Protein AF-A0A956A7S7-F1 (afdb_monomer)

Secondary structure (DSSP, 8-state):
--SSS----------SS-----S--SSEEEEEESSGGGGGTS-TTTTEEEEEEEEEE-SS-TTTGGGGS-HHHHHHHHHTT-EEEEE-HHHHHHHTT--S--HHHHHHHHHHHH-SS-HHHHHHHHHHHHHHHHGGG-HHHHHHHHHHHHHHTTS-EEPP-TT----PPPPPPP--TT--HHIIIIIHHHHTT-GGGS-GGGS-TT----S--GGG------SEEEEE-TTT-----HHHHS-TTS-EEEEEE-GGGGTT--TT---EE---SSSTTSEEEEEE-TTT-----HHHHT---B-SS-TT-BSEEEEESTTTHHHHHHHHHHHHHSPPPPGGG--TT-HHHHTTSPPSS-S-SPPTT-SSHHHHHHHHHHHTTS------TTHHHHHHH---

Mean predicted aligned error: 5.15 Å

pLDDT: mean 93.71, std 5.02, range [63.47, 98.69]

Sequence (400 aa):
SKKSGSMTVSHLRFGPREIRSTYLIGQAGFVACHQFGFVERVALLERARRGATLLLNSPWPAERVWEHLPGHLQRQILDLDIALWVIDADGLAGAIGMGRRINTIMQVCFFALSGVLPREVAIERIKGSIKKTYGKRGEAVVRKNVEAVDEALSHLHQVDLAGAVVSGHEPAPLDFAGAPAFVRDVTSVMMDNAGDTLPVSAMPVDGTFPVGTTKYEKRNIALEIPVWDESICIQCGKCAMVCPHTVIRAKVYPPEALADAPPTFKSVKARWRELGDMAYTLQVAPEDCTACGLCVEVCPVKNKAEVRLKAVNLAPQAPIRDAEKANWDFFQALPDLDRGLVDPQKVKDVQLLEPLFEFPGACSGCGETPYLKLATQLFGDRMVVANATGCSSIYGGNLP

Foldseek 3Di:
DFPALDDDDDADDDDPDDDPDPDHQQEDLEFEDEAQVCLQQAPRCRRYAQAHEYEYQDPDALACVLQVGALVVNCSCVVSVYFYKYFNQQVLCVVLVVHRDSPLLVQLVCCVPVVSDDSVVSLVVSLVVLCVPCVVVDPSSSVSSNVSNVCSVVRMDTHDCVVPDRDHHHRDQQDCVPPDPLLVPQQSCVLSVNNVVDDPVSADPVRDDDAPSLVRNLQQSDQKDKDFDPVFDPLQLQLCLQQLFNFKAKAWAAPVLCPPADPPADWDADPDPVSRNTIMGIAGSNSLDPPLCVSVVRQPAADPVHRSDGRIDIDGRVVCVVVSNSNVVSVVVGDQDDPVVADLVGSSRLRSADFSHHSFSYYRSDPPRSVNRSCCSVCVVPDDDDDDPDRCCCRPPPRD

Solvent-accessible surface area (backbone atoms only — not comparable to full-atom values): 23321 Å² total; per-residue (Å²): 135,44,64,45,86,48,90,79,88,85,80,83,88,85,68,100,59,89,84,81,76,91,64,81,72,72,67,30,64,65,44,76,42,85,51,53,69,44,64,66,76,44,78,79,60,76,33,49,36,73,65,12,37,38,40,36,30,26,96,47,56,51,93,51,36,66,75,75,36,27,24,68,56,47,45,50,36,61,76,30,50,43,49,44,30,32,25,41,39,55,61,50,18,43,75,66,68,56,45,86,55,35,65,62,32,55,51,48,52,46,42,66,68,66,68,84,49,60,53,69,63,45,53,52,51,50,50,53,48,42,46,69,74,31,51,90,71,35,67,72,56,33,50,45,53,47,50,39,51,67,50,40,64,81,53,51,35,70,42,86,60,84,88,67,72,79,76,24,61,72,63,78,73,76,70,51,83,91,48,56,66,64,46,54,71,47,44,45,41,33,66,70,72,45,45,90,75,58,57,78,87,75,54,57,95,84,71,74,74,82,80,85,59,48,81,51,60,59,69,48,67,35,69,31,38,72,45,74,38,75,90,69,48,82,78,57,34,52,34,38,50,60,29,42,35,54,30,38,45,41,48,47,38,64,58,76,77,50,78,83,56,54,95,84,51,72,71,43,75,28,95,41,92,91,45,42,86,23,29,28,33,73,48,41,39,52,36,57,29,62,55,56,54,55,37,38,69,62,41,86,46,59,37,88,92,46,69,91,41,40,31,34,37,77,41,70,24,80,91,45,38,71,61,34,42,55,38,33,56,51,58,66,71,50,68,78,51,64,71,90,78,44,50,84,88,38,68,42,39,45,40,41,43,72,60,78,48,53,45,48,40,46,42,61,69,35,88,60,44,26,57,54,22,52,51,22,39,78,43,45,94,79,61,83,86,88,75,64,90,51,72,65,33,50,30,71,64,55,84,105

Radius of gyration: 24.0 Å; Cα contacts (8 Å, |Δi|>4): 616; chains: 1; bounding box: 61×59×69 Å

Nearest PDB structures (foldseek):
  6cin-assembly1_B  TM=8.902E-01  e=1.619E-37  Moorella thermoacetica ATCC 39073
  6cin-assembly1_A  TM=9.047E-01  e=2.314E-36  Moorella thermoacetica ATCC 39073
  6cip-assembly1_B  TM=9.011E-01  e=1.485E-36  Moorella thermoacetica ATCC 39073
  6cin-assembly3_F  TM=8.980E-01  e=1.002E-34  Moorella thermoacetica ATCC 39073
  2c3m-assembly1_A  TM=8.929E-01  e=6.234E-34  Desulfocurvibacter africanus

Structure (mmCIF, N/CA/C/O backbone):
data_AF-A0A956A7S7-F1
#
_entry.id   AF-A0A956A7S7-F1
#
loop_
_atom_site.group_PDB
_atom_site.id
_atom_site.type_symbol
_atom_site.label_atom_id
_atom_site.label_alt_id
_atom_site.label_comp_id
_atom_site.label_asym_id
_atom_site.label_entity_id
_atom_site.label_seq_id
_atom_site.pdbx_PDB_ins_code
_atom_site.Cartn_x
_atom_site.Cartn_y
_atom_site.Cartn_z
_atom_site.occupancy
_atom_site.B_iso_or_equiv
_atom_site.auth_seq_id
_atom_site.auth_comp_id
_atom_site.auth_asym_id
_atom_site.auth_atom_id
_atom_site.pdbx_PDB_model_num
ATOM 1 N N . SER A 1 1 ? 2.262 -11.772 7.572 1.00 69.56 1 SER A N 1
ATOM 2 C CA . SER A 1 1 ? 3.244 -11.196 8.528 1.00 69.56 1 SER A CA 1
ATOM 3 C C . SER A 1 1 ? 4.023 -9.989 7.961 1.00 69.56 1 SER A C 1
ATOM 5 O O . SER A 1 1 ? 5.224 -9.829 8.175 1.00 69.56 1 SER A O 1
ATOM 7 N N . LYS A 1 2 ? 3.350 -9.077 7.247 1.00 81.75 2 LYS A N 1
ATOM 8 C CA . LYS A 1 2 ? 4.023 -8.011 6.480 1.00 81.75 2 LYS A CA 1
ATOM 9 C C . LYS A 1 2 ? 4.695 -7.001 7.425 1.00 81.75 2 LYS A C 1
ATOM 11 O O . LYS A 1 2 ? 4.104 -6.610 8.429 1.00 81.75 2 LYS A O 1
ATOM 16 N N . LYS A 1 3 ? 5.923 -6.565 7.130 1.00 80.19 3 LYS A N 1
ATOM 17 C CA . LYS A 1 3 ? 6.703 -5.701 8.044 1.00 80.19 3 LYS A CA 1
ATOM 18 C C . LYS A 1 3 ? 6.362 -4.212 7.963 1.00 80.19 3 LYS A C 1
ATOM 20 O O . LYS A 1 3 ? 6.709 -3.442 8.852 1.00 80.19 3 LYS A O 1
ATOM 25 N N . SER A 1 4 ? 5.701 -3.769 6.902 1.00 69.62 4 SER A N 1
ATOM 26 C CA . SER A 1 4 ? 5.189 -2.399 6.779 1.00 69.62 4 SER A CA 1
ATOM 27 C C . SER A 1 4 ? 3.802 -2.423 6.193 1.00 69.62 4 SER A C 1
ATOM 29 O O . SER A 1 4 ? 3.582 -3.189 5.264 1.00 69.62 4 SER A O 1
ATOM 31 N N . GLY A 1 5 ? 2.887 -1.616 6.734 1.00 63.47 5 GLY A N 1
ATOM 32 C CA . GLY A 1 5 ? 1.477 -1.599 6.333 1.00 63.47 5 GLY A CA 1
ATOM 33 C C . GLY A 1 5 ? 0.777 -2.946 6.523 1.00 63.47 5 GLY A C 1
ATOM 34 O O . GLY A 1 5 ? -0.084 -3.300 5.719 1.00 63.47 5 GLY A O 1
ATOM 35 N N . SER A 1 6 ? 1.208 -3.757 7.498 1.00 71.88 6 SER A N 1
ATOM 36 C CA . SER A 1 6 ? 0.397 -4.889 7.942 1.00 71.88 6 SER A CA 1
ATOM 37 C C . SER A 1 6 ? -0.785 -4.383 8.747 1.00 71.88 6 SER A C 1
ATOM 39 O O . SER A 1 6 ? -0.672 -3.450 9.545 1.00 71.88 6 SER A O 1
ATOM 41 N N . MET A 1 7 ? -1.918 -5.041 8.545 1.00 81.69 7 MET A N 1
ATOM 42 C CA . MET A 1 7 ? -3.061 -4.885 9.420 1.00 81.69 7 MET A CA 1
ATOM 43 C C . MET A 1 7 ? -2.690 -5.412 10.810 1.00 81.69 7 MET A C 1
ATOM 45 O O . MET A 1 7 ? -2.198 -6.530 10.953 1.00 81.69 7 MET A O 1
ATOM 49 N N . THR A 1 8 ? -2.911 -4.588 11.830 1.00 86.69 8 THR A N 1
ATOM 50 C CA . THR A 1 8 ? -2.838 -4.997 13.234 1.00 86.69 8 THR A CA 1
ATOM 51 C C . THR A 1 8 ? -4.237 -4.886 13.812 1.00 86.69 8 THR A C 1
ATOM 53 O O . THR A 1 8 ? -4.830 -3.810 13.760 1.00 86.69 8 THR A O 1
ATOM 56 N N . VAL A 1 9 ? -4.754 -5.979 14.371 1.00 90.81 9 VAL A N 1
ATOM 57 C CA . VAL A 1 9 ? -6.064 -6.001 15.030 1.00 90.81 9 VAL A CA 1
ATOM 58 C C . VAL A 1 9 ? -5.853 -6.121 16.535 1.00 90.81 9 VAL A C 1
ATOM 60 O O . VAL A 1 9 ? -5.340 -7.124 17.030 1.00 90.81 9 VAL A O 1
ATOM 63 N N . SER A 1 10 ? -6.235 -5.077 17.269 1.00 94.44 10 SER A N 1
ATOM 64 C CA . SER A 1 10 ? -6.115 -5.027 18.728 1.00 94.44 10 SER A CA 1
ATOM 65 C C . SER A 1 10 ? -7.440 -5.403 19.384 1.00 94.44 10 SER A C 1
ATOM 67 O O . SER A 1 10 ? -8.448 -4.727 19.191 1.00 94.44 10 SER A O 1
ATOM 69 N N . HIS A 1 11 ? -7.433 -6.449 20.209 1.00 96.25 11 HIS A N 1
ATOM 70 C CA . HIS A 1 11 ? -8.604 -6.887 20.966 1.00 96.25 11 HIS A CA 1
ATOM 71 C C . HIS A 1 11 ? -8.498 -6.443 22.424 1.00 96.25 11 HIS A C 1
ATOM 73 O O . HIS A 1 11 ? -7.704 -6.986 23.190 1.00 96.25 11 HIS A O 1
ATOM 79 N N . LEU A 1 12 ? -9.317 -5.467 22.816 1.00 96.44 12 LEU A N 1
ATOM 80 C CA . LEU A 1 12 ? -9.351 -4.930 24.177 1.00 96.44 12 LEU A CA 1
ATOM 81 C C . LEU A 1 12 ? -10.687 -5.257 24.848 1.00 96.44 12 LEU A C 1
ATOM 83 O O . LEU A 1 12 ? -11.745 -5.168 24.230 1.00 96.44 12 LEU A O 1
ATOM 87 N N . ARG A 1 13 ? -10.638 -5.629 26.129 1.00 96.12 13 ARG A N 1
ATOM 88 C CA . ARG A 1 13 ? -11.820 -5.878 26.961 1.00 96.12 13 ARG A CA 1
ATOM 89 C C . ARG A 1 13 ? -11.702 -5.072 28.247 1.00 96.12 13 ARG A C 1
ATOM 91 O O . ARG A 1 13 ? -10.650 -5.072 28.878 1.00 96.12 13 ARG A O 1
ATOM 98 N N . PHE A 1 14 ? -12.798 -4.432 28.634 1.00 94.12 14 PHE A N 1
ATOM 99 C CA . PHE A 1 14 ? -12.930 -3.688 29.883 1.00 94.12 14 PHE A CA 1
ATOM 100 C C . PHE A 1 14 ? -14.203 -4.157 30.583 1.00 94.12 14 PHE A C 1
ATOM 102 O O . PHE A 1 14 ? -15.216 -4.405 29.930 1.00 94.12 14 PHE A O 1
ATOM 109 N N . GLY A 1 15 ? -14.160 -4.300 31.903 1.00 92.62 15 GLY A N 1
ATOM 110 C CA . GLY A 1 15 ? -15.330 -4.685 32.679 1.00 92.62 15 GLY A CA 1
ATOM 111 C C . GLY A 1 15 ? -15.048 -4.701 34.179 1.00 92.62 15 GLY A C 1
ATOM 112 O O . GLY A 1 15 ? -13.888 -4.773 34.580 1.00 92.62 15 GLY A O 1
ATOM 113 N N . PRO A 1 16 ? -16.098 -4.656 35.016 1.00 92.69 16 PRO A N 1
ATOM 114 C CA . PRO A 1 16 ? -15.957 -4.667 36.473 1.00 92.69 16 PRO A CA 1
ATOM 115 C C . PRO A 1 16 ? -15.602 -6.052 37.037 1.00 92.69 16 PRO A C 1
ATOM 117 O O . PRO A 1 16 ? -15.278 -6.177 38.213 1.00 92.69 16 PRO A O 1
ATOM 120 N N . ARG A 1 17 ? -15.699 -7.104 36.215 1.00 96.31 17 ARG A N 1
ATOM 121 C CA . ARG A 1 17 ? -15.388 -8.488 36.584 1.00 96.31 17 ARG A CA 1
ATOM 122 C C . ARG A 1 17 ? -14.057 -8.913 35.984 1.00 96.31 17 ARG A C 1
ATOM 124 O O . ARG A 1 17 ? -13.650 -8.408 34.941 1.00 96.31 17 ARG A O 1
ATOM 131 N N . GLU A 1 18 ? -13.441 -9.903 36.617 1.00 96.62 18 GLU A N 1
ATOM 132 C CA . GLU A 1 18 ? -12.250 -10.570 36.103 1.00 96.62 18 GLU A CA 1
ATOM 133 C C . GLU A 1 18 ? -12.473 -11.084 34.667 1.00 96.62 18 GLU A C 1
ATOM 135 O O . GLU A 1 18 ? -13.465 -11.758 34.370 1.00 96.62 18 GLU A O 1
ATOM 140 N N . ILE A 1 19 ? -11.540 -10.763 33.768 1.00 97.50 19 ILE A N 1
ATOM 141 C CA . ILE A 1 19 ? -11.601 -11.148 32.356 1.00 97.50 19 ILE A CA 1
ATOM 142 C C . ILE A 1 19 ? -10.856 -12.472 32.174 1.00 97.50 19 ILE A C 1
ATOM 144 O O . ILE A 1 19 ? -9.633 -12.515 32.242 1.00 97.50 19 ILE A O 1
ATOM 148 N N . ARG A 1 20 ? -11.600 -13.545 31.884 1.00 96.75 20 ARG A N 1
ATOM 149 C CA . ARG A 1 20 ? -11.052 -14.895 31.633 1.00 96.75 20 ARG A CA 1
ATOM 150 C C . ARG A 1 20 ? -10.975 -15.274 30.149 1.00 96.75 20 ARG A C 1
ATOM 152 O O . ARG A 1 20 ? -10.616 -16.394 29.807 1.00 96.75 20 ARG A O 1
ATOM 159 N N . SER A 1 21 ? -11.353 -14.366 29.251 1.00 96.69 21 SER A N 1
ATOM 160 C CA . SER A 1 21 ? -11.480 -14.639 27.815 1.00 96.69 21 SER A CA 1
ATOM 161 C C . SER A 1 21 ? -10.125 -14.610 27.096 1.00 96.69 21 SER A C 1
ATOM 163 O O . SER A 1 21 ? -9.725 -13.572 26.569 1.00 96.69 21 SER A O 1
ATOM 165 N N . THR A 1 22 ? -9.446 -15.756 27.019 1.00 96.38 22 THR A N 1
ATOM 166 C CA . THR A 1 22 ? -8.164 -15.955 26.307 1.00 96.38 22 THR A CA 1
ATOM 167 C C . THR A 1 22 ? -8.353 -16.269 24.816 1.00 96.38 22 THR A C 1
ATOM 169 O O . THR A 1 22 ? -7.695 -17.143 24.260 1.00 96.38 22 THR A O 1
ATOM 172 N N . TYR A 1 23 ? -9.295 -15.580 24.171 1.00 95.06 23 TYR A N 1
ATOM 173 C CA . TYR A 1 23 ? -9.628 -15.731 22.752 1.00 95.06 23 TYR A CA 1
ATOM 174 C C . TYR A 1 23 ? -9.967 -14.368 22.129 1.00 95.06 23 TYR A C 1
ATOM 176 O O . TYR A 1 23 ? -10.238 -13.390 22.841 1.00 95.06 23 TYR A O 1
ATOM 184 N N . LEU A 1 24 ? -9.954 -14.284 20.795 1.00 95.44 24 LEU A N 1
ATOM 185 C CA . LEU A 1 24 ? -10.262 -13.052 20.056 1.00 95.44 24 LEU A CA 1
ATOM 186 C C . LEU A 1 24 ? -11.702 -12.574 20.316 1.00 95.44 24 LEU A C 1
ATOM 188 O O . LEU A 1 24 ? -12.567 -13.340 20.724 1.00 95.44 24 LEU A O 1
ATOM 192 N N . ILE A 1 25 ? -11.992 -11.290 20.116 1.00 96.56 25 ILE A N 1
ATOM 193 C CA . ILE A 1 25 ? -13.364 -10.779 20.304 1.00 96.56 25 ILE A CA 1
ATOM 194 C C . ILE A 1 25 ? -14.256 -11.301 19.175 1.00 96.56 25 ILE A C 1
ATOM 196 O O . ILE A 1 25 ? -13.927 -11.091 18.014 1.00 96.56 25 ILE A O 1
ATOM 200 N N . GLY A 1 26 ? -15.371 -11.955 19.511 1.00 94.25 26 GLY A N 1
ATOM 201 C CA . GLY A 1 26 ? -16.393 -12.364 18.536 1.00 94.25 26 GLY A CA 1
ATOM 202 C C . GLY A 1 26 ? -17.540 -11.360 18.374 1.00 94.25 26 GLY A C 1
ATOM 203 O O . GLY A 1 26 ? -18.189 -11.347 17.342 1.00 94.25 26 GLY A O 1
ATOM 204 N N . GLN A 1 27 ? -17.781 -10.517 19.385 1.00 96.06 27 GLN A N 1
ATOM 205 C CA . GLN A 1 27 ? -18.823 -9.484 19.383 1.00 96.06 27 GLN A CA 1
ATOM 206 C C . GLN A 1 27 ? -18.289 -8.207 20.048 1.00 96.06 27 GLN A C 1
ATOM 208 O O . GLN A 1 27 ? -18.170 -8.123 21.272 1.00 96.06 27 GLN A O 1
ATOM 213 N N . ALA A 1 28 ? -17.918 -7.225 19.236 1.00 97.38 28 ALA A N 1
ATOM 214 C CA . ALA A 1 28 ? -17.325 -5.959 19.626 1.00 97.38 28 ALA A CA 1
ATOM 215 C C . ALA A 1 28 ? -18.406 -4.880 19.725 1.00 97.38 28 ALA A C 1
ATOM 217 O O . ALA A 1 28 ? -19.173 -4.677 18.788 1.00 97.38 28 ALA A O 1
ATOM 218 N N . GLY A 1 29 ? -18.446 -4.170 20.856 1.00 97.25 29 GLY A N 1
ATOM 219 C CA . GLY A 1 29 ? -19.275 -2.969 21.016 1.00 97.25 29 GLY A CA 1
ATOM 220 C C . GLY A 1 29 ? -18.647 -1.701 20.432 1.00 97.25 29 GLY A C 1
ATOM 221 O O . GLY A 1 29 ? -19.330 -0.693 20.298 1.00 97.25 29 GLY A O 1
ATOM 222 N N . PHE A 1 30 ? -17.359 -1.752 20.094 1.00 98.06 30 PHE A N 1
ATOM 223 C CA . PHE A 1 30 ? -16.606 -0.647 19.520 1.00 98.06 30 PHE A CA 1
ATOM 224 C C . PHE A 1 30 ? -15.590 -1.204 18.524 1.00 98.06 30 PHE A C 1
ATOM 226 O O . PHE A 1 30 ? -14.822 -2.106 18.868 1.00 98.06 30 PHE A O 1
ATOM 233 N N . VAL A 1 31 ? -15.582 -0.662 17.312 1.00 98.00 31 VAL A N 1
ATOM 234 C CA . VAL A 1 31 ? -14.629 -0.975 16.247 1.00 98.00 31 VAL A CA 1
ATOM 235 C C . VAL A 1 31 ? -13.967 0.329 15.815 1.00 98.00 31 VAL A C 1
ATOM 237 O O . VAL A 1 31 ? -14.644 1.331 15.611 1.00 98.00 31 VAL A O 1
ATOM 240 N N . ALA A 1 32 ? -12.642 0.327 15.673 1.00 97.75 32 ALA A N 1
ATOM 241 C CA . ALA A 1 32 ? -11.907 1.458 15.117 1.00 97.75 32 ALA A CA 1
ATOM 242 C C . ALA A 1 32 ? -11.104 1.028 13.896 1.00 97.75 32 ALA A C 1
ATOM 244 O O . ALA A 1 32 ? -10.377 0.036 13.948 1.00 97.75 32 ALA A O 1
ATOM 245 N N . CYS A 1 33 ? -11.186 1.813 12.828 1.00 96.25 33 CYS A N 1
ATOM 246 C CA . CYS A 1 33 ? -10.360 1.660 11.645 1.00 96.25 33 CYS A CA 1
ATOM 247 C C . CYS A 1 33 ? -9.480 2.901 11.483 1.00 96.25 33 CYS A C 1
ATOM 249 O O . CYS A 1 33 ? -9.959 4.009 11.260 1.00 96.25 33 CYS A O 1
ATOM 251 N N . HIS A 1 34 ? -8.171 2.722 11.660 1.00 95.19 34 HIS A N 1
ATOM 252 C CA . HIS A 1 34 ? -7.204 3.824 11.706 1.00 95.19 34 HIS A CA 1
ATOM 253 C C . HIS A 1 34 ? -6.608 4.162 10.331 1.00 95.19 34 HIS A C 1
ATOM 255 O O . HIS A 1 34 ? -5.781 5.063 10.232 1.00 95.19 34 HIS A O 1
ATOM 261 N N . GLN A 1 35 ? -7.001 3.442 9.281 1.00 89.81 35 GLN A N 1
ATOM 262 C CA . GLN A 1 35 ? -6.523 3.657 7.921 1.00 89.81 35 GLN A CA 1
ATOM 263 C C . GLN A 1 35 ? -7.690 3.485 6.954 1.00 89.81 35 GLN A C 1
ATOM 265 O O . GLN A 1 35 ? -8.194 2.375 6.788 1.00 89.81 35 GLN A O 1
ATOM 270 N N . PHE A 1 36 ? -8.083 4.578 6.299 1.00 90.69 36 PHE A N 1
ATOM 271 C CA . PHE A 1 36 ? -9.286 4.617 5.470 1.00 90.69 36 PHE A CA 1
ATOM 272 C C . PHE A 1 36 ? -9.317 3.523 4.396 1.00 90.69 36 PHE A C 1
ATOM 274 O O . PHE A 1 36 ? -10.328 2.856 4.252 1.00 90.69 36 PHE A O 1
ATOM 281 N N . GLY A 1 37 ? -8.198 3.247 3.715 1.00 86.50 37 GLY A N 1
ATOM 282 C CA . GLY A 1 37 ? -8.141 2.240 2.643 1.00 86.50 37 GLY A CA 1
ATOM 283 C C . GLY A 1 37 ? -8.531 0.809 3.053 1.00 86.50 37 GLY A C 1
ATOM 284 O O . GLY A 1 37 ? -8.813 -0.014 2.189 1.00 86.50 37 GLY A O 1
ATOM 285 N N . PHE A 1 38 ? -8.598 0.488 4.351 1.00 89.06 38 PHE A N 1
ATOM 286 C CA . PHE A 1 38 ? -9.101 -0.815 4.794 1.00 89.06 38 PHE A CA 1
ATOM 287 C C . PHE A 1 38 ? -10.608 -0.992 4.606 1.00 89.06 38 PHE A C 1
ATOM 289 O O . PHE A 1 38 ? -11.051 -2.136 4.593 1.00 89.06 38 PHE A O 1
ATOM 296 N N . VAL A 1 39 ? -11.382 0.081 4.401 1.00 90.94 39 VAL A N 1
ATOM 297 C CA . VAL A 1 39 ? -12.820 -0.041 4.103 1.00 90.94 39 VAL A C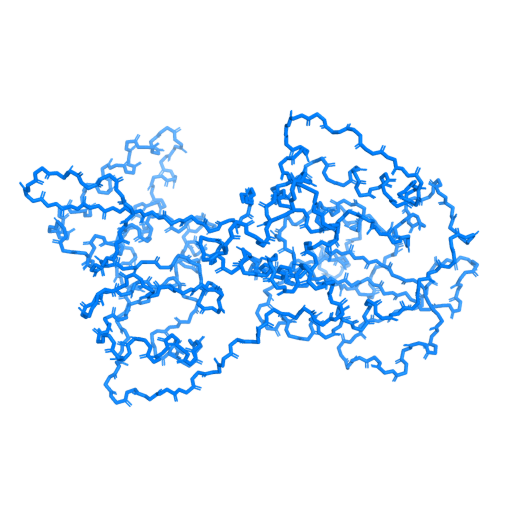A 1
ATOM 298 C C . VAL A 1 39 ? -13.078 -0.855 2.834 1.00 90.94 39 VAL A C 1
ATOM 300 O O . VAL A 1 39 ? -14.091 -1.533 2.764 1.00 90.94 39 VAL A O 1
ATOM 303 N N . GLU A 1 40 ? -12.158 -0.830 1.863 1.00 86.44 40 GLU A N 1
ATOM 304 C CA . GLU A 1 40 ? -12.285 -1.560 0.594 1.00 86.44 40 GLU A CA 1
ATOM 305 C C . GLU A 1 40 ? -11.864 -3.036 0.690 1.00 86.44 40 GLU A C 1
ATOM 307 O O . GLU A 1 40 ? -12.203 -3.828 -0.182 1.00 86.44 40 GLU A O 1
ATOM 312 N N . ARG A 1 41 ? -11.075 -3.411 1.705 1.00 80.56 41 ARG A N 1
ATOM 313 C CA . ARG A 1 41 ? -10.317 -4.679 1.698 1.00 80.56 41 ARG A CA 1
ATOM 314 C C . ARG A 1 41 ? -10.509 -5.547 2.930 1.00 80.56 41 ARG A C 1
ATOM 316 O O . ARG A 1 41 ? -10.075 -6.693 2.940 1.00 80.56 41 ARG A O 1
ATOM 323 N N . VAL A 1 42 ? -11.071 -4.992 3.997 1.00 85.25 42 VAL A N 1
ATOM 324 C CA . VAL A 1 42 ? -11.189 -5.666 5.288 1.00 85.25 42 VAL A CA 1
ATOM 325 C C . VAL A 1 42 ? -12.653 -5.703 5.681 1.00 85.25 42 VAL A C 1
ATOM 327 O O . VAL A 1 42 ? -13.335 -4.681 5.650 1.00 85.25 42 VAL A O 1
ATOM 330 N N . ALA A 1 43 ? -13.116 -6.864 6.140 1.00 88.44 43 ALA A N 1
ATOM 331 C CA . ALA A 1 43 ? -14.431 -7.021 6.748 1.00 88.44 43 ALA A CA 1
ATOM 332 C C . ALA A 1 43 ? -14.474 -6.345 8.137 1.00 88.44 43 ALA A C 1
ATOM 334 O O . ALA A 1 43 ? -14.476 -7.002 9.177 1.00 88.44 43 ALA A O 1
ATOM 335 N N . LEU A 1 44 ? -14.477 -5.006 8.164 1.00 92.06 44 LEU A N 1
ATOM 336 C CA . LEU A 1 44 ? -14.328 -4.201 9.384 1.00 92.06 44 LEU A CA 1
ATOM 337 C C . LEU A 1 44 ? -15.371 -4.536 10.458 1.00 92.06 44 LEU A C 1
ATOM 339 O O . LEU A 1 44 ? -15.062 -4.510 11.64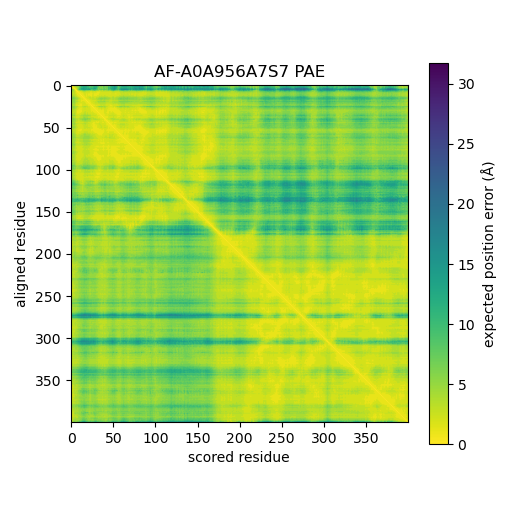9 1.00 92.06 44 LEU A O 1
ATOM 343 N N . LEU A 1 45 ? -16.597 -4.852 10.039 1.00 95.69 45 LEU A N 1
ATOM 344 C CA . LEU A 1 45 ? -17.731 -5.093 10.928 1.00 95.69 45 LEU A CA 1
ATOM 345 C C . LEU A 1 45 ? -18.056 -6.577 11.138 1.00 95.69 45 LEU A C 1
ATOM 347 O O . LEU A 1 45 ? -19.052 -6.877 11.787 1.00 95.69 45 LEU A O 1
ATOM 351 N N . GLU A 1 46 ? -17.208 -7.507 10.681 1.00 92.69 46 GLU A N 1
ATOM 352 C CA . GLU A 1 46 ? -17.417 -8.959 10.850 1.00 92.69 46 GLU A CA 1
ATOM 353 C C . GLU A 1 46 ? -17.692 -9.344 12.314 1.00 92.69 46 GLU A C 1
ATOM 355 O O . GLU A 1 46 ? -18.537 -10.182 12.618 1.00 92.69 46 GLU A O 1
ATOM 360 N N . ARG A 1 47 ? -16.983 -8.692 13.240 1.00 94.06 47 ARG A N 1
ATOM 361 C CA . ARG A 1 47 ? -17.071 -8.946 14.682 1.00 94.06 47 ARG A CA 1
ATOM 362 C C . ARG A 1 47 ? -17.928 -7.916 15.407 1.00 94.06 47 ARG A C 1
ATOM 364 O O . ARG A 1 47 ? -17.941 -7.930 16.633 1.00 94.06 47 ARG A O 1
ATOM 371 N N . ALA A 1 48 ? -18.581 -6.983 14.716 1.00 97.38 48 ALA A N 1
ATOM 372 C CA . ALA A 1 48 ? -19.381 -5.946 15.360 1.00 97.38 48 ALA A CA 1
ATOM 373 C C . ALA A 1 48 ? -20.716 -6.519 15.855 1.00 97.38 48 ALA A C 1
ATOM 375 O O . ALA A 1 48 ? -21.366 -7.311 15.177 1.00 97.38 48 ALA A O 1
ATOM 376 N N . ARG A 1 49 ? -21.147 -6.112 17.052 1.00 97.44 49 ARG A N 1
ATOM 377 C CA . ARG A 1 49 ? -22.522 -6.375 17.502 1.00 97.44 49 ARG A CA 1
ATOM 378 C C . ARG A 1 49 ? -23.468 -5.298 16.960 1.00 97.44 49 ARG A C 1
ATOM 380 O O . ARG A 1 49 ? -23.028 -4.192 16.661 1.00 97.44 49 ARG A O 1
ATOM 387 N N . ARG A 1 50 ? -24.773 -5.586 16.932 1.00 98.25 50 ARG A N 1
ATOM 388 C CA . ARG A 1 50 ? -25.804 -4.572 16.656 1.00 98.25 50 ARG A CA 1
ATOM 389 C C . ARG A 1 50 ? -25.707 -3.405 17.653 1.00 98.25 50 ARG A C 1
ATOM 391 O O . ARG A 1 50 ? -25.526 -3.653 18.848 1.00 98.25 50 ARG A O 1
ATOM 398 N N . GLY A 1 51 ? -25.818 -2.164 17.182 1.00 97.75 51 GLY A N 1
ATOM 399 C CA . GLY A 1 51 ? -25.679 -0.963 18.011 1.00 97.75 51 GLY A CA 1
ATOM 400 C C . GLY A 1 51 ? -24.233 -0.635 18.401 1.00 97.75 51 GLY A C 1
ATOM 401 O O . GLY A 1 51 ? -24.012 0.062 19.391 1.00 97.75 51 GLY A O 1
ATOM 402 N N . ALA A 1 52 ? -23.230 -1.211 17.728 1.00 98.12 52 ALA A N 1
ATOM 403 C CA . ALA A 1 52 ? -21.828 -0.896 17.996 1.00 98.12 52 ALA A CA 1
ATOM 404 C C . ALA A 1 52 ? -21.423 0.464 17.412 1.00 98.12 52 ALA A C 1
ATOM 406 O O . ALA A 1 52 ? -22.019 0.962 16.460 1.00 98.12 52 ALA A O 1
ATOM 407 N N . THR A 1 53 ? -20.354 1.040 17.957 1.00 98.50 53 THR A N 1
ATOM 408 C CA . THR A 1 53 ? -19.727 2.245 17.401 1.00 98.50 53 THR A CA 1
ATOM 409 C C . THR A 1 53 ? -18.636 1.863 16.407 1.00 98.50 53 THR A C 1
ATOM 411 O O . THR A 1 53 ? -17.781 1.034 16.729 1.00 98.50 53 THR A O 1
ATOM 414 N N . LEU A 1 54 ? -18.619 2.509 15.241 1.00 98.50 54 LEU A N 1
ATOM 415 C CA . LEU A 1 54 ? -17.506 2.479 14.293 1.00 98.50 54 LEU A CA 1
ATOM 416 C C . LEU A 1 54 ? -16.820 3.848 14.276 1.00 98.50 54 LEU A C 1
ATOM 418 O O . LEU A 1 54 ? -17.426 4.835 13.876 1.00 98.50 54 LEU A O 1
ATOM 422 N N . LEU A 1 55 ? -15.552 3.902 14.684 1.00 98.50 55 LEU A N 1
ATOM 423 C CA . LEU A 1 55 ? -14.687 5.075 14.537 1.00 98.50 55 LEU A CA 1
ATOM 424 C C . LEU A 1 55 ? -13.771 4.892 13.321 1.00 98.50 55 LEU A C 1
ATOM 426 O O . LEU A 1 55 ? -12.976 3.952 13.285 1.00 98.50 55 LEU A O 1
ATOM 430 N N . LEU A 1 56 ? -13.830 5.802 12.355 1.00 98.12 56 LEU A N 1
ATOM 431 C CA . LEU A 1 56 ? -13.045 5.738 11.125 1.00 98.12 56 LEU A CA 1
ATOM 432 C C . LEU A 1 56 ? -12.124 6.959 10.997 1.00 98.12 56 LEU A C 1
ATOM 434 O O . LEU A 1 56 ? -12.585 8.097 10.975 1.00 98.12 56 LEU A O 1
ATOM 438 N N . ASN A 1 57 ? -10.818 6.717 10.871 1.00 97.06 57 ASN A N 1
ATOM 439 C CA . ASN A 1 57 ? -9.893 7.732 10.372 1.00 97.06 57 ASN A CA 1
ATOM 440 C C . ASN A 1 57 ? -10.131 7.889 8.864 1.00 97.06 57 ASN A C 1
ATOM 442 O O . ASN A 1 57 ? -9.848 6.958 8.103 1.00 97.06 57 ASN A O 1
ATOM 446 N N . SER A 1 58 ? -10.687 9.023 8.448 1.00 95.44 58 SER A N 1
ATOM 447 C CA . SER A 1 58 ? -11.102 9.282 7.072 1.00 95.44 58 SER A CA 1
ATOM 448 C C . SER A 1 58 ? -10.586 10.635 6.595 1.00 95.44 58 SER A C 1
ATOM 450 O O . SER A 1 58 ? -10.737 11.611 7.321 1.00 95.44 58 SER A O 1
ATOM 452 N N . PRO A 1 59 ? -10.066 10.734 5.357 1.00 92.56 59 PRO A N 1
ATOM 453 C CA . PRO A 1 59 ? -9.750 12.026 4.752 1.00 92.56 59 PRO A CA 1
ATOM 454 C C . PRO A 1 59 ? -11.011 12.801 4.326 1.00 92.56 59 PRO A C 1
ATOM 456 O O . PRO A 1 59 ? -10.908 13.919 3.825 1.00 92.56 59 PRO A O 1
ATOM 459 N N . TRP A 1 60 ? -12.200 12.202 4.457 1.00 94.94 60 TRP A N 1
ATOM 460 C CA . TRP A 1 60 ? -13.468 12.803 4.062 1.00 94.94 60 TRP A CA 1
ATOM 461 C C . TRP A 1 60 ? -14.236 13.308 5.286 1.00 94.94 60 TRP A C 1
ATOM 463 O O . TRP A 1 60 ? -14.277 12.621 6.311 1.00 94.94 60 TRP A O 1
ATOM 473 N N . PRO A 1 61 ? -14.889 14.478 5.184 1.00 95.69 61 PRO A N 1
ATOM 474 C CA . PRO A 1 61 ? -15.716 15.002 6.262 1.00 95.69 61 PRO A CA 1
ATOM 475 C C . PRO A 1 61 ? -17.002 14.172 6.428 1.00 95.69 61 PRO A C 1
ATOM 477 O O . PRO A 1 61 ? -17.388 13.417 5.527 1.00 95.69 61 PRO A O 1
ATOM 480 N N . ALA A 1 62 ? -17.674 14.311 7.574 1.00 96.81 62 ALA A N 1
ATOM 481 C CA . ALA A 1 62 ? -18.836 13.497 7.951 1.00 96.81 62 ALA A CA 1
ATOM 482 C C . ALA A 1 62 ? -19.986 13.560 6.938 1.00 96.81 62 ALA A C 1
ATOM 484 O O . ALA A 1 62 ? -20.673 12.566 6.725 1.00 96.81 62 ALA A O 1
ATOM 485 N N . GLU A 1 63 ? -20.147 14.693 6.262 1.00 96.38 63 GLU A N 1
ATOM 486 C CA . GLU A 1 63 ? -21.194 14.930 5.271 1.00 96.38 63 GLU A CA 1
ATOM 487 C C . GLU A 1 63 ? -20.945 14.183 3.957 1.00 96.38 63 GLU A C 1
ATOM 489 O O . GLU A 1 63 ? -21.876 13.981 3.184 1.00 96.38 63 GLU A O 1
ATOM 494 N N . ARG A 1 64 ? -19.696 13.788 3.674 1.00 95.25 64 ARG A N 1
ATOM 495 C CA . ARG A 1 64 ? -19.318 13.153 2.398 1.00 95.25 64 ARG A CA 1
ATOM 496 C C . ARG A 1 64 ? -18.781 11.743 2.542 1.00 95.25 64 ARG A C 1
ATOM 498 O O . ARG A 1 64 ? -18.788 10.992 1.574 1.00 95.25 64 ARG A O 1
ATOM 505 N N . VAL A 1 65 ? -18.309 11.361 3.727 1.00 96.00 65 VAL A N 1
ATOM 506 C CA . VAL A 1 65 ? -17.662 10.061 3.938 1.00 96.00 65 VAL A CA 1
ATOM 507 C C . VAL A 1 65 ? -18.548 8.889 3.526 1.00 96.00 65 VAL A C 1
ATOM 509 O O . VAL A 1 65 ? -18.021 7.913 3.002 1.00 96.00 65 VAL A O 1
ATOM 512 N N . TRP A 1 66 ? -19.872 9.004 3.693 1.00 97.00 66 TRP A N 1
ATOM 513 C CA . TRP A 1 66 ? -20.827 7.970 3.301 1.00 97.00 66 TRP A CA 1
ATOM 514 C C . TRP A 1 66 ? -20.668 7.568 1.832 1.00 97.00 66 TRP A C 1
ATOM 516 O O . TRP A 1 66 ? -20.548 6.381 1.546 1.00 97.00 66 TRP A O 1
ATOM 526 N N . GLU A 1 67 ? -20.560 8.538 0.920 1.00 94.31 67 GLU A N 1
ATOM 527 C CA . GLU A 1 67 ? -20.416 8.325 -0.531 1.00 94.31 67 GLU A CA 1
ATOM 528 C C . GLU A 1 67 ? -19.117 7.591 -0.902 1.00 94.31 67 GLU A C 1
ATOM 530 O O . GLU A 1 67 ? -19.025 6.963 -1.956 1.00 94.31 67 GLU A O 1
ATOM 535 N N . HIS A 1 68 ? -18.118 7.645 -0.021 1.00 93.06 68 HIS A N 1
ATOM 536 C CA . HIS A 1 68 ? -16.819 7.008 -0.203 1.00 93.06 68 HIS A CA 1
ATOM 537 C C . HIS A 1 68 ? -16.712 5.634 0.471 1.00 93.06 68 HIS A C 1
ATOM 539 O O . HIS A 1 68 ? -15.675 4.980 0.347 1.00 93.06 68 HIS A O 1
ATOM 545 N N . LEU A 1 69 ? -17.746 5.184 1.191 1.00 95.94 69 LEU A N 1
ATOM 546 C CA . LEU A 1 69 ? -17.778 3.841 1.762 1.00 95.94 69 LEU A CA 1
ATOM 547 C C . LEU A 1 69 ? -18.269 2.819 0.727 1.00 95.94 69 LEU A C 1
ATOM 549 O O . LEU A 1 69 ? -19.235 3.085 0.011 1.00 95.94 69 LEU A O 1
ATOM 553 N N . PRO A 1 70 ? -17.671 1.618 0.688 1.00 95.25 70 PRO A N 1
ATOM 554 C CA . PRO A 1 70 ? -18.181 0.506 -0.097 1.00 95.25 70 PRO A CA 1
ATOM 555 C C . PRO A 1 70 ? -19.623 0.125 0.213 1.00 95.25 70 PRO A C 1
ATOM 557 O O . PRO A 1 70 ? -20.048 0.158 1.372 1.00 95.25 70 PRO A O 1
ATOM 560 N N . GLY A 1 71 ? -20.349 -0.331 -0.808 1.00 95.62 71 GLY A N 1
ATOM 561 C CA . GLY A 1 71 ? -21.750 -0.733 -0.677 1.00 95.62 71 GLY A CA 1
ATOM 562 C C . GLY A 1 71 ? -21.976 -1.810 0.390 1.00 95.62 71 GLY A C 1
ATOM 563 O O . GLY A 1 71 ? -22.930 -1.720 1.165 1.00 95.62 71 GLY A O 1
ATOM 564 N N . HIS A 1 72 ? -21.088 -2.804 0.499 1.00 93.62 72 HIS A N 1
ATOM 565 C CA . HIS A 1 72 ? -21.190 -3.844 1.526 1.00 93.62 72 HIS A CA 1
ATOM 566 C C . HIS A 1 72 ? -21.015 -3.293 2.945 1.00 93.62 72 HIS A C 1
ATOM 568 O O . HIS A 1 72 ? -21.742 -3.709 3.847 1.00 93.62 72 HIS A O 1
ATOM 574 N N . LEU A 1 73 ? -20.103 -2.338 3.146 1.00 96.88 73 LEU A N 1
ATOM 575 C CA . LEU A 1 73 ? -19.879 -1.711 4.446 1.00 96.88 73 LEU A CA 1
ATOM 576 C C . LEU A 1 73 ? -21.059 -0.810 4.821 1.00 96.88 73 LEU A C 1
ATOM 578 O O . LEU A 1 73 ? -21.521 -0.860 5.958 1.00 96.88 73 LEU A O 1
ATOM 582 N N . GLN A 1 74 ? -21.593 -0.045 3.864 1.00 97.75 74 GLN A N 1
ATOM 583 C CA . GLN A 1 74 ? -22.816 0.737 4.056 1.00 97.75 74 GLN A CA 1
ATOM 584 C C . GLN A 1 74 ? -23.990 -0.156 4.484 1.00 97.75 74 GLN A C 1
ATOM 586 O O . GLN A 1 74 ? -24.655 0.145 5.474 1.00 97.75 74 GLN A O 1
ATOM 591 N N . ARG A 1 75 ? -24.208 -1.290 3.796 1.00 96.88 75 ARG A N 1
ATOM 592 C CA . ARG A 1 75 ? -25.229 -2.284 4.180 1.00 96.88 75 ARG A CA 1
ATOM 593 C C . ARG A 1 75 ? -25.028 -2.769 5.609 1.00 96.88 75 ARG A C 1
ATOM 595 O O . ARG A 1 75 ? -25.954 -2.689 6.403 1.00 96.88 75 ARG A O 1
ATOM 602 N N . GLN A 1 76 ? -23.813 -3.188 5.962 1.00 97.38 76 GLN A N 1
ATOM 603 C CA . GLN A 1 76 ? -23.506 -3.646 7.319 1.00 97.38 76 GLN A CA 1
ATOM 604 C C . GLN A 1 76 ? -23.745 -2.566 8.381 1.00 97.38 76 GLN A C 1
ATOM 606 O O . GLN A 1 76 ? -24.251 -2.885 9.454 1.00 97.38 76 GLN A O 1
ATOM 611 N N . ILE A 1 77 ? -23.405 -1.305 8.098 1.00 98.38 77 ILE A N 1
ATOM 612 C CA . ILE A 1 77 ? -23.636 -0.179 9.013 1.00 98.38 77 ILE A CA 1
ATOM 613 C C . ILE A 1 77 ? -25.130 -0.009 9.304 1.00 98.38 77 ILE A C 1
ATOM 615 O O . ILE A 1 77 ? -25.503 0.110 10.469 1.00 98.38 77 ILE A O 1
ATOM 619 N N . LEU A 1 78 ? -25.978 -0.047 8.273 1.00 98.06 78 LEU A N 1
ATOM 620 C CA . LEU A 1 78 ? -27.430 0.081 8.429 1.00 98.06 78 LEU A CA 1
ATOM 621 C C . LEU A 1 78 ? -28.037 -1.162 9.089 1.00 98.06 78 LEU A C 1
ATOM 623 O O . LEU A 1 78 ? -28.769 -1.055 10.072 1.00 98.06 78 LEU A O 1
ATOM 627 N N . ASP A 1 79 ? -27.686 -2.351 8.597 1.00 97.56 79 ASP A N 1
ATOM 628 C CA . ASP A 1 79 ? -28.233 -3.621 9.074 1.00 97.56 79 ASP A CA 1
ATOM 629 C C . ASP A 1 79 ? -27.910 -3.866 10.546 1.00 97.56 79 ASP A C 1
ATOM 631 O O . ASP A 1 79 ? -28.736 -4.435 11.263 1.00 97.56 79 ASP A O 1
ATOM 635 N N . LEU A 1 80 ? -26.727 -3.448 11.009 1.00 98.00 80 LEU A N 1
ATOM 636 C CA . LEU A 1 80 ? -26.282 -3.575 12.397 1.00 98.00 80 LEU A CA 1
ATOM 637 C C . LEU A 1 80 ? -26.576 -2.332 13.247 1.00 98.00 80 LEU A C 1
ATOM 639 O O . LEU A 1 80 ? -26.219 -2.350 14.421 1.00 98.00 80 LEU A O 1
ATOM 643 N N . ASP A 1 81 ? -27.245 -1.302 12.723 1.00 97.69 81 ASP A N 1
ATOM 644 C CA . ASP A 1 81 ? -27.544 -0.062 13.459 1.00 97.69 81 ASP A CA 1
ATOM 645 C C . ASP A 1 81 ? -26.277 0.555 14.095 1.00 97.69 81 ASP A C 1
ATOM 647 O O . ASP A 1 81 ? -26.177 0.758 15.305 1.00 97.69 81 ASP A O 1
ATOM 651 N N . ILE A 1 82 ? -25.229 0.726 13.287 1.00 98.44 82 ILE A N 1
ATOM 652 C CA . ILE A 1 82 ? -23.912 1.183 13.744 1.00 98.44 82 ILE A CA 1
ATOM 653 C C . ILE A 1 82 ? -23.894 2.702 13.912 1.00 98.44 82 ILE A C 1
ATOM 655 O O . ILE A 1 82 ? -24.238 3.448 12.998 1.00 98.44 82 ILE A O 1
ATOM 659 N N . ALA A 1 83 ? -23.362 3.173 15.041 1.00 98.25 83 ALA A N 1
ATOM 660 C CA . ALA A 1 83 ? -23.032 4.582 15.222 1.00 98.25 83 ALA A CA 1
ATOM 661 C C . ALA A 1 83 ? -21.693 4.896 14.535 1.00 98.25 83 ALA A C 1
ATOM 663 O O . ALA A 1 83 ? -20.627 4.562 15.063 1.00 98.25 83 ALA A O 1
ATOM 664 N N . LEU A 1 84 ? -21.739 5.526 13.358 1.00 98.56 84 LEU A N 1
ATOM 665 C CA . LEU A 1 84 ? -20.549 5.894 12.587 1.00 98.56 84 LEU A CA 1
ATOM 666 C C . LEU A 1 84 ? -19.997 7.264 13.012 1.00 98.56 84 LEU A C 1
ATOM 668 O O . LEU A 1 84 ? -20.700 8.272 12.987 1.00 98.56 84 LEU A O 1
ATOM 672 N N . TRP A 1 85 ? -18.709 7.292 13.348 1.00 98.62 85 TRP A N 1
ATOM 673 C CA . TRP A 1 85 ? -17.944 8.485 13.700 1.00 98.62 85 TRP A CA 1
ATOM 674 C C . TRP A 1 85 ? -16.692 8.589 12.843 1.00 98.62 85 TRP A C 1
ATOM 676 O O . TRP A 1 85 ? -16.014 7.585 12.611 1.00 98.62 85 TRP A O 1
ATOM 686 N N . VAL A 1 86 ? -16.354 9.803 12.416 1.00 98.31 86 VAL A N 1
ATOM 687 C CA . VAL A 1 86 ? -15.204 10.058 11.545 1.00 98.31 86 VAL A CA 1
ATOM 688 C C . VAL A 1 86 ? -14.334 11.204 12.039 1.00 98.31 86 VAL A C 1
ATOM 690 O O . VAL A 1 86 ? -14.803 12.115 12.723 1.00 98.31 86 VAL A O 1
ATOM 693 N N . ILE A 1 87 ? -13.052 11.130 11.689 1.00 97.88 87 ILE A N 1
ATOM 694 C CA . ILE A 1 87 ? -12.048 12.168 11.926 1.00 97.88 87 ILE A CA 1
ATOM 695 C C . ILE A 1 87 ? -10.945 12.065 10.867 1.00 97.88 87 ILE A C 1
ATOM 697 O O . ILE A 1 87 ? -10.501 10.959 10.564 1.00 97.88 87 ILE A O 1
ATOM 701 N N . ASP A 1 88 ? -10.459 13.197 10.353 1.00 96.00 88 ASP A N 1
ATOM 702 C CA . ASP A 1 88 ? -9.231 13.246 9.545 1.00 96.00 88 ASP A CA 1
ATOM 703 C C . ASP A 1 88 ? -8.008 13.369 10.461 1.00 96.00 88 ASP A C 1
ATOM 705 O O . ASP A 1 88 ? -7.452 14.448 10.688 1.00 96.00 88 ASP A O 1
ATOM 709 N N . ALA A 1 89 ? -7.613 12.244 11.058 1.00 95.62 89 ALA A N 1
ATOM 710 C CA . ALA A 1 89 ? -6.509 12.229 12.006 1.00 95.62 89 ALA A CA 1
ATOM 711 C C . ALA A 1 89 ? -5.156 12.444 11.312 1.00 95.62 89 ALA A C 1
ATOM 713 O O . ALA A 1 89 ? -4.246 13.007 11.926 1.00 95.62 89 ALA A O 1
ATOM 714 N N . ASP A 1 90 ? -5.009 12.015 10.054 1.00 92.12 90 ASP A N 1
ATOM 715 C CA . ASP A 1 90 ? -3.791 12.222 9.265 1.00 92.12 90 ASP A CA 1
ATOM 716 C C . ASP A 1 90 ? -3.609 13.703 8.899 1.00 92.12 90 ASP A C 1
ATOM 718 O O . ASP A 1 90 ? -2.526 14.255 9.119 1.00 92.12 90 ASP A O 1
ATOM 722 N N . GLY A 1 91 ? -4.664 14.370 8.417 1.00 92.19 91 GLY A N 1
ATOM 723 C CA . GLY A 1 91 ? -4.661 15.807 8.142 1.00 92.19 91 GLY A CA 1
ATOM 724 C C . GLY A 1 91 ? -4.395 16.637 9.397 1.00 92.19 91 GLY A C 1
ATOM 725 O O . GLY A 1 91 ? -3.521 17.510 9.389 1.00 92.19 91 GLY A O 1
ATOM 726 N N . LEU A 1 92 ? -5.056 16.303 10.513 1.00 93.88 92 LEU A N 1
ATOM 727 C CA . LEU A 1 92 ? -4.844 16.969 11.802 1.00 93.88 92 LEU A CA 1
ATOM 728 C C . LEU A 1 92 ? -3.406 16.787 12.319 1.00 93.88 92 LEU A C 1
ATOM 730 O O . LEU A 1 92 ? -2.753 17.753 12.721 1.00 93.88 92 LEU A O 1
ATOM 734 N N . ALA A 1 93 ? -2.865 15.566 12.264 1.00 92.56 93 ALA A N 1
ATOM 735 C CA . ALA A 1 93 ? -1.478 15.307 12.650 1.00 92.56 93 ALA A CA 1
ATOM 736 C C . ALA A 1 93 ? -0.478 16.058 11.752 1.00 92.56 93 ALA A C 1
ATOM 738 O O . ALA A 1 93 ? 0.556 16.535 12.239 1.00 92.56 93 ALA A O 1
ATOM 739 N N . GLY A 1 94 ? -0.785 16.201 10.460 1.00 91.06 94 GLY A N 1
ATOM 740 C CA . GLY A 1 94 ? -0.035 17.029 9.519 1.00 91.06 94 GLY A CA 1
ATOM 741 C C . GLY A 1 94 ? -0.017 18.503 9.927 1.00 91.06 94 GLY A C 1
ATOM 742 O O . GLY A 1 94 ? 1.065 19.077 10.063 1.00 91.06 94 GLY A O 1
ATOM 743 N N . ALA A 1 95 ? -1.188 19.083 10.200 1.00 90.88 95 ALA A N 1
ATOM 744 C CA . ALA A 1 95 ? -1.348 20.486 10.590 1.00 90.88 95 ALA A CA 1
ATOM 745 C C . ALA A 1 95 ? -0.609 20.837 11.896 1.00 90.88 95 ALA A C 1
ATOM 747 O O . ALA A 1 95 ? 0.065 21.863 11.971 1.00 90.88 95 ALA A O 1
ATOM 748 N N . ILE A 1 96 ? -0.635 19.942 12.890 1.00 91.19 96 ILE A N 1
ATOM 749 C CA . ILE A 1 96 ? 0.064 20.106 14.185 1.00 91.19 96 ILE A CA 1
ATOM 750 C C . ILE A 1 96 ? 1.581 19.810 14.058 1.00 91.19 96 ILE A C 1
ATOM 752 O O . ILE A 1 96 ? 2.391 19.992 14.978 1.00 91.19 96 ILE A O 1
ATOM 756 N N . GLY A 1 97 ? 2.033 19.339 12.892 1.00 89.25 97 GLY A N 1
ATOM 757 C CA . GLY A 1 97 ? 3.433 19.006 12.640 1.00 89.25 97 GLY A CA 1
ATOM 758 C C . GLY A 1 97 ? 3.895 17.750 13.388 1.00 89.25 97 GLY A C 1
ATOM 759 O O . GLY A 1 97 ? 5.057 17.667 13.806 1.00 89.25 97 GLY A O 1
ATOM 760 N N . MET A 1 98 ? 2.990 16.791 13.588 1.00 86.62 98 MET A N 1
ATOM 761 C CA . MET A 1 98 ? 3.261 15.430 14.067 1.00 86.62 98 MET A CA 1
ATOM 762 C C . MET A 1 98 ? 3.523 14.440 12.916 1.00 86.62 98 MET A C 1
ATOM 764 O O . MET A 1 98 ? 3.897 13.288 13.165 1.00 86.62 98 MET A O 1
ATOM 768 N N . GLY A 1 99 ? 3.384 14.888 11.664 1.00 85.56 99 GLY A N 1
ATOM 769 C CA . GLY A 1 99 ? 3.522 14.048 10.477 1.00 85.56 99 GLY A CA 1
ATOM 770 C C . GLY A 1 99 ? 2.393 13.022 10.428 1.00 85.56 99 GLY A C 1
ATOM 771 O O . GLY A 1 99 ? 1.245 13.363 10.660 1.00 85.56 99 GLY A O 1
ATOM 772 N N . ARG A 1 100 ? 2.716 11.745 10.203 1.00 82.00 100 ARG A N 1
ATOM 773 C CA . ARG A 1 100 ? 1.731 10.647 10.084 1.00 82.00 100 ARG A CA 1
ATOM 774 C C . ARG A 1 100 ? 1.370 9.975 11.420 1.00 82.00 100 ARG A C 1
ATOM 776 O O . ARG A 1 100 ? 1.050 8.789 11.468 1.00 82.00 100 ARG A O 1
ATOM 783 N N . ARG A 1 101 ? 1.550 10.667 12.550 1.00 88.94 101 ARG A N 1
ATOM 784 C CA . ARG A 1 101 ? 1.372 10.085 13.895 1.00 88.94 101 ARG A CA 1
ATOM 785 C C . ARG A 1 101 ? -0.022 10.384 14.437 1.00 88.94 101 ARG A C 1
ATOM 787 O O . ARG A 1 101 ? -0.208 11.359 15.153 1.00 88.94 101 ARG A O 1
ATOM 794 N N . ILE A 1 102 ? -0.963 9.488 14.159 1.00 93.62 102 ILE A N 1
ATOM 795 C CA . ILE A 1 102 ? -2.374 9.623 14.564 1.00 93.62 102 ILE A CA 1
ATOM 796 C C . ILE A 1 102 ? -2.719 8.965 15.911 1.00 93.62 102 ILE A C 1
ATOM 798 O O . ILE A 1 102 ? -3.849 9.048 16.377 1.00 93.62 102 ILE A O 1
ATOM 802 N N . ASN A 1 103 ? -1.770 8.273 16.548 1.00 92.25 103 ASN A N 1
ATOM 803 C CA . ASN A 1 103 ? -2.027 7.424 17.719 1.00 92.25 103 ASN A CA 1
ATOM 804 C C . ASN A 1 103 ? -2.686 8.168 18.892 1.00 92.25 103 ASN A C 1
ATOM 806 O O . ASN A 1 103 ? -3.643 7.658 19.467 1.00 92.25 103 ASN A O 1
ATOM 810 N N . THR A 1 104 ? -2.189 9.358 19.231 1.00 90.69 104 THR A N 1
ATOM 811 C CA . THR A 1 104 ? -2.738 10.179 20.318 1.00 90.69 104 THR A CA 1
ATOM 812 C C . THR A 1 104 ? -4.147 10.674 19.983 1.00 90.69 104 THR A C 1
ATOM 814 O O . THR A 1 104 ? -5.031 10.597 20.830 1.00 90.69 104 THR A O 1
ATOM 817 N N . ILE A 1 105 ? -4.376 11.096 18.735 1.00 94.69 105 ILE A N 1
ATOM 818 C CA . ILE A 1 105 ? -5.676 11.573 18.238 1.00 94.69 105 ILE A CA 1
ATOM 819 C C . ILE A 1 105 ? -6.714 10.445 18.331 1.00 94.69 105 ILE A C 1
ATOM 821 O O . ILE A 1 105 ? -7.719 10.575 19.025 1.00 94.69 105 ILE A O 1
ATOM 825 N N . MET A 1 106 ? -6.419 9.282 17.736 1.00 96.12 106 MET A N 1
ATOM 826 C CA . MET A 1 106 ? -7.332 8.131 17.741 1.00 96.12 106 MET A CA 1
ATOM 827 C C . MET A 1 106 ? -7.606 7.602 19.155 1.00 96.12 106 MET A C 1
ATOM 829 O O . MET A 1 106 ? -8.718 7.164 19.451 1.00 96.12 106 MET A O 1
ATOM 833 N N . GLN A 1 107 ? -6.617 7.660 20.054 1.00 93.81 107 GLN A N 1
ATOM 834 C CA . GLN A 1 107 ? -6.794 7.270 21.454 1.00 93.81 107 GLN A CA 1
ATOM 835 C C . GLN A 1 107 ? -7.798 8.177 22.178 1.00 93.81 107 GLN A C 1
ATOM 837 O O . GLN A 1 107 ? -8.628 7.682 22.942 1.00 93.81 107 GLN A O 1
ATOM 842 N N . VAL A 1 108 ? -7.738 9.488 21.946 1.00 92.69 108 VAL A N 1
ATOM 843 C CA . VAL A 1 108 ? -8.676 10.450 22.539 1.00 92.69 108 VAL A CA 1
ATOM 844 C C . VAL A 1 108 ? -10.095 10.197 22.039 1.00 92.69 108 VAL A C 1
ATOM 846 O O . VAL A 1 108 ? -11.013 10.106 22.855 1.00 92.69 108 VAL A O 1
ATOM 849 N N . CYS A 1 109 ? -10.265 9.972 20.733 1.00 95.19 109 CYS A N 1
ATOM 850 C CA . CYS A 1 109 ? -11.557 9.607 20.151 1.00 95.19 109 CYS A CA 1
ATOM 851 C C . CYS A 1 109 ? -12.107 8.300 20.749 1.00 95.19 109 CYS A C 1
ATOM 853 O O . CYS A 1 109 ? -13.279 8.239 21.113 1.00 95.19 109 CYS A O 1
ATOM 855 N N . PHE A 1 110 ? -11.267 7.273 20.936 1.00 95.56 110 PHE A N 1
ATOM 856 C CA . PHE A 1 110 ? -11.678 6.031 21.602 1.00 95.56 110 PHE A CA 1
ATOM 857 C C . PHE A 1 110 ? -12.242 6.289 23.004 1.00 95.56 110 PHE A C 1
ATOM 859 O O . PHE A 1 110 ? -13.311 5.785 23.340 1.00 95.56 110 PHE A O 1
ATOM 866 N N . PHE A 1 111 ? -11.558 7.069 23.842 1.00 93.00 111 PHE A N 1
ATOM 867 C CA . PHE A 1 111 ? -12.047 7.327 25.199 1.00 93.00 111 PHE A CA 1
ATOM 868 C C . PHE A 1 111 ? -13.304 8.195 25.225 1.00 93.00 111 PHE A C 1
ATOM 870 O O . PHE A 1 111 ? -14.171 7.958 26.062 1.00 93.00 111 PHE A O 1
ATOM 877 N N . ALA A 1 112 ? -13.429 9.148 24.301 1.00 91.62 112 ALA A N 1
ATOM 878 C CA . ALA A 1 112 ? -14.626 9.972 24.186 1.00 91.62 112 ALA A CA 1
ATOM 879 C C . ALA A 1 112 ? -15.869 9.162 23.784 1.00 91.62 112 ALA A C 1
ATOM 881 O O . ALA A 1 112 ? -16.965 9.482 24.233 1.00 91.62 112 ALA A O 1
ATOM 882 N N . LEU A 1 113 ? -15.697 8.111 22.976 1.00 93.69 113 LEU A N 1
ATOM 883 C CA . LEU A 1 113 ? -16.806 7.329 22.421 1.00 93.69 113 LEU A CA 1
ATOM 884 C C . LEU A 1 113 ? -17.083 6.007 23.153 1.00 93.69 113 LEU A C 1
ATOM 886 O O . LEU A 1 113 ? -18.210 5.525 23.145 1.00 93.69 113 LEU A O 1
ATOM 890 N N . SER A 1 114 ? -16.074 5.384 23.764 1.00 91.62 114 SER A N 1
ATOM 891 C CA . SER A 1 114 ? -16.197 4.024 24.321 1.00 91.62 114 SER A CA 1
ATOM 892 C C . SER A 1 114 ? -16.999 3.939 25.621 1.00 91.62 114 SER A C 1
ATOM 894 O O . SER A 1 114 ? -17.424 2.847 25.997 1.00 91.62 114 SER A O 1
ATOM 896 N N . GLY A 1 115 ? -17.156 5.052 26.347 1.00 86.38 115 GLY A N 1
ATOM 897 C CA . GLY A 1 115 ? -17.832 5.087 27.649 1.00 86.38 115 GLY A CA 1
ATOM 898 C C . GLY A 1 115 ? -17.112 4.320 28.769 1.00 86.38 115 GLY A C 1
ATOM 899 O O . GLY A 1 115 ? -17.684 4.124 29.838 1.00 86.38 115 GLY A O 1
ATOM 900 N N . VAL A 1 116 ? -15.865 3.878 28.554 1.00 89.69 116 VAL A N 1
ATOM 901 C CA . VAL A 1 116 ? -15.085 3.102 29.542 1.00 89.69 116 VAL A CA 1
ATOM 902 C C . VAL A 1 116 ? -14.679 3.955 30.748 1.00 89.69 116 VAL A C 1
ATOM 904 O O . VAL A 1 116 ? -14.561 3.444 31.860 1.00 89.69 116 VAL A O 1
ATOM 907 N N . LEU A 1 117 ? -14.458 5.253 30.536 1.00 87.62 117 LEU A N 1
ATOM 908 C CA . LEU A 1 117 ? -14.139 6.232 31.572 1.00 87.62 117 LEU A CA 1
ATOM 909 C C . LEU A 1 117 ? -14.898 7.538 31.306 1.00 87.62 117 LEU A C 1
ATOM 911 O O . LEU A 1 117 ? -15.165 7.842 30.142 1.00 87.62 117 LEU A O 1
ATOM 915 N N . PRO A 1 118 ? -15.179 8.346 32.348 1.00 89.00 118 PRO A N 1
ATOM 916 C CA . PRO A 1 118 ? -15.616 9.724 32.157 1.00 89.00 118 PRO A CA 1
ATOM 917 C C . PRO A 1 118 ? -14.611 10.491 31.293 1.00 89.00 118 PRO A C 1
ATOM 919 O O . PRO A 1 118 ? -13.394 10.361 31.475 1.00 89.00 118 PRO A O 1
ATOM 922 N N . ARG A 1 119 ? -15.124 11.292 30.358 1.00 83.88 119 ARG A N 1
ATOM 923 C CA . ARG A 1 119 ? -14.337 11.976 29.325 1.00 83.88 119 ARG A CA 1
ATOM 924 C C . ARG A 1 119 ? -13.229 12.843 29.921 1.00 83.88 119 ARG A C 1
ATOM 926 O O . ARG A 1 119 ? -12.082 12.759 29.490 1.00 83.88 119 ARG A O 1
ATOM 933 N N . GLU A 1 120 ? -13.555 13.636 30.932 1.00 85.75 120 GLU A N 1
ATOM 934 C CA . GLU A 1 120 ? -12.644 14.577 31.587 1.00 85.75 120 GLU A CA 1
ATOM 935 C C . GLU A 1 120 ? -11.477 13.830 32.245 1.00 85.75 120 GLU A C 1
ATOM 937 O O . GLU A 1 120 ? -10.311 14.181 32.054 1.00 85.75 120 GLU A O 1
ATOM 942 N N . VAL A 1 121 ? -11.788 12.726 32.934 1.00 89.12 121 VAL A N 1
ATOM 943 C CA . VAL A 1 121 ? -10.799 11.853 33.585 1.00 89.12 121 VAL A CA 1
ATOM 944 C C . VAL A 1 121 ? -9.899 11.180 32.548 1.00 89.12 121 VAL A C 1
ATOM 946 O O . VAL A 1 121 ? -8.692 11.041 32.763 1.00 89.12 121 VAL A O 1
ATOM 949 N N . ALA A 1 122 ? -10.462 10.751 31.416 1.00 87.56 122 ALA A N 1
ATOM 950 C CA . ALA A 1 122 ? -9.686 10.140 30.347 1.00 87.56 122 ALA A CA 1
ATOM 951 C C . ALA A 1 122 ? -8.697 11.137 29.724 1.00 87.56 122 ALA A C 1
ATOM 953 O O . ALA A 1 122 ? -7.514 10.818 29.606 1.00 87.56 122 ALA A O 1
ATOM 954 N N . ILE A 1 123 ? -9.147 12.353 29.395 1.00 86.50 123 ILE A N 1
ATOM 955 C CA . ILE A 1 123 ? -8.299 13.415 28.828 1.00 86.50 123 ILE A CA 1
ATOM 956 C C . ILE A 1 123 ? -7.151 13.759 29.783 1.00 86.50 123 ILE A C 1
ATOM 958 O O . ILE A 1 123 ? -5.992 13.809 29.362 1.00 86.50 123 ILE A O 1
ATOM 962 N N . GLU A 1 124 ? -7.442 13.937 31.074 1.00 89.75 124 GLU A N 1
ATOM 963 C CA . GLU A 1 124 ? -6.421 14.220 32.086 1.00 89.75 124 GLU A CA 1
ATOM 964 C C . GLU A 1 124 ? -5.357 13.109 32.136 1.00 89.75 124 GLU A C 1
ATOM 966 O O . GLU A 1 124 ? -4.152 13.377 32.065 1.00 89.75 124 GLU A O 1
ATOM 971 N N . ARG A 1 125 ? -5.789 11.841 32.177 1.00 90.94 125 ARG A N 1
ATOM 972 C CA . ARG A 1 125 ? -4.877 10.687 32.211 1.00 90.94 125 ARG A CA 1
ATOM 973 C C . ARG A 1 125 ? -4.054 10.545 30.934 1.00 90.94 125 ARG A C 1
ATOM 975 O O . ARG A 1 125 ? -2.870 10.212 31.027 1.00 90.94 125 ARG A O 1
ATOM 982 N N . ILE A 1 126 ? -4.631 10.823 29.765 1.00 88.75 126 ILE A N 1
ATOM 983 C CA . ILE A 1 126 ? -3.906 10.823 28.486 1.00 88.75 126 ILE A CA 1
ATOM 984 C C . ILE A 1 126 ? -2.807 11.889 28.515 1.00 88.75 126 ILE A C 1
ATOM 986 O O . ILE A 1 126 ? -1.641 11.563 28.280 1.00 88.75 126 ILE A O 1
ATOM 990 N N . LYS A 1 127 ? -3.127 13.135 28.896 1.00 89.25 127 LYS A N 1
ATOM 991 C CA . LYS A 1 127 ? -2.134 14.219 29.025 1.00 89.25 127 LYS A CA 1
ATOM 992 C C . LYS A 1 127 ? -1.033 13.876 30.033 1.00 89.25 127 LYS A C 1
ATOM 994 O O . LYS A 1 127 ? 0.149 14.106 29.762 1.00 89.25 127 LYS A O 1
ATOM 999 N N . GLY A 1 128 ? -1.387 13.268 31.167 1.00 90.31 128 GLY A N 1
ATOM 1000 C CA . GLY A 1 128 ? -0.421 12.765 32.148 1.00 90.31 128 GLY A CA 1
ATOM 1001 C C . GLY A 1 128 ? 0.510 11.692 31.569 1.00 90.31 128 GLY A C 1
ATOM 1002 O O . GLY A 1 128 ? 1.731 11.758 31.737 1.00 90.31 128 GLY A O 1
ATOM 1003 N N . SER A 1 129 ? -0.043 10.734 30.819 1.00 89.88 129 SER A N 1
ATOM 1004 C CA . SER A 1 129 ? 0.736 9.688 30.150 1.00 89.88 129 SER A CA 1
ATOM 1005 C C . SER A 1 129 ? 1.649 10.249 29.058 1.00 89.88 129 SER A C 1
ATOM 1007 O O . SER A 1 129 ? 2.780 9.786 28.926 1.00 89.88 129 SER A O 1
ATOM 1009 N N . ILE A 1 130 ? 1.207 11.255 28.297 1.00 88.44 130 ILE A N 1
ATOM 1010 C CA . ILE A 1 130 ? 2.022 11.933 27.277 1.00 88.44 130 ILE A CA 1
ATOM 1011 C C . ILE A 1 130 ? 3.266 12.549 27.920 1.00 88.44 130 ILE A C 1
ATOM 1013 O O . ILE A 1 130 ? 4.377 12.304 27.448 1.00 88.44 130 ILE A O 1
ATOM 1017 N N . LYS A 1 131 ? 3.104 13.280 29.032 1.00 89.25 131 LYS A N 1
ATOM 1018 C CA . LYS A 1 131 ? 4.232 13.865 29.779 1.00 89.25 131 LYS A CA 1
ATOM 1019 C C . LYS A 1 131 ? 5.212 12.790 30.251 1.00 89.25 131 LYS A C 1
ATOM 1021 O O . LYS A 1 131 ? 6.418 12.929 30.057 1.00 89.25 131 LYS A O 1
ATOM 1026 N N . LYS A 1 132 ? 4.707 11.686 30.810 1.00 90.81 132 LYS A N 1
ATOM 1027 C CA . LYS A 1 132 ? 5.542 10.572 31.290 1.00 90.81 132 LYS A CA 1
ATOM 1028 C C . LYS A 1 132 ? 6.307 9.878 30.157 1.00 90.81 132 LYS A C 1
ATOM 1030 O O . LYS A 1 132 ? 7.499 9.610 30.299 1.00 90.81 132 LYS A O 1
ATOM 1035 N N . THR A 1 133 ? 5.638 9.583 29.044 1.00 87.50 133 THR A N 1
ATOM 1036 C CA . THR A 1 133 ? 6.211 8.816 27.927 1.00 87.50 133 THR A CA 1
ATOM 1037 C C . THR A 1 133 ? 7.154 9.657 27.069 1.00 87.50 133 THR A C 1
ATOM 1039 O O . THR A 1 133 ? 8.208 9.173 26.652 1.00 87.50 133 THR A O 1
ATOM 1042 N N . TYR A 1 134 ? 6.803 10.919 26.808 1.00 86.94 134 TYR A N 1
ATOM 1043 C CA . TYR A 1 134 ? 7.524 11.778 25.868 1.00 86.94 134 TYR A CA 1
ATOM 1044 C C . TYR A 1 134 ? 8.348 12.884 26.523 1.00 86.94 134 TYR A C 1
ATOM 1046 O O . TYR A 1 134 ? 9.082 13.553 25.804 1.00 86.94 134 TYR A O 1
ATOM 1054 N N . GLY A 1 135 ? 8.326 13.039 27.851 1.00 86.19 135 GLY A N 1
ATOM 1055 C CA . GLY A 1 135 ? 9.128 14.057 28.544 1.00 86.19 135 GLY A CA 1
ATOM 1056 C C . GLY A 1 135 ? 10.622 13.986 28.204 1.00 86.19 135 GLY A C 1
ATOM 1057 O O . GLY A 1 135 ? 11.266 15.009 27.999 1.00 86.19 135 GLY A O 1
ATOM 1058 N N . LYS A 1 136 ? 11.162 12.774 27.999 1.00 88.00 136 LYS A N 1
ATOM 1059 C CA . LYS A 1 136 ? 12.559 12.568 27.562 1.00 88.00 136 LYS A CA 1
ATOM 1060 C C . LYS A 1 136 ? 12.841 12.997 26.113 1.00 88.00 136 LYS A C 1
ATOM 1062 O O . LYS A 1 136 ? 14.001 13.099 25.736 1.00 88.00 136 LYS A O 1
ATOM 1067 N N . ARG A 1 137 ? 11.809 13.202 25.287 1.00 84.44 137 ARG A N 1
ATOM 1068 C CA . ARG A 1 137 ? 11.920 13.624 23.877 1.00 84.44 137 ARG A CA 1
ATOM 1069 C C . ARG A 1 137 ? 11.815 15.144 23.694 1.00 84.44 137 ARG A C 1
ATOM 1071 O O . ARG A 1 137 ? 11.865 15.612 22.560 1.00 84.44 137 ARG A O 1
ATOM 1078 N N . GLY A 1 138 ? 11.696 15.893 24.792 1.00 89.50 138 GLY A N 1
ATOM 1079 C CA . GLY A 1 138 ? 11.663 17.352 24.810 1.00 89.50 138 GLY A CA 1
ATOM 1080 C C . GLY A 1 138 ? 10.252 17.945 24.821 1.00 89.50 138 GLY A C 1
ATOM 1081 O O . GLY A 1 138 ? 9.291 17.356 24.320 1.00 89.50 138 GLY A O 1
ATOM 1082 N N . GLU A 1 139 ? 10.150 19.156 25.368 1.00 89.69 139 GLU A N 1
ATOM 1083 C CA . GLU A 1 139 ? 8.877 19.846 25.617 1.00 89.69 139 GLU A CA 1
ATOM 1084 C C . GLU A 1 139 ? 8.084 20.120 24.332 1.00 89.69 139 GLU A C 1
ATOM 1086 O O . GLU A 1 139 ? 6.861 20.033 24.320 1.00 89.69 139 GLU A O 1
ATOM 1091 N N . ALA A 1 140 ? 8.767 20.368 23.210 1.00 89.38 140 ALA A N 1
ATOM 1092 C CA . ALA A 1 140 ? 8.106 20.592 21.925 1.00 89.38 140 ALA A CA 1
ATOM 1093 C C . ALA A 1 140 ? 7.284 19.373 21.463 1.00 89.38 140 ALA A C 1
ATOM 1095 O O . ALA A 1 140 ? 6.202 19.539 20.902 1.00 89.38 140 ALA A O 1
ATOM 1096 N N . VAL A 1 141 ? 7.770 18.150 21.716 1.00 86.19 141 VAL A N 1
ATOM 1097 C CA . VAL A 1 141 ? 7.050 16.911 21.375 1.00 86.19 141 VAL A CA 1
ATOM 1098 C C . VAL A 1 141 ? 5.858 16.714 22.306 1.00 86.19 141 VAL A C 1
ATOM 1100 O O . VAL A 1 141 ? 4.782 16.333 21.845 1.00 86.19 141 VAL A O 1
ATOM 1103 N N . VAL A 1 142 ? 6.033 16.991 23.600 1.00 88.12 142 VAL A N 1
ATOM 1104 C CA . VAL A 1 142 ? 4.954 16.927 24.596 1.00 88.12 142 VAL A CA 1
ATOM 1105 C C . VAL A 1 142 ? 3.845 17.911 24.233 1.00 88.12 142 VAL A C 1
ATOM 1107 O O . VAL A 1 142 ? 2.695 17.495 24.126 1.00 88.12 142 VAL A O 1
ATOM 1110 N N . ARG A 1 143 ? 4.189 19.174 23.953 1.00 89.94 143 ARG A N 1
ATOM 1111 C CA . ARG A 1 143 ? 3.235 20.222 23.571 1.00 89.94 143 ARG A CA 1
ATOM 1112 C C . ARG A 1 143 ? 2.414 19.834 22.346 1.00 89.94 143 ARG A C 1
ATOM 1114 O O . ARG A 1 143 ? 1.197 19.871 22.432 1.00 89.94 143 ARG A O 1
ATOM 1121 N N . LYS A 1 144 ? 3.059 19.373 21.266 1.00 89.69 144 LYS A N 1
ATOM 1122 C CA . LYS A 1 144 ? 2.356 18.909 20.054 1.00 89.69 144 LYS A CA 1
ATOM 1123 C C . LYS A 1 144 ? 1.360 17.785 20.342 1.00 89.69 144 LYS A C 1
ATOM 1125 O O . LYS A 1 144 ? 0.267 17.771 19.798 1.00 89.69 144 LYS A O 1
ATOM 1130 N N . ASN A 1 145 ? 1.721 16.839 21.212 1.00 86.50 145 ASN A N 1
ATOM 1131 C CA . ASN A 1 145 ? 0.803 15.762 21.584 1.00 86.50 145 ASN A CA 1
ATOM 1132 C C . ASN A 1 145 ? -0.357 16.263 22.451 1.00 86.50 145 ASN A C 1
ATOM 1134 O O . ASN A 1 145 ? -1.458 15.751 22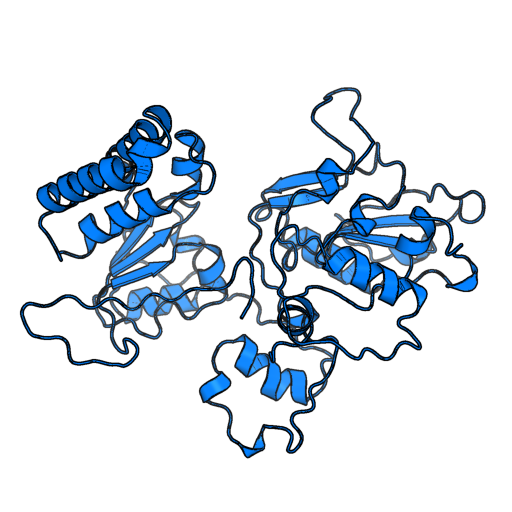.312 1.00 86.50 145 ASN A O 1
ATOM 1138 N N . VAL A 1 146 ? -0.126 17.226 23.348 1.00 88.00 146 VAL A N 1
ATOM 1139 C CA . VAL A 1 146 ? -1.199 17.837 24.150 1.00 88.00 146 VAL A CA 1
ATOM 1140 C C . VAL A 1 146 ? -2.153 18.630 23.257 1.00 88.00 146 VAL A C 1
ATOM 1142 O O . VAL A 1 146 ? -3.357 18.456 23.381 1.00 88.00 146 VAL A O 1
ATOM 1145 N N . GLU A 1 147 ? -1.623 19.412 22.320 1.00 90.19 147 GLU A N 1
ATOM 1146 C CA . GLU A 1 147 ? -2.399 20.131 21.304 1.00 90.19 147 GLU A CA 1
ATOM 1147 C C . GLU A 1 147 ? -3.252 19.168 20.469 1.00 90.19 147 GLU A C 1
ATOM 1149 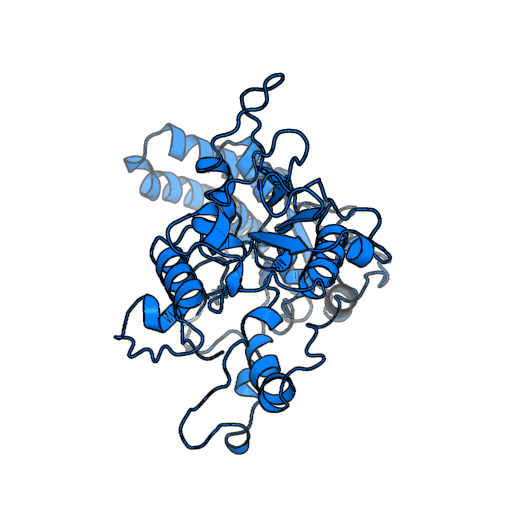O O . GLU A 1 147 ? -4.452 19.367 20.331 1.00 90.19 147 GLU A O 1
ATOM 1154 N N . ALA A 1 148 ? -2.684 18.038 20.036 1.00 89.56 148 ALA A N 1
ATOM 1155 C CA . ALA A 1 148 ? -3.445 17.000 19.343 1.00 89.56 148 ALA A CA 1
ATOM 1156 C C . ALA A 1 148 ? -4.576 16.396 20.192 1.00 89.56 148 ALA A C 1
ATOM 1158 O O . ALA A 1 148 ? -5.600 16.010 19.638 1.00 89.56 148 ALA A O 1
ATOM 1159 N N . VAL A 1 149 ? -4.419 16.303 21.519 1.00 87.44 149 VAL A N 1
ATOM 1160 C CA . VAL A 1 149 ? -5.506 15.862 22.414 1.00 87.44 149 VAL A CA 1
ATOM 1161 C C . VAL A 1 149 ? -6.624 16.895 22.472 1.00 87.44 149 VAL A C 1
ATOM 1163 O O . VAL A 1 149 ? -7.794 16.519 22.484 1.00 87.44 149 VAL A O 1
ATOM 1166 N N . ASP A 1 150 ? -6.256 18.171 22.540 1.00 87.69 150 ASP A N 1
ATOM 1167 C CA . ASP A 1 150 ? -7.200 19.275 22.691 1.00 87.69 150 ASP A CA 1
ATOM 1168 C C . ASP A 1 150 ? -8.028 19.495 21.419 1.00 87.69 150 ASP A C 1
ATOM 1170 O O . ASP A 1 150 ? -9.244 19.662 21.509 1.00 87.69 150 ASP A O 1
ATOM 1174 N N . GLU A 1 151 ? -7.406 19.369 20.246 1.00 91.56 151 GLU A N 1
ATOM 1175 C CA . GLU A 1 151 ? -8.077 19.523 18.950 1.00 91.56 151 GLU A CA 1
ATOM 1176 C C . GLU A 1 151 ? -8.832 18.261 18.497 1.00 91.56 151 GLU A C 1
ATOM 1178 O O . GLU A 1 151 ? -9.828 18.350 17.788 1.00 91.56 151 GLU A O 1
ATOM 1183 N N . ALA A 1 152 ? -8.431 17.052 18.909 1.00 91.69 152 ALA A N 1
ATOM 1184 C CA . ALA A 1 152 ? -9.038 15.819 18.381 1.00 91.69 152 ALA A CA 1
ATOM 1185 C C . ALA A 1 152 ? -10.572 15.767 18.515 1.00 91.69 152 ALA A C 1
ATOM 1187 O O . ALA A 1 152 ? -11.250 15.189 17.671 1.00 91.69 152 ALA A O 1
ATOM 1188 N N . LEU A 1 153 ? -11.131 16.352 19.576 1.00 89.44 153 LEU A N 1
ATOM 1189 C CA . LEU A 1 153 ? -12.564 16.266 19.861 1.00 89.44 153 LEU A CA 1
ATOM 1190 C C . LEU A 1 153 ? -13.404 17.290 19.097 1.00 89.44 153 LEU A C 1
ATOM 1192 O O . LEU A 1 153 ? -14.587 17.032 18.898 1.00 89.44 153 LEU A O 1
ATOM 1196 N N . SER A 1 154 ? -12.829 18.422 18.681 1.00 92.62 154 SER A N 1
ATOM 1197 C CA . SER A 1 154 ? -13.519 19.390 17.813 1.00 92.62 154 SER A CA 1
ATOM 1198 C C . SER A 1 154 ? -13.613 18.885 16.370 1.00 92.62 154 SER A C 1
ATOM 1200 O O . SER A 1 154 ? -14.548 19.252 15.665 1.00 92.62 154 SER A O 1
ATOM 1202 N N . HIS A 1 155 ? -12.690 18.004 15.972 1.00 94.88 155 HIS A N 1
ATOM 1203 C CA . HIS A 1 155 ? -12.622 17.358 14.657 1.00 94.88 155 HIS A CA 1
ATOM 1204 C C . HIS A 1 155 ? -13.291 15.971 14.596 1.00 94.88 155 HIS A C 1
ATOM 1206 O O . HIS A 1 155 ? -13.248 15.304 13.561 1.00 94.88 155 HIS A O 1
ATOM 1212 N N . LEU A 1 156 ? -13.871 15.502 15.705 1.00 96.69 156 LEU A N 1
ATOM 1213 C CA . LEU A 1 156 ? -14.574 14.225 15.777 1.00 96.69 156 LEU A CA 1
ATOM 1214 C C . LEU A 1 156 ? -16.064 14.440 15.507 1.00 96.69 156 LEU A C 1
ATOM 1216 O O . LEU A 1 156 ? -16.768 15.035 16.323 1.00 96.69 156 LEU A O 1
ATOM 1220 N N . HIS A 1 157 ? -16.554 13.898 14.396 1.00 97.94 157 HIS A N 1
ATOM 1221 C CA . HIS A 1 157 ? -17.919 14.135 13.935 1.00 97.94 157 HIS A CA 1
ATOM 1222 C C . HIS A 1 157 ? -18.699 12.829 13.801 1.00 97.94 157 HIS A C 1
ATOM 1224 O O . HIS A 1 157 ? -18.183 11.829 13.298 1.00 97.94 157 HIS A O 1
ATOM 1230 N N . GLN A 1 158 ? -19.954 12.840 14.251 1.00 98.06 158 GLN A N 1
ATOM 1231 C CA . GLN A 1 158 ? -20.890 11.753 13.988 1.00 98.06 158 GLN A CA 1
ATOM 1232 C C . GLN A 1 158 ? -21.459 11.920 12.582 1.00 98.06 158 GLN A C 1
ATOM 1234 O O . GLN A 1 158 ? -21.81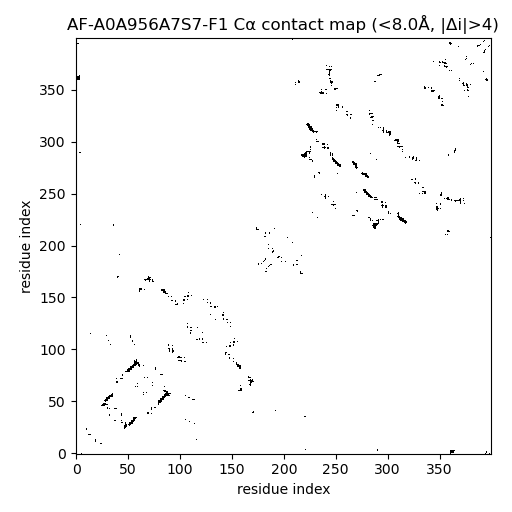4 13.029 12.188 1.00 98.06 158 GLN A O 1
ATOM 1239 N N . VAL A 1 159 ? -21.558 10.822 11.841 1.00 98.12 159 VAL A N 1
ATOM 1240 C CA . VAL A 1 159 ? -22.223 10.811 10.537 1.00 98.12 159 VAL A CA 1
ATOM 1241 C C . VAL A 1 159 ? -23.722 10.658 10.762 1.00 98.12 159 VAL A C 1
ATOM 1243 O O . VAL A 1 159 ? -24.150 9.739 11.464 1.00 98.12 159 VAL A O 1
ATOM 1246 N N . ASP A 1 160 ? -24.513 11.553 10.174 1.00 96.69 160 ASP A N 1
ATOM 1247 C CA . ASP A 1 160 ? -25.965 11.408 10.152 1.00 96.69 160 ASP A CA 1
ATOM 1248 C C . ASP A 1 160 ? -26.356 10.328 9.137 1.00 96.69 160 ASP A C 1
ATOM 1250 O O . ASP A 1 160 ? -26.064 10.433 7.946 1.00 96.69 160 ASP A O 1
ATOM 1254 N N . LEU A 1 161 ? -26.984 9.263 9.632 1.00 96.25 161 LEU A N 1
ATOM 1255 C CA . LEU A 1 161 ? -27.439 8.124 8.835 1.00 96.25 161 LEU A CA 1
ATOM 1256 C C . LEU A 1 161 ? -28.963 8.135 8.631 1.00 96.25 161 LEU A C 1
ATOM 1258 O O . LEU A 1 161 ? -29.517 7.187 8.069 1.00 96.25 161 LEU A O 1
ATOM 1262 N N . ALA A 1 162 ? -29.665 9.182 9.080 1.00 94.25 162 ALA A N 1
ATOM 1263 C CA . ALA A 1 162 ? -31.106 9.293 8.911 1.00 94.25 162 ALA A CA 1
ATOM 1264 C C . ALA A 1 162 ? -31.476 9.339 7.419 1.00 94.25 162 ALA A C 1
ATOM 1266 O O . ALA A 1 162 ? -31.100 10.247 6.683 1.00 94.25 162 ALA A O 1
ATOM 1267 N N . GLY A 1 163 ? -32.228 8.334 6.964 1.00 93.31 163 GLY A N 1
ATOM 1268 C CA . GLY A 1 163 ? -32.611 8.211 5.555 1.00 93.31 163 GLY A CA 1
ATOM 1269 C C . GLY A 1 163 ? -31.464 7.817 4.618 1.00 93.31 163 GLY A C 1
ATOM 1270 O O . GLY A 1 163 ? -31.643 7.878 3.402 1.00 93.31 163 GLY A O 1
ATOM 1271 N N . ALA A 1 164 ? -30.310 7.401 5.151 1.00 94.62 164 ALA A N 1
ATOM 1272 C CA . ALA A 1 164 ? -29.205 6.920 4.338 1.00 94.62 164 ALA A CA 1
ATOM 1273 C C . ALA A 1 164 ? -29.618 5.674 3.542 1.00 94.62 164 ALA A C 1
ATOM 1275 O O . ALA A 1 164 ? -30.219 4.733 4.064 1.00 94.62 164 ALA A O 1
ATOM 1276 N N . VAL A 1 165 ? -29.265 5.672 2.260 1.00 95.38 165 VAL A N 1
ATOM 1277 C CA . VAL A 1 165 ? -29.450 4.539 1.354 1.00 95.38 165 VAL A CA 1
ATOM 1278 C C . VAL A 1 165 ? -28.095 4.029 0.896 1.00 95.38 165 VAL A C 1
ATOM 1280 O O . VAL A 1 165 ? -27.108 4.767 0.860 1.00 95.38 165 VAL A O 1
ATOM 1283 N N . VAL A 1 166 ? -28.057 2.751 0.540 1.00 96.44 166 VAL A N 1
ATOM 1284 C CA . VAL A 1 166 ? -26.857 2.120 0.000 1.00 96.44 166 VAL A CA 1
ATOM 1285 C C . VAL A 1 166 ? -26.619 2.657 -1.409 1.00 96.44 166 VAL A C 1
ATOM 1287 O O . VAL A 1 166 ? -27.432 2.440 -2.305 1.00 96.44 166 VAL A O 1
ATOM 1290 N N . SER A 1 167 ? -25.508 3.359 -1.591 1.00 93.44 167 SER A N 1
ATOM 1291 C CA . SER A 1 167 ? -25.087 3.996 -2.845 1.00 93.44 167 SER A CA 1
ATOM 1292 C C . SER A 1 167 ? -23.631 3.697 -3.214 1.00 93.44 167 SER A C 1
ATOM 1294 O O . SER A 1 167 ? -23.198 4.010 -4.321 1.00 93.44 167 SER A O 1
ATOM 1296 N N . GLY A 1 168 ? -22.871 3.101 -2.295 1.00 88.12 168 GLY A N 1
ATOM 1297 C CA . GLY A 1 168 ? -21.456 2.819 -2.464 1.00 88.12 168 GLY A CA 1
ATOM 1298 C C . GLY A 1 168 ? -21.197 1.760 -3.530 1.00 88.12 168 GLY A C 1
ATOM 1299 O O . GLY A 1 168 ? -21.868 0.728 -3.585 1.00 88.12 168 GLY A O 1
ATOM 1300 N N . HIS A 1 169 ? -20.177 1.998 -4.351 1.00 86.38 169 HIS A N 1
ATOM 1301 C CA . HIS A 1 169 ? -19.615 0.985 -5.239 1.00 86.38 169 HIS A CA 1
ATOM 1302 C C . HIS A 1 169 ? -19.013 -0.189 -4.452 1.00 86.38 169 HIS A C 1
ATOM 1304 O O . HIS A 1 169 ? -18.564 -0.028 -3.315 1.00 86.38 169 HIS A O 1
ATOM 1310 N N . GLU A 1 170 ? -18.997 -1.377 -5.053 1.00 87.06 170 GLU A N 1
ATOM 1311 C CA . GLU A 1 170 ? -18.215 -2.486 -4.509 1.00 87.06 170 GLU A CA 1
ATOM 1312 C C . GLU A 1 170 ? -16.769 -2.391 -5.007 1.00 87.06 170 GLU A C 1
ATOM 1314 O O . GLU A 1 170 ? -16.559 -2.182 -6.207 1.00 87.06 170 GLU A O 1
ATOM 1319 N N . PRO A 1 171 ? -15.774 -2.559 -4.120 1.00 80.81 171 PRO A N 1
ATOM 1320 C CA . PRO A 1 171 ? -14.389 -2.712 -4.520 1.00 80.81 171 PRO A CA 1
ATOM 1321 C C . PRO A 1 171 ? -14.270 -3.857 -5.518 1.00 80.81 171 PRO A C 1
ATOM 1323 O O . PRO A 1 171 ? -14.878 -4.917 -5.343 1.00 80.81 171 PRO A O 1
ATOM 1326 N N . ALA A 1 172 ? -13.472 -3.650 -6.562 1.00 77.69 172 ALA A N 1
ATOM 1327 C CA . ALA A 1 172 ? -13.142 -4.737 -7.466 1.00 77.69 172 ALA A CA 1
ATOM 1328 C C . ALA A 1 172 ? -12.444 -5.851 -6.664 1.00 77.69 172 ALA A C 1
ATOM 1330 O O . ALA A 1 172 ? -11.546 -5.545 -5.870 1.00 77.69 172 ALA A O 1
ATOM 1331 N N . PRO A 1 173 ? -12.828 -7.126 -6.852 1.00 79.12 173 PRO A N 1
ATOM 1332 C CA . PRO A 1 173 ? -12.090 -8.221 -6.246 1.00 79.12 173 PRO A CA 1
ATOM 1333 C C . PRO A 1 173 ? -10.641 -8.195 -6.738 1.00 79.12 173 PRO A C 1
ATOM 1335 O O . PRO A 1 173 ? -10.342 -7.672 -7.817 1.00 79.12 173 PRO A O 1
ATOM 1338 N N . LEU A 1 174 ? -9.738 -8.777 -5.948 1.00 83.19 174 LEU A N 1
ATOM 1339 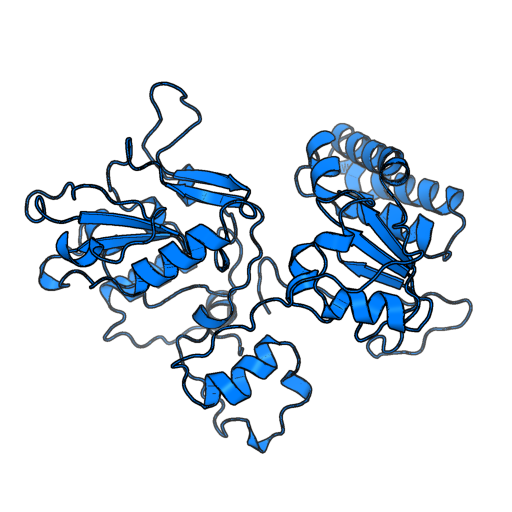C CA . LEU A 1 174 ? -8.381 -9.025 -6.422 1.00 83.19 174 LEU A CA 1
ATOM 1340 C C . LEU A 1 174 ? -8.447 -9.862 -7.704 1.00 83.19 174 LEU A C 1
ATOM 1342 O O . LEU A 1 174 ? -9.184 -10.848 -7.786 1.00 83.19 174 LEU A O 1
ATOM 1346 N N . ASP A 1 175 ? -7.689 -9.440 -8.710 1.00 85.94 175 ASP A N 1
ATOM 1347 C CA . ASP A 1 175 ? -7.681 -10.111 -9.998 1.00 85.94 175 ASP A CA 1
ATOM 1348 C C . ASP A 1 175 ? -6.734 -11.311 -9.959 1.00 85.94 175 ASP A C 1
ATOM 1350 O O . ASP A 1 175 ? -5.514 -11.164 -9.932 1.00 85.94 175 ASP A O 1
ATOM 1354 N N . PHE A 1 176 ? -7.316 -12.507 -9.961 1.00 88.50 176 PHE A N 1
ATOM 1355 C CA . PHE A 1 176 ? -6.594 -13.772 -10.072 1.00 88.50 176 PHE A CA 1
ATOM 1356 C C . PHE A 1 176 ? -6.692 -14.372 -11.484 1.00 88.50 176 PHE A C 1
ATOM 1358 O O . PHE A 1 176 ? -6.447 -15.570 -11.666 1.00 88.50 176 PHE A O 1
ATOM 1365 N N . ALA A 1 177 ? -7.058 -13.582 -12.498 1.00 85.81 177 ALA A N 1
ATOM 1366 C CA . ALA A 1 177 ? -7.061 -14.028 -13.883 1.00 85.81 177 ALA A CA 1
ATOM 1367 C C . ALA A 1 177 ? -5.671 -14.546 -14.286 1.00 85.81 177 ALA A C 1
ATOM 1369 O O . ALA A 1 177 ? -4.630 -13.964 -13.979 1.00 85.81 177 ALA A O 1
ATOM 1370 N N . GLY A 1 178 ? -5.648 -15.713 -14.933 1.00 85.56 178 GLY A N 1
ATOM 1371 C CA . GLY A 1 178 ? -4.407 -16.389 -15.323 1.00 85.56 178 GLY A CA 1
ATOM 1372 C C . GLY A 1 178 ? -3.571 -16.950 -14.163 1.00 85.56 178 GLY A C 1
ATOM 1373 O O . GLY A 1 178 ? -2.516 -17.530 -14.417 1.00 85.56 178 GLY A O 1
ATOM 1374 N N . ALA A 1 179 ? -4.007 -16.820 -12.904 1.00 93.06 179 ALA A N 1
ATOM 1375 C CA . ALA A 1 179 ? -3.316 -17.429 -11.773 1.00 93.06 179 ALA A CA 1
ATOM 1376 C C . ALA A 1 179 ? -3.466 -18.965 -11.785 1.00 93.06 179 ALA A C 1
ATOM 1378 O O . ALA A 1 179 ? -4.532 -19.482 -12.143 1.00 93.06 179 ALA A O 1
ATOM 1379 N N . PRO A 1 180 ? -2.438 -19.723 -11.351 1.00 94.31 180 PRO A N 1
ATOM 1380 C CA . PRO A 1 180 ? -2.567 -21.163 -11.141 1.00 94.31 180 PRO A CA 1
ATOM 1381 C C . PRO A 1 180 ? -3.725 -21.491 -10.191 1.00 94.31 180 PRO A C 1
ATOM 1383 O O . PRO A 1 180 ? -3.993 -20.732 -9.260 1.00 94.31 180 PRO A O 1
ATOM 1386 N N . ALA A 1 181 ? -4.367 -22.651 -10.368 1.00 94.31 181 ALA A N 1
ATOM 1387 C CA . ALA A 1 181 ? -5.530 -23.046 -9.564 1.00 94.31 181 ALA A CA 1
ATOM 1388 C C . ALA A 1 181 ? -5.267 -22.967 -8.051 1.00 94.31 181 ALA A C 1
ATOM 1390 O O . ALA A 1 181 ? -6.059 -22.387 -7.322 1.00 94.31 181 ALA A O 1
ATOM 1391 N N . PHE A 1 182 ? -4.101 -23.430 -7.590 1.00 95.19 182 PHE A N 1
ATOM 1392 C CA . PHE A 1 182 ? -3.715 -23.320 -6.180 1.00 95.19 182 PHE A CA 1
ATOM 1393 C C . PHE A 1 182 ? -3.652 -21.863 -5.682 1.00 95.19 182 PHE A C 1
ATOM 1395 O O . PHE A 1 182 ? -4.036 -21.563 -4.554 1.00 95.19 182 PHE A O 1
ATOM 1402 N N . VAL A 1 183 ? -3.196 -20.929 -6.522 1.00 95.25 183 VAL A N 1
ATOM 1403 C CA . VAL A 1 183 ? -3.152 -19.509 -6.154 1.00 95.25 183 VAL A CA 1
ATOM 1404 C C . VAL A 1 183 ? -4.568 -18.944 -6.051 1.00 95.25 183 VAL A C 1
ATOM 1406 O O . VAL A 1 183 ? -4.909 -18.310 -5.057 1.00 95.25 183 VAL A O 1
ATOM 1409 N N . ARG A 1 184 ? -5.410 -19.230 -7.046 1.00 94.25 184 ARG A N 1
ATOM 1410 C CA . ARG A 1 184 ? -6.793 -18.745 -7.103 1.00 94.25 184 ARG A CA 1
ATOM 1411 C C . ARG A 1 184 ? -7.694 -19.341 -6.021 1.00 94.25 184 ARG A C 1
ATOM 1413 O O . ARG A 1 184 ? -8.554 -18.625 -5.531 1.00 94.25 184 ARG A O 1
ATOM 1420 N N . ASP A 1 185 ? -7.521 -20.612 -5.670 1.00 93.56 185 ASP A N 1
ATOM 1421 C CA . ASP A 1 185 ? -8.479 -21.341 -4.824 1.00 93.56 185 ASP A CA 1
ATOM 1422 C C . ASP A 1 185 ? -8.010 -21.475 -3.363 1.00 93.56 185 ASP A C 1
ATOM 1424 O O . ASP A 1 185 ? -8.830 -21.675 -2.471 1.00 93.56 185 ASP A O 1
ATOM 1428 N N . VAL A 1 186 ? -6.699 -21.371 -3.101 1.00 95.38 186 VAL A N 1
ATOM 1429 C CA . VAL A 1 186 ? -6.114 -21.547 -1.755 1.00 95.38 186 VAL A CA 1
ATOM 1430 C C . VAL A 1 186 ? -5.413 -20.275 -1.288 1.00 95.38 186 VAL A C 1
ATOM 1432 O O . VAL A 1 186 ? -5.700 -19.762 -0.208 1.00 95.38 186 VAL A O 1
ATOM 1435 N N . THR A 1 187 ? -4.495 -19.742 -2.098 1.00 94.12 187 THR A N 1
ATOM 1436 C CA . THR A 1 187 ? -3.685 -18.575 -1.702 1.00 94.12 187 THR A CA 1
ATOM 1437 C C . THR A 1 187 ? -4.545 -17.317 -1.549 1.00 94.12 187 THR A C 1
ATOM 1439 O O . THR A 1 187 ? -4.365 -16.583 -0.583 1.00 94.12 187 THR A O 1
ATOM 1442 N N . SER A 1 188 ? -5.513 -17.097 -2.444 1.00 92.81 188 SER A N 1
ATOM 1443 C CA . SER A 1 188 ? -6.476 -15.985 -2.373 1.00 92.81 188 SER A CA 1
ATOM 1444 C C . SER A 1 188 ? -7.262 -15.966 -1.054 1.00 92.81 188 SER A C 1
ATOM 1446 O O . SER A 1 188 ? -7.325 -14.941 -0.386 1.00 92.81 188 SER A O 1
ATOM 1448 N N . VAL A 1 189 ? -7.769 -17.123 -0.619 1.00 92.62 189 VAL A N 1
ATOM 1449 C CA . VAL A 1 189 ? -8.553 -17.279 0.614 1.00 92.62 189 VAL A CA 1
ATOM 1450 C C . VAL A 1 189 ? -7.716 -16.906 1.836 1.00 92.62 189 VAL A C 1
ATOM 1452 O O . VAL A 1 189 ? -8.197 -16.251 2.761 1.00 92.62 189 VAL A O 1
ATOM 1455 N N . MET A 1 190 ? -6.435 -17.283 1.843 1.00 92.00 190 MET A N 1
ATOM 1456 C CA . MET A 1 190 ? -5.516 -16.872 2.901 1.00 92.00 190 MET A CA 1
ATOM 1457 C C . MET A 1 190 ? -5.200 -15.367 2.842 1.00 92.00 190 MET A C 1
ATOM 1459 O O . MET A 1 190 ? -5.188 -14.717 3.890 1.00 92.00 190 MET A O 1
ATOM 1463 N N . MET A 1 191 ? -5.012 -14.798 1.643 1.00 88.44 191 MET A N 1
ATOM 1464 C CA . MET A 1 191 ? -4.803 -13.355 1.440 1.00 88.44 191 MET A CA 1
ATOM 1465 C C . MET A 1 191 ? -5.996 -12.513 1.921 1.00 88.44 191 MET A C 1
ATOM 1467 O O . MET A 1 191 ? -5.790 -11.413 2.440 1.00 88.44 191 MET A O 1
ATOM 1471 N N . ASP A 1 192 ? -7.211 -13.057 1.835 1.00 85.69 192 ASP A N 1
ATOM 1472 C CA . ASP A 1 192 ? -8.457 -12.448 2.320 1.00 85.69 192 ASP A CA 1
ATOM 1473 C C . ASP A 1 192 ? -8.687 -12.642 3.836 1.00 85.69 192 ASP A C 1
ATOM 1475 O O . ASP A 1 192 ? -9.744 -12.307 4.366 1.00 85.69 192 ASP A O 1
ATOM 1479 N N . ASN A 1 193 ? -7.684 -13.138 4.574 1.00 85.06 193 ASN A N 1
ATOM 1480 C CA . ASN A 1 193 ? -7.756 -13.493 6.001 1.00 85.06 193 ASN A CA 1
ATOM 1481 C C . ASN A 1 193 ? -8.795 -14.580 6.339 1.00 85.06 193 ASN A C 1
ATOM 1483 O O . ASN A 1 193 ? -9.187 -14.713 7.497 1.00 85.06 193 ASN A O 1
ATOM 1487 N N . ALA A 1 194 ? -9.204 -15.392 5.364 1.00 89.00 194 ALA A N 1
ATOM 1488 C CA . ALA A 1 194 ? -10.130 -16.508 5.551 1.00 89.00 194 ALA A CA 1
ATOM 1489 C C . ALA A 1 194 ? -9.410 -17.871 5.593 1.00 89.00 194 ALA A C 1
ATOM 1491 O O . ALA A 1 194 ? -10.030 -18.916 5.400 1.00 89.00 194 ALA A O 1
ATOM 1492 N N . GLY A 1 195 ? -8.100 -17.885 5.860 1.00 92.81 195 GLY A N 1
ATOM 1493 C CA . GLY A 1 195 ? -7.276 -19.099 5.835 1.00 92.81 195 GLY A CA 1
ATOM 1494 C C . GLY A 1 195 ? -7.748 -20.211 6.782 1.00 92.81 195 GLY A C 1
ATOM 1495 O O . GLY A 1 195 ? -7.655 -21.380 6.422 1.00 92.81 195 GLY A O 1
ATOM 1496 N N . ASP A 1 196 ? -8.330 -19.868 7.937 1.00 93.38 196 ASP A N 1
ATOM 1497 C CA . ASP A 1 196 ? -8.906 -20.836 8.886 1.00 93.38 196 ASP A CA 1
ATOM 1498 C C . ASP A 1 196 ? -10.105 -21.623 8.319 1.00 93.38 196 ASP A C 1
ATOM 1500 O O . ASP A 1 196 ? -10.499 -22.644 8.882 1.00 93.38 196 ASP A O 1
ATOM 1504 N N . THR A 1 197 ? -10.698 -21.168 7.209 1.00 95.06 197 THR A N 1
ATOM 1505 C CA . THR A 1 197 ? -11.804 -21.873 6.536 1.00 95.06 197 THR A CA 1
ATOM 1506 C C . THR A 1 197 ? -11.325 -23.001 5.620 1.00 95.06 197 THR A C 1
ATOM 1508 O O . THR A 1 197 ? -12.124 -23.845 5.211 1.00 95.06 197 THR A O 1
ATOM 1511 N N . LEU A 1 198 ? -10.029 -23.037 5.294 1.00 96.75 198 LEU A N 1
ATOM 1512 C CA . LEU A 1 198 ? -9.471 -24.020 4.374 1.00 96.75 198 LEU A CA 1
ATOM 1513 C C . LEU A 1 198 ? -9.325 -25.389 5.056 1.00 96.75 198 LEU A C 1
ATOM 1515 O O . LEU A 1 198 ? -8.754 -25.486 6.145 1.00 96.75 198 LEU A O 1
ATOM 1519 N N . PRO A 1 199 ? -9.781 -26.480 4.416 1.00 96.75 199 PRO A N 1
ATOM 1520 C CA . PRO A 1 199 ? -9.577 -27.819 4.947 1.00 96.75 199 PRO A CA 1
ATOM 1521 C C . PRO A 1 199 ? -8.107 -28.235 4.823 1.00 96.75 199 PRO A C 1
ATOM 1523 O O . PRO A 1 199 ? -7.380 -27.773 3.945 1.00 96.75 199 PRO A O 1
ATOM 1526 N N . VAL A 1 200 ? -7.687 -29.214 5.631 1.00 96.81 200 VAL A N 1
ATOM 1527 C CA . VAL A 1 200 ? -6.337 -29.808 5.541 1.00 96.81 200 VAL A CA 1
ATOM 1528 C C . VAL A 1 200 ? -6.041 -30.331 4.129 1.00 96.81 200 VAL A C 1
ATOM 1530 O O . VAL A 1 200 ? -4.918 -30.209 3.654 1.00 96.81 200 VAL A O 1
ATOM 1533 N N . SER A 1 201 ? -7.054 -30.847 3.423 1.00 96.00 201 SER A N 1
ATOM 1534 C CA . SER A 1 201 ? -6.927 -31.349 2.048 1.00 96.00 201 SER A CA 1
ATOM 1535 C C . SER A 1 201 ? -6.606 -30.276 1.003 1.00 96.00 201 SER A C 1
ATOM 1537 O O . SER A 1 201 ? -6.268 -30.631 -0.121 1.00 96.00 201 SER A O 1
ATOM 1539 N N . ALA A 1 202 ? -6.723 -28.987 1.339 1.00 95.94 202 ALA A N 1
ATOM 1540 C CA . ALA A 1 202 ? -6.300 -27.896 0.465 1.00 95.94 202 ALA A CA 1
ATOM 1541 C C . ALA A 1 202 ? -4.781 -27.651 0.518 1.00 95.94 202 ALA A C 1
ATOM 1543 O O . ALA A 1 202 ? -4.251 -26.965 -0.354 1.00 95.94 202 ALA A O 1
ATOM 1544 N N . MET A 1 203 ? -4.075 -28.192 1.520 1.00 95.44 203 MET A N 1
ATOM 1545 C CA . MET A 1 203 ? -2.647 -27.944 1.719 1.00 95.44 203 MET A CA 1
ATOM 1546 C C . MET A 1 203 ? -1.775 -28.974 0.987 1.00 95.44 203 MET A C 1
ATOM 1548 O O . MET A 1 203 ? -2.109 -30.162 0.966 1.00 95.44 203 MET A O 1
ATOM 1552 N N . PRO A 1 204 ? -0.625 -28.555 0.432 1.00 93.75 204 PRO A N 1
ATOM 1553 C CA . PRO A 1 204 ? 0.359 -29.477 -0.120 1.00 93.75 204 PRO A CA 1
ATOM 1554 C C . PRO A 1 204 ? 0.983 -30.319 1.002 1.00 93.75 204 PRO A C 1
ATOM 1556 O O . PRO A 1 204 ? 1.308 -29.807 2.074 1.00 93.75 204 PRO A O 1
ATOM 1559 N N . VAL A 1 205 ? 1.180 -31.615 0.750 1.00 95.81 205 VAL A N 1
ATOM 1560 C CA . VAL A 1 205 ? 1.673 -32.576 1.759 1.00 95.81 205 VAL A CA 1
ATOM 1561 C C . VAL A 1 205 ? 3.110 -32.312 2.216 1.00 95.81 205 VAL A C 1
ATOM 1563 O O . VAL A 1 205 ? 3.500 -32.734 3.300 1.00 95.81 205 VAL A O 1
ATOM 1566 N N . ASP A 1 206 ? 3.894 -31.627 1.390 1.00 95.69 206 ASP A N 1
ATOM 1567 C CA . ASP A 1 206 ? 5.306 -31.310 1.600 1.00 95.69 206 ASP A CA 1
ATOM 1568 C C . ASP A 1 206 ? 5.541 -29.834 1.973 1.00 95.69 206 ASP A C 1
ATOM 1570 O O . ASP A 1 206 ? 6.677 -29.434 2.223 1.00 95.69 206 ASP A O 1
ATOM 1574 N N . GLY A 1 207 ? 4.479 -29.021 2.024 1.00 93.62 207 GLY A N 1
ATOM 1575 C CA . GLY A 1 207 ? 4.573 -27.588 2.294 1.00 93.62 207 GLY A CA 1
ATOM 1576 C C . GLY A 1 207 ? 5.096 -26.741 1.126 1.00 93.62 207 GLY A C 1
ATOM 1577 O O . GLY A 1 207 ? 5.464 -25.589 1.353 1.00 93.62 207 GLY A O 1
ATOM 1578 N N . THR A 1 208 ? 5.137 -27.261 -0.107 1.00 94.62 208 THR A N 1
ATOM 1579 C CA . THR A 1 208 ? 5.613 -26.515 -1.287 1.00 94.62 208 THR A CA 1
ATOM 1580 C C . THR A 1 208 ? 4.568 -25.518 -1.800 1.00 94.62 208 THR A C 1
ATOM 1582 O O . THR A 1 208 ? 3.434 -25.891 -2.084 1.00 94.62 208 THR A O 1
ATOM 1585 N N . PHE A 1 209 ? 4.954 -24.251 -1.991 1.00 94.81 209 PHE A N 1
ATOM 1586 C CA . PHE A 1 209 ? 4.080 -23.193 -2.522 1.00 94.81 209 PHE A CA 1
ATOM 1587 C C . PHE A 1 209 ? 4.566 -22.665 -3.881 1.00 94.81 209 PHE A C 1
ATOM 1589 O O . PHE A 1 209 ? 5.772 -22.653 -4.142 1.00 94.81 209 PHE A O 1
ATOM 1596 N N . PRO A 1 210 ? 3.652 -22.194 -4.751 1.00 94.31 210 PRO A N 1
ATOM 1597 C CA . PRO A 1 210 ? 4.026 -21.544 -6.001 1.00 94.31 210 PRO A CA 1
ATOM 1598 C C . PRO A 1 210 ? 4.740 -20.207 -5.753 1.00 94.31 210 PRO A C 1
ATOM 1600 O O . PRO A 1 210 ? 4.484 -19.510 -4.772 1.00 94.31 210 PRO A O 1
ATOM 1603 N N . VAL A 1 211 ? 5.612 -19.831 -6.688 1.00 94.69 211 VAL A N 1
ATOM 1604 C CA . VAL A 1 211 ? 6.305 -18.533 -6.698 1.00 94.69 211 VAL A CA 1
ATOM 1605 C C . VAL A 1 211 ? 5.457 -17.445 -7.367 1.00 94.69 211 VAL A C 1
ATOM 1607 O O . VAL A 1 211 ? 4.474 -17.736 -8.047 1.00 94.69 211 VAL A O 1
ATOM 1610 N N . GLY A 1 212 ? 5.856 -16.179 -7.206 1.00 94.25 212 GLY A N 1
ATOM 1611 C CA . GLY A 1 212 ? 5.249 -15.056 -7.931 1.00 94.25 212 GLY A CA 1
ATOM 1612 C C . GLY A 1 212 ? 3.806 -14.751 -7.524 1.00 94.25 212 GLY A C 1
ATOM 1613 O O . GLY A 1 212 ? 3.028 -14.271 -8.343 1.00 94.25 212 GLY A O 1
ATOM 1614 N N . THR A 1 213 ? 3.426 -15.049 -6.279 1.00 95.25 213 THR A N 1
ATOM 1615 C CA . THR A 1 213 ? 2.071 -14.812 -5.758 1.00 95.25 213 THR A CA 1
ATOM 1616 C C . THR A 1 213 ? 1.861 -13.387 -5.244 1.00 95.25 213 THR A C 1
ATOM 1618 O O . THR A 1 213 ? 0.731 -12.907 -5.218 1.00 95.25 213 THR A O 1
ATOM 1621 N N . THR A 1 214 ? 2.930 -12.667 -4.892 1.00 94.44 214 THR A N 1
ATOM 1622 C CA . THR A 1 214 ? 2.853 -11.303 -4.335 1.00 94.44 214 THR A CA 1
ATOM 1623 C C . THR A 1 214 ? 2.213 -10.294 -5.290 1.00 94.44 214 THR A C 1
ATOM 1625 O O . THR A 1 214 ? 1.565 -9.352 -4.841 1.00 94.44 214 THR A O 1
ATOM 1628 N N . LYS A 1 215 ? 2.318 -10.513 -6.607 1.00 93.62 215 LYS A N 1
ATOM 1629 C CA . LYS A 1 215 ? 1.705 -9.662 -7.640 1.00 93.62 215 LYS A CA 1
ATOM 1630 C C . LYS A 1 215 ? 0.177 -9.599 -7.580 1.00 93.62 215 LYS A C 1
ATOM 1632 O O . LYS A 1 215 ? -0.393 -8.651 -8.109 1.00 93.62 215 LYS A O 1
ATOM 1637 N N . TYR A 1 216 ? -0.470 -10.569 -6.931 1.00 93.06 216 TYR A N 1
ATOM 1638 C CA . TYR A 1 216 ? -1.924 -10.608 -6.763 1.00 93.06 216 TYR A CA 1
ATOM 1639 C C . TYR A 1 216 ? -2.406 -9.841 -5.522 1.00 93.06 216 TYR A C 1
ATOM 1641 O O . TYR A 1 216 ? -3.595 -9.589 -5.384 1.00 93.06 216 TYR A O 1
ATOM 1649 N N . GLU A 1 217 ? -1.512 -9.443 -4.607 1.00 90.56 217 GLU A N 1
ATOM 1650 C CA . GLU A 1 217 ? -1.929 -8.887 -3.314 1.00 90.56 217 GLU A CA 1
ATOM 1651 C C . GLU A 1 217 ? -2.494 -7.467 -3.382 1.00 90.56 217 GLU A C 1
ATOM 1653 O O . GLU A 1 217 ? -3.281 -7.097 -2.500 1.00 90.56 217 GLU A O 1
ATOM 1658 N N . LYS A 1 218 ? -1.992 -6.657 -4.329 1.00 90.38 218 LYS A N 1
ATOM 1659 C CA . LYS A 1 218 ? -2.354 -5.248 -4.578 1.00 90.38 218 LYS A CA 1
ATOM 1660 C C . LYS A 1 218 ? -2.678 -4.499 -3.291 1.00 90.38 218 LYS A C 1
ATOM 1662 O O . LYS A 1 218 ? -3.807 -4.109 -2.999 1.00 90.38 218 LYS A O 1
ATOM 1667 N N . ARG A 1 219 ? -1.659 -4.396 -2.432 1.00 87.25 219 ARG A N 1
ATOM 1668 C CA . ARG A 1 219 ? -1.852 -4.113 -1.002 1.00 87.25 219 ARG A CA 1
ATOM 1669 C C . ARG A 1 219 ? -2.462 -2.740 -0.707 1.00 87.25 219 ARG A C 1
ATOM 1671 O O . ARG A 1 219 ? -3.060 -2.548 0.350 1.00 87.25 219 ARG A O 1
ATOM 1678 N N . ASN A 1 220 ? -2.238 -1.800 -1.605 1.00 89.25 220 ASN A N 1
ATOM 1679 C CA . ASN A 1 220 ? -2.737 -0.441 -1.619 1.00 89.25 220 ASN A CA 1
ATOM 1680 C C . ASN A 1 220 ? -2.587 0.302 -0.276 1.00 89.25 220 ASN A C 1
ATOM 1682 O O . ASN A 1 220 ? -3.552 0.785 0.311 1.00 89.25 220 ASN A O 1
ATOM 1686 N N . ILE A 1 221 ? -1.358 0.345 0.255 1.00 86.94 221 ILE A N 1
ATOM 1687 C CA . ILE A 1 221 ? -1.067 0.919 1.586 1.00 86.94 221 ILE A CA 1
ATOM 1688 C C . ILE A 1 221 ? -0.449 2.324 1.549 1.00 86.94 221 ILE A C 1
ATOM 1690 O O . ILE A 1 221 ? -0.262 2.945 2.599 1.00 86.94 221 ILE A O 1
ATOM 1694 N N . ALA A 1 222 ? -0.055 2.806 0.373 1.00 88.88 222 ALA A N 1
ATOM 1695 C CA . ALA A 1 222 ? 0.572 4.109 0.211 1.00 88.88 222 ALA A CA 1
ATOM 1696 C C . ALA A 1 222 ? -0.478 5.222 0.105 1.00 88.88 222 ALA A C 1
ATOM 1698 O O . ALA A 1 222 ? -1.419 5.119 -0.667 1.00 88.88 222 ALA A O 1
ATOM 1699 N N . LEU A 1 223 ? -0.278 6.315 0.848 1.00 85.94 223 LEU A N 1
ATOM 1700 C CA . LEU A 1 223 ? -1.081 7.539 0.693 1.00 85.94 223 LEU A CA 1
ATOM 1701 C C . LEU A 1 223 ? -0.565 8.419 -0.453 1.00 85.94 223 LEU A C 1
ATOM 1703 O O . LEU A 1 223 ? -1.310 9.211 -1.023 1.00 85.94 223 LEU A O 1
ATOM 1707 N N . GLU A 1 224 ? 0.713 8.264 -0.793 1.00 92.69 224 GLU A N 1
ATOM 1708 C CA . GLU A 1 224 ? 1.388 8.977 -1.869 1.00 92.69 224 GLU A CA 1
ATOM 1709 C C . GLU A 1 224 ? 2.216 7.996 -2.695 1.00 92.69 224 GLU A C 1
ATOM 1711 O O . GLU A 1 224 ? 2.810 7.064 -2.150 1.00 92.69 224 GLU A O 1
ATOM 1716 N N . ILE A 1 225 ? 2.311 8.222 -4.000 1.00 97.31 225 ILE A N 1
ATOM 1717 C CA . ILE A 1 225 ? 3.111 7.395 -4.907 1.00 97.31 225 ILE A CA 1
ATOM 1718 C C . ILE A 1 225 ? 4.029 8.262 -5.771 1.00 97.31 225 ILE A C 1
ATOM 1720 O O . ILE A 1 225 ? 3.749 9.446 -5.966 1.00 97.31 225 ILE A O 1
ATOM 1724 N N . PRO A 1 226 ? 5.158 7.712 -6.255 1.00 97.88 226 PRO A N 1
ATOM 1725 C CA . PRO A 1 226 ? 6.026 8.441 -7.163 1.00 97.88 226 PRO A CA 1
ATOM 1726 C C . PRO A 1 226 ? 5.314 8.726 -8.491 1.00 97.88 226 PRO A C 1
ATOM 1728 O O . PRO A 1 226 ? 4.767 7.819 -9.104 1.00 97.88 226 PRO A O 1
ATOM 1731 N N . VAL A 1 227 ? 5.388 9.970 -8.952 1.00 98.00 227 VAL A N 1
ATOM 1732 C CA . VAL A 1 227 ? 4.943 10.432 -10.268 1.00 98.00 227 VAL A CA 1
ATOM 1733 C C . VAL A 1 227 ? 6.171 10.814 -11.080 1.00 98.00 227 VAL A C 1
ATOM 1735 O O . VAL A 1 227 ? 7.051 11.535 -10.597 1.00 98.00 227 VAL A O 1
ATOM 1738 N N . TRP A 1 228 ? 6.241 10.303 -12.305 1.00 98.50 228 TRP A N 1
ATOM 1739 C CA . TRP A 1 228 ? 7.331 10.560 -13.239 1.00 98.50 228 TRP A CA 1
ATOM 1740 C C . TRP A 1 228 ? 7.119 11.883 -13.990 1.00 98.50 228 TRP A C 1
ATOM 1742 O O . TRP A 1 228 ? 6.034 12.137 -14.513 1.00 98.50 228 TRP A O 1
ATOM 1752 N N . ASP A 1 229 ? 8.163 12.714 -14.035 1.00 97.69 229 ASP A N 1
ATOM 1753 C CA . ASP A 1 229 ? 8.293 13.878 -14.917 1.00 97.69 229 ASP A CA 1
ATOM 1754 C C . ASP A 1 229 ? 9.249 13.520 -16.064 1.00 97.69 229 ASP A C 1
ATOM 1756 O O . ASP A 1 229 ? 10.483 13.495 -15.936 1.00 97.69 229 ASP A O 1
ATOM 1760 N N . GLU A 1 230 ? 8.648 13.194 -17.199 1.00 97.12 230 GLU A N 1
ATOM 1761 C CA . GLU A 1 230 ? 9.307 12.739 -18.410 1.00 97.12 230 GLU A CA 1
ATOM 1762 C C . GLU A 1 230 ? 10.139 13.832 -19.097 1.00 97.12 230 GLU A C 1
ATOM 1764 O O . GLU A 1 230 ? 11.117 13.522 -19.785 1.00 97.12 230 GLU A O 1
ATOM 1769 N N . SER A 1 231 ? 9.818 15.109 -18.855 1.00 95.88 231 SER A N 1
ATOM 1770 C CA . SER A 1 231 ? 10.447 16.250 -19.528 1.00 95.88 231 SER A CA 1
ATOM 1771 C C . SER A 1 231 ? 11.900 16.457 -19.089 1.00 95.88 231 SER A C 1
ATOM 1773 O O . SER A 1 231 ? 12.778 16.770 -19.900 1.00 95.88 231 SER A O 1
ATOM 1775 N N . ILE A 1 232 ? 12.182 16.210 -17.808 1.00 96.88 232 ILE A N 1
ATOM 1776 C CA . ILE A 1 232 ? 13.509 16.397 -17.207 1.00 96.88 232 ILE A CA 1
ATOM 1777 C C . ILE A 1 232 ? 14.234 15.076 -16.933 1.00 96.88 232 ILE A C 1
ATOM 1779 O O . ILE A 1 232 ? 15.434 15.080 -16.645 1.00 96.88 232 ILE A O 1
ATOM 1783 N N . CYS A 1 233 ? 13.550 13.933 -17.025 1.00 97.94 233 CYS A N 1
ATOM 1784 C CA . CYS A 1 233 ? 14.152 12.632 -16.761 1.00 97.94 233 CYS A CA 1
ATOM 1785 C C . CYS A 1 233 ? 15.327 12.330 -17.704 1.00 97.94 233 CYS A C 1
ATOM 1787 O O . CYS A 1 233 ? 15.230 12.437 -18.925 1.00 97.94 233 CYS A O 1
ATOM 1789 N N . ILE A 1 234 ? 16.448 11.892 -17.126 1.00 97.12 234 ILE A N 1
ATOM 1790 C CA . ILE A 1 234 ? 17.661 11.504 -17.867 1.00 97.12 234 ILE A CA 1
ATOM 1791 C C . ILE A 1 234 ? 17.774 9.990 -18.103 1.00 97.12 234 ILE A C 1
ATOM 1793 O O . ILE A 1 234 ? 18.816 9.532 -18.555 1.00 97.12 234 ILE A O 1
ATOM 1797 N N . GLN A 1 235 ? 16.738 9.213 -17.758 1.00 97.62 235 GLN A N 1
ATOM 1798 C CA . GLN A 1 235 ? 16.643 7.765 -18.016 1.00 97.62 235 GLN A CA 1
ATOM 1799 C C . GLN A 1 235 ? 17.803 6.942 -17.412 1.00 97.62 235 GLN A C 1
ATOM 1801 O O . GLN A 1 235 ? 18.313 5.996 -18.001 1.00 97.62 235 GLN A O 1
ATOM 1806 N N . CYS A 1 236 ? 18.250 7.306 -16.203 1.00 97.38 236 CYS A N 1
ATOM 1807 C CA . CYS A 1 236 ? 19.414 6.676 -15.561 1.00 97.38 236 CYS A CA 1
ATOM 1808 C C . CYS A 1 236 ? 19.120 5.376 -14.787 1.00 97.38 236 CYS A C 1
ATOM 1810 O O . CYS A 1 236 ? 20.051 4.760 -14.273 1.00 97.38 236 CYS A O 1
ATOM 1812 N N . GLY A 1 237 ? 17.849 4.997 -14.616 1.00 97.12 237 GLY A N 1
ATOM 1813 C CA . GLY A 1 237 ? 17.436 3.781 -13.899 1.00 97.12 237 GLY A CA 1
ATOM 1814 C C . GLY A 1 237 ? 17.639 3.786 -12.374 1.00 97.12 237 GLY A C 1
ATOM 1815 O O . GLY A 1 237 ? 17.153 2.886 -11.701 1.00 97.12 237 GLY A O 1
ATOM 1816 N N . LYS A 1 238 ? 18.291 4.793 -11.775 1.00 98.25 238 LYS A N 1
ATOM 1817 C CA . LYS A 1 238 ? 18.604 4.795 -10.329 1.00 98.25 238 LYS A CA 1
ATOM 1818 C C . LYS A 1 238 ? 17.373 4.632 -9.430 1.00 98.25 238 LYS A C 1
ATOM 1820 O O . LYS A 1 238 ? 17.440 3.910 -8.444 1.00 98.25 238 LYS A O 1
ATOM 1825 N N . CYS A 1 239 ? 16.253 5.262 -9.784 1.00 98.31 239 CYS A N 1
ATOM 1826 C CA . CYS A 1 239 ? 14.990 5.139 -9.053 1.00 98.31 239 CYS A CA 1
ATOM 1827 C C . CYS A 1 239 ? 14.453 3.695 -9.031 1.00 98.31 239 CYS A C 1
ATOM 1829 O O . CYS A 1 239 ? 14.024 3.233 -7.977 1.00 98.31 239 CYS A O 1
ATOM 1831 N N . ALA A 1 240 ? 14.536 2.978 -10.157 1.00 98.06 240 ALA A N 1
ATOM 1832 C CA . ALA A 1 240 ? 14.182 1.561 -10.263 1.00 98.06 240 ALA A CA 1
ATOM 1833 C C . ALA A 1 240 ? 15.182 0.654 -9.532 1.00 98.06 240 ALA A C 1
ATOM 1835 O O . ALA A 1 240 ? 14.787 -0.327 -8.903 1.00 98.06 240 ALA A O 1
ATOM 1836 N N . MET A 1 241 ? 16.470 1.010 -9.549 1.00 97.81 241 MET A N 1
ATOM 1837 C CA . MET A 1 241 ? 17.521 0.254 -8.866 1.00 97.81 241 MET A CA 1
ATOM 1838 C C . MET A 1 241 ? 17.328 0.226 -7.351 1.00 97.81 241 MET A C 1
ATOM 1840 O O . MET A 1 241 ? 17.395 -0.844 -6.755 1.00 97.81 241 MET A O 1
ATOM 1844 N N . VAL A 1 242 ? 17.072 1.381 -6.733 1.00 98.19 242 VAL A N 1
ATOM 1845 C CA . VAL A 1 242 ? 16.966 1.485 -5.267 1.00 98.19 242 VAL A CA 1
ATOM 1846 C C . VAL A 1 242 ? 15.608 1.063 -4.722 1.00 98.19 242 VAL A C 1
ATOM 1848 O O . VAL A 1 242 ? 15.428 1.039 -3.509 1.00 98.19 242 VAL A O 1
ATOM 1851 N N . CYS A 1 243 ? 14.631 0.789 -5.588 1.00 98.44 243 CYS A N 1
ATOM 1852 C CA . CYS A 1 243 ? 13.281 0.476 -5.155 1.00 98.44 243 CYS A CA 1
ATOM 1853 C C . CYS A 1 243 ? 13.258 -0.861 -4.393 1.00 98.44 243 CYS A C 1
ATOM 1855 O O . CYS A 1 243 ? 13.504 -1.903 -5.004 1.00 98.44 243 CYS A O 1
ATOM 1857 N N . PRO A 1 244 ? 12.911 -0.868 -3.092 1.00 97.88 244 PRO A N 1
ATOM 1858 C CA . PRO A 1 244 ? 12.939 -2.087 -2.289 1.00 97.88 244 PRO A CA 1
ATOM 1859 C C . PRO A 1 244 ? 11.749 -3.017 -2.545 1.00 97.88 244 PRO A C 1
ATOM 1861 O O . PRO A 1 244 ? 11.742 -4.146 -2.058 1.00 97.88 244 PRO A O 1
ATOM 1864 N N . HIS A 1 245 ? 10.747 -2.566 -3.300 1.00 98.00 245 HIS A N 1
ATOM 1865 C CA . HIS A 1 245 ? 9.546 -3.352 -3.593 1.00 98.00 245 HIS A CA 1
ATOM 1866 C C . HIS A 1 245 ? 9.324 -3.601 -5.078 1.00 98.00 245 HIS A C 1
ATOM 1868 O O . HIS A 1 245 ? 8.326 -4.212 -5.444 1.00 98.00 245 HIS A O 1
ATOM 1874 N N . THR A 1 246 ? 10.242 -3.146 -5.935 1.00 97.88 246 THR A N 1
ATOM 1875 C CA . THR A 1 246 ? 10.142 -3.342 -7.390 1.00 97.88 246 THR A CA 1
ATOM 1876 C C . THR A 1 246 ? 8.877 -2.694 -7.986 1.00 97.88 246 THR A C 1
ATOM 1878 O O . THR A 1 246 ? 8.300 -3.174 -8.959 1.00 97.88 246 THR A O 1
ATOM 1881 N N . VAL A 1 247 ? 8.442 -1.576 -7.396 1.00 97.88 247 VAL A N 1
ATOM 1882 C CA . VAL A 1 247 ? 7.204 -0.863 -7.764 1.00 97.88 247 VAL A CA 1
ATOM 1883 C C . VAL A 1 247 ? 7.421 0.234 -8.792 1.00 97.88 247 VAL A C 1
ATOM 1885 O O . VAL A 1 247 ? 6.457 0.825 -9.239 1.00 97.88 247 VAL A O 1
ATOM 1888 N N . ILE A 1 248 ? 8.665 0.550 -9.145 1.00 98.25 248 ILE A N 1
ATOM 1889 C CA . ILE A 1 248 ? 8.991 1.489 -10.218 1.00 98.25 248 ILE A CA 1
ATOM 1890 C C . ILE A 1 248 ? 9.937 0.791 -11.188 1.00 98.25 248 ILE A C 1
ATOM 1892 O O . ILE A 1 248 ? 11.008 0.329 -10.788 1.00 98.25 248 ILE A O 1
ATOM 1896 N N . ARG A 1 249 ? 9.509 0.659 -12.443 1.00 98.44 249 ARG A N 1
ATOM 1897 C CA . ARG A 1 249 ? 10.194 -0.117 -13.486 1.00 98.44 249 ARG A CA 1
ATOM 1898 C C . ARG A 1 249 ? 10.284 0.682 -14.767 1.00 98.44 249 ARG A C 1
ATOM 1900 O O . ARG A 1 249 ? 9.506 1.607 -14.976 1.00 98.44 249 ARG A O 1
ATOM 1907 N N . ALA A 1 250 ? 11.237 0.314 -15.612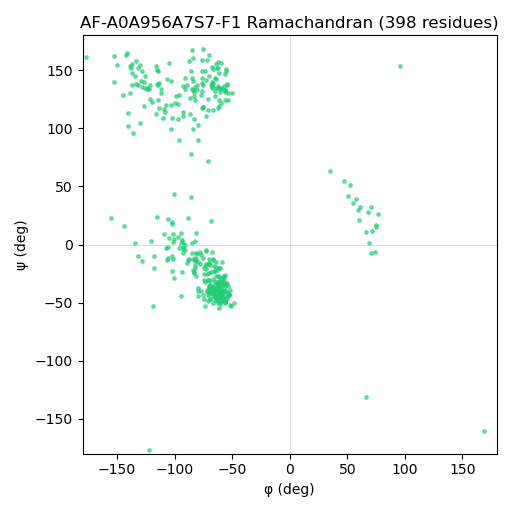 1.00 98.00 250 ALA A N 1
ATOM 1908 C CA . ALA A 1 250 ? 11.381 0.911 -16.922 1.00 98.00 250 ALA A CA 1
ATOM 1909 C C . ALA A 1 250 ? 11.391 -0.156 -18.012 1.00 98.00 250 ALA A C 1
ATOM 1911 O O . ALA A 1 250 ? 11.942 -1.233 -17.803 1.00 98.00 250 ALA A O 1
ATOM 1912 N N . LYS A 1 251 ? 10.821 0.174 -19.171 1.00 98.19 251 LYS A N 1
ATOM 1913 C CA . LYS A 1 251 ? 10.919 -0.624 -20.397 1.00 98.19 251 LYS A CA 1
ATOM 1914 C C . LYS A 1 251 ? 11.380 0.262 -21.549 1.00 98.19 251 LYS A C 1
ATOM 1916 O O . LYS A 1 251 ? 11.091 1.461 -21.569 1.00 98.19 251 LYS A O 1
ATOM 1921 N N . VAL A 1 252 ? 12.095 -0.353 -22.489 1.00 97.94 252 VAL A N 1
ATOM 1922 C CA . VAL A 1 252 ? 12.427 0.217 -23.799 1.00 97.94 252 VAL A CA 1
ATOM 1923 C C . VAL A 1 252 ? 11.866 -0.714 -24.861 1.00 97.94 252 VAL A C 1
ATOM 1925 O O . VAL A 1 252 ? 12.157 -1.905 -24.826 1.00 97.94 252 VAL A O 1
ATOM 1928 N N . TYR A 1 253 ? 11.054 -0.186 -25.770 1.00 97.75 253 TYR A N 1
ATOM 1929 C CA . TYR A 1 253 ? 10.240 -0.993 -26.681 1.00 97.75 253 TYR A CA 1
ATOM 1930 C C . TYR A 1 253 ? 9.948 -0.246 -27.994 1.00 97.75 253 TYR A C 1
ATOM 1932 O O . TYR A 1 253 ? 10.112 0.978 -28.048 1.00 97.75 253 TYR A O 1
ATOM 1940 N N . PRO A 1 254 ? 9.534 -0.958 -29.060 1.00 97.62 254 PRO A N 1
ATOM 1941 C CA . PRO A 1 254 ? 9.197 -0.336 -30.338 1.00 97.62 254 PRO A CA 1
ATOM 1942 C C . PRO A 1 254 ? 8.008 0.633 -30.194 1.00 97.62 254 PRO A C 1
ATOM 1944 O O . PRO A 1 254 ? 7.037 0.281 -29.515 1.00 97.62 254 PRO A O 1
ATOM 1947 N N . PRO A 1 255 ? 8.038 1.838 -30.796 1.00 97.62 255 PRO A N 1
ATOM 1948 C CA . PRO A 1 255 ? 6.953 2.818 -30.673 1.00 97.62 255 PRO A CA 1
ATOM 1949 C C . PRO A 1 255 ? 5.574 2.298 -31.103 1.00 97.62 255 PRO A C 1
ATOM 1951 O O . PRO A 1 255 ? 4.561 2.772 -30.599 1.00 97.62 255 PRO A O 1
ATOM 1954 N N . GLU A 1 256 ? 5.520 1.305 -31.990 1.00 97.44 256 GLU A N 1
ATOM 1955 C CA . GLU A 1 256 ? 4.288 0.680 -32.483 1.00 97.44 256 GLU A CA 1
ATOM 1956 C C . GLU A 1 256 ? 3.497 -0.005 -31.362 1.00 97.44 256 GLU A C 1
ATOM 1958 O O . GLU A 1 256 ? 2.272 -0.082 -31.427 1.00 97.44 256 GLU A O 1
ATOM 1963 N N . ALA A 1 257 ? 4.175 -0.445 -30.295 1.00 97.62 257 ALA A N 1
ATOM 1964 C CA . ALA A 1 257 ? 3.529 -1.039 -29.127 1.00 97.62 257 ALA A CA 1
ATOM 1965 C C . ALA A 1 257 ? 2.683 -0.031 -28.322 1.00 97.62 257 ALA A C 1
ATOM 1967 O O . ALA A 1 257 ? 1.992 -0.433 -27.394 1.00 97.62 257 ALA A O 1
ATOM 1968 N N . LEU A 1 258 ? 2.717 1.267 -28.659 1.00 97.69 258 LEU A N 1
ATOM 1969 C CA . LEU A 1 258 ? 1.899 2.316 -28.036 1.00 97.69 258 LEU A CA 1
ATOM 1970 C C . LEU A 1 258 ? 0.495 2.460 -28.643 1.00 97.69 258 LEU A C 1
ATOM 1972 O O . LEU A 1 258 ? -0.240 3.343 -28.209 1.00 97.69 258 LEU A O 1
ATOM 1976 N N . ALA A 1 259 ? 0.122 1.645 -29.636 1.00 96.56 259 ALA A N 1
ATOM 1977 C CA . ALA A 1 259 ? -1.146 1.792 -30.358 1.00 96.56 259 ALA A CA 1
ATOM 1978 C C . ALA A 1 259 ? -2.378 1.837 -29.431 1.00 96.56 259 ALA A C 1
ATOM 1980 O O . ALA A 1 259 ? -3.249 2.683 -29.622 1.00 96.56 259 ALA A O 1
ATOM 1981 N N . ASP A 1 260 ? -2.394 0.988 -28.399 1.00 95.94 260 ASP A N 1
ATOM 1982 C CA . ASP A 1 260 ? -3.495 0.863 -27.434 1.00 95.94 260 ASP A CA 1
ATOM 1983 C C . ASP A 1 260 ? -3.167 1.495 -26.067 1.00 95.94 260 ASP A C 1
ATOM 1985 O O . ASP A 1 260 ? -3.742 1.129 -25.040 1.00 95.94 260 ASP A O 1
ATOM 1989 N N . ALA A 1 261 ? -2.204 2.424 -26.025 1.00 97.88 261 ALA A N 1
ATOM 1990 C CA . ALA A 1 261 ? -1.787 3.054 -24.779 1.00 97.88 261 ALA A CA 1
ATOM 1991 C C . ALA A 1 261 ? -2.938 3.865 -24.145 1.00 97.88 261 ALA A C 1
ATOM 1993 O O . ALA A 1 261 ? -3.593 4.652 -24.838 1.00 97.88 261 ALA A O 1
ATOM 1994 N N . PRO A 1 262 ? -3.171 3.742 -22.821 1.00 98.06 262 PRO A N 1
ATOM 1995 C CA . PRO A 1 262 ? -4.131 4.587 -22.122 1.00 98.06 262 PRO A CA 1
ATOM 1996 C C . PRO A 1 262 ? -3.839 6.086 -22.324 1.00 98.06 262 PRO A C 1
ATOM 1998 O O . PRO A 1 262 ? -2.672 6.468 -22.431 1.00 98.06 262 PRO A O 1
ATOM 2001 N N . PRO A 1 263 ? -4.849 6.978 -22.282 1.00 97.69 263 PRO A N 1
ATOM 2002 C CA . PRO A 1 263 ? -4.646 8.415 -22.512 1.00 97.69 263 PRO A CA 1
ATOM 2003 C C . PRO A 1 263 ? -3.641 9.077 -21.557 1.00 97.69 263 PRO A C 1
ATOM 2005 O O . PRO A 1 263 ? -3.023 10.084 -21.892 1.00 97.69 263 PRO A O 1
ATOM 2008 N N . THR A 1 264 ? -3.492 8.522 -20.353 1.00 97.88 264 THR A N 1
ATOM 2009 C CA . THR A 1 264 ? -2.573 8.990 -19.307 1.00 97.88 264 THR A CA 1
ATOM 2010 C C . THR A 1 264 ? -1.207 8.312 -19.347 1.00 97.88 264 THR A C 1
ATOM 2012 O O . THR A 1 264 ? -0.368 8.594 -18.490 1.00 97.88 264 THR A O 1
ATOM 2015 N N . PHE A 1 265 ? -0.976 7.398 -20.289 1.00 98.56 265 PHE A N 1
ATOM 2016 C CA . PHE A 1 265 ? 0.255 6.633 -20.368 1.00 98.56 265 PHE A CA 1
ATOM 2017 C C . PHE A 1 265 ? 1.389 7.491 -20.927 1.00 98.56 265 PHE A C 1
ATOM 2019 O O . PHE A 1 265 ? 1.351 7.974 -22.060 1.00 98.56 265 PHE A O 1
ATOM 2026 N N . LYS A 1 266 ? 2.423 7.688 -20.114 1.00 98.44 266 LYS A N 1
ATOM 2027 C CA . LYS A 1 266 ? 3.563 8.536 -20.463 1.00 98.44 266 LYS A CA 1
ATOM 2028 C C . LYS A 1 266 ? 4.627 7.726 -21.181 1.00 98.44 266 LYS A C 1
ATOM 2030 O O . LYS A 1 266 ? 4.988 6.652 -20.721 1.00 98.44 266 LYS A O 1
ATOM 2035 N N . SER A 1 267 ? 5.201 8.282 -22.244 1.00 98.25 267 SER A N 1
ATOM 2036 C CA . SER A 1 267 ? 6.379 7.723 -22.913 1.00 98.25 267 SER A CA 1
ATOM 2037 C C . SER A 1 267 ? 7.227 8.827 -23.549 1.00 98.25 267 SER A C 1
ATOM 2039 O O . SER A 1 267 ? 6.732 9.909 -23.865 1.00 98.25 267 SER A O 1
ATOM 2041 N N . VAL A 1 268 ? 8.525 8.573 -23.722 1.00 98.06 268 VAL A N 1
ATOM 2042 C CA . VAL A 1 268 ? 9.464 9.475 -24.417 1.00 98.06 268 VAL A CA 1
ATOM 2043 C C . VAL A 1 268 ? 10.455 8.684 -25.265 1.00 98.06 268 VAL A C 1
ATOM 2045 O O . VAL A 1 268 ? 10.634 7.491 -25.058 1.00 98.06 268 VAL A O 1
ATOM 2048 N N . LYS A 1 269 ? 11.168 9.347 -26.181 1.00 98.06 269 LYS A N 1
ATOM 2049 C CA . LYS A 1 269 ? 12.259 8.724 -26.949 1.00 98.06 269 LYS A CA 1
ATOM 2050 C C . LYS A 1 269 ? 13.354 8.184 -26.016 1.00 98.06 269 LYS A C 1
ATOM 2052 O O . LYS A 1 269 ? 13.781 8.875 -25.080 1.00 98.06 269 LYS A O 1
ATOM 2057 N N . ALA A 1 270 ? 13.826 6.968 -26.270 1.00 97.44 270 ALA A N 1
ATOM 2058 C CA . ALA A 1 270 ? 14.920 6.363 -25.527 1.00 97.44 270 ALA A CA 1
ATOM 2059 C C . ALA A 1 270 ? 16.243 7.114 -25.785 1.00 97.44 270 ALA A C 1
ATOM 2061 O O . ALA A 1 270 ? 16.596 7.467 -26.907 1.00 97.44 270 ALA A O 1
ATOM 2062 N N . ARG A 1 271 ? 17.008 7.373 -24.720 1.00 95.06 271 ARG A N 1
ATOM 2063 C CA . ARG A 1 271 ? 18.289 8.103 -24.739 1.00 95.06 271 ARG A CA 1
ATOM 2064 C C . ARG A 1 271 ? 19.481 7.144 -24.679 1.00 95.06 271 ARG A C 1
ATOM 2066 O O . ARG A 1 271 ? 20.454 7.359 -23.951 1.00 95.06 271 ARG A O 1
ATOM 2073 N N . TRP A 1 272 ? 19.396 6.062 -25.446 1.00 92.31 272 TRP A N 1
ATOM 2074 C CA . TRP A 1 272 ? 20.495 5.135 -25.709 1.00 92.31 272 TRP A CA 1
ATOM 2075 C C . TRP A 1 272 ? 20.989 5.353 -27.133 1.00 92.31 272 TRP A C 1
ATOM 2077 O O . TRP A 1 272 ? 20.191 5.582 -28.033 1.00 92.31 272 TRP A O 1
ATOM 2087 N N . ARG A 1 273 ? 22.307 5.261 -27.341 1.00 87.56 273 ARG A N 1
ATOM 2088 C CA . ARG A 1 273 ? 22.907 5.436 -28.671 1.00 87.56 273 ARG A CA 1
ATOM 2089 C C . ARG A 1 273 ? 22.361 4.421 -29.682 1.00 87.56 273 ARG A C 1
ATOM 2091 O O . ARG A 1 273 ? 22.032 4.813 -30.790 1.00 87.56 273 ARG A O 1
ATOM 2098 N N . GLU A 1 274 ? 22.246 3.161 -29.268 1.00 87.75 274 GLU A N 1
ATOM 2099 C CA . GLU A 1 274 ? 21.838 2.034 -30.124 1.00 87.75 274 GLU A CA 1
ATOM 2100 C C . GLU A 1 274 ? 20.314 1.817 -30.166 1.00 87.75 274 GLU A C 1
ATOM 2102 O O . GLU A 1 274 ? 19.817 1.124 -31.041 1.00 87.75 274 GLU A O 1
ATOM 2107 N N . LEU A 1 275 ? 19.558 2.397 -29.224 1.00 92.69 275 LEU A N 1
ATOM 2108 C CA . LEU A 1 275 ? 18.098 2.222 -29.115 1.00 92.69 275 LEU A CA 1
ATOM 2109 C C . LEU A 1 275 ? 17.360 3.537 -29.363 1.00 92.69 275 LEU A C 1
ATOM 2111 O O . LEU A 1 275 ? 16.264 3.732 -28.849 1.00 92.69 275 LEU A O 1
ATOM 2115 N N . GLY A 1 276 ? 17.987 4.471 -30.084 1.00 90.00 276 GLY A N 1
ATOM 2116 C CA . GLY A 1 276 ? 17.492 5.835 -30.231 1.00 90.00 276 GLY A CA 1
ATOM 2117 C C . GLY A 1 276 ? 16.045 5.875 -30.706 1.00 90.00 276 GLY A C 1
ATOM 2118 O O . GLY A 1 276 ? 15.261 6.623 -30.145 1.00 90.00 276 GLY A O 1
ATOM 2119 N N . ASP A 1 277 ? 15.667 5.037 -31.665 1.00 94.44 277 ASP A N 1
ATOM 2120 C CA . ASP A 1 277 ? 14.331 5.055 -32.275 1.00 94.44 277 ASP A CA 1
ATOM 2121 C C . ASP A 1 277 ? 13.253 4.313 -31.467 1.00 94.44 277 ASP A C 1
ATOM 2123 O O . ASP A 1 277 ? 12.097 4.263 -31.875 1.00 94.44 277 ASP A O 1
ATOM 2127 N N . MET A 1 278 ? 13.606 3.799 -30.288 1.00 97.62 278 MET A N 1
ATOM 2128 C CA . MET A 1 278 ? 12.684 3.127 -29.375 1.00 97.62 278 MET A CA 1
ATOM 2129 C C . MET A 1 278 ? 12.003 4.122 -28.425 1.00 97.62 278 MET A C 1
ATOM 2131 O O . MET A 1 278 ? 12.517 5.208 -28.128 1.00 97.62 278 MET A O 1
ATOM 2135 N N . ALA A 1 279 ? 10.855 3.722 -27.886 1.00 98.31 279 ALA A N 1
ATOM 2136 C CA . ALA A 1 279 ? 10.188 4.411 -26.790 1.00 98.31 279 ALA A CA 1
ATOM 2137 C C . ALA A 1 279 ? 10.735 3.937 -25.434 1.00 98.31 279 ALA A C 1
ATOM 2139 O O . ALA A 1 279 ? 11.155 2.794 -25.277 1.00 98.31 279 ALA A O 1
ATOM 2140 N N . TYR A 1 280 ? 10.723 4.829 -24.447 1.00 98.56 280 TYR A N 1
ATOM 2141 C CA . TYR A 1 280 ? 11.073 4.585 -23.053 1.00 98.56 280 TYR A CA 1
ATOM 2142 C C . TYR A 1 280 ? 9.926 5.029 -22.154 1.00 98.56 280 TYR A C 1
ATOM 2144 O O . TYR A 1 280 ? 9.446 6.162 -22.267 1.00 98.56 280 TYR A O 1
ATOM 2152 N N . THR A 1 281 ? 9.596 4.179 -21.187 1.00 98.62 281 THR A N 1
ATOM 2153 C CA . THR A 1 281 ? 8.642 4.502 -20.124 1.00 98.62 281 THR A CA 1
ATOM 2154 C C . THR A 1 281 ? 9.197 4.099 -18.774 1.00 98.62 281 THR A C 1
ATOM 2156 O O . THR A 1 281 ? 9.778 3.023 -18.639 1.00 98.62 281 THR A O 1
ATOM 2159 N N . LEU A 1 282 ? 8.997 4.962 -17.775 1.00 98.69 282 LEU A N 1
ATOM 2160 C CA . LEU A 1 282 ? 9.187 4.664 -16.360 1.00 98.69 282 LEU A CA 1
ATOM 2161 C C . LEU A 1 282 ? 7.806 4.623 -15.697 1.00 98.69 282 LEU A C 1
ATOM 2163 O O . LEU A 1 282 ? 7.183 5.667 -15.528 1.00 98.69 282 LEU A O 1
ATOM 2167 N N . GLN A 1 283 ? 7.350 3.435 -15.312 1.00 98.69 283 GLN A N 1
ATOM 2168 C CA . GLN A 1 283 ? 6.007 3.218 -14.780 1.00 98.69 283 GLN A CA 1
ATOM 2169 C C . GLN A 1 283 ? 6.052 2.781 -13.315 1.00 98.69 283 GLN A C 1
ATOM 2171 O O . GLN A 1 283 ? 7.005 2.134 -12.864 1.00 98.69 283 GLN A O 1
ATOM 2176 N N . VAL A 1 284 ? 5.010 3.146 -12.570 1.00 98.31 284 VAL A N 1
ATOM 2177 C CA . VAL A 1 284 ? 4.848 2.836 -11.149 1.00 98.31 284 VAL A CA 1
ATOM 2178 C C . VAL A 1 284 ? 3.659 1.899 -10.954 1.00 98.31 284 VAL A C 1
ATOM 2180 O O . VAL A 1 284 ? 2.622 2.103 -11.573 1.00 98.31 284 VAL A O 1
ATOM 2183 N N . ALA A 1 285 ? 3.811 0.891 -10.093 1.00 98.00 285 ALA A N 1
ATOM 2184 C CA . ALA A 1 285 ? 2.744 0.023 -9.606 1.00 98.00 285 ALA A CA 1
ATOM 2185 C C . ALA A 1 285 ? 2.057 0.716 -8.412 1.00 98.00 285 ALA A C 1
ATOM 2187 O O . ALA A 1 285 ? 2.604 0.696 -7.299 1.00 98.00 285 ALA A O 1
ATOM 2188 N N . PRO A 1 286 ? 0.900 1.378 -8.608 1.00 96.25 286 PRO A N 1
ATOM 2189 C CA . PRO A 1 286 ? 0.333 2.271 -7.597 1.00 96.25 286 PRO A CA 1
ATOM 2190 C C . PRO A 1 286 ? -0.120 1.523 -6.340 1.00 96.25 286 PRO A C 1
ATOM 2192 O O . PRO A 1 286 ? 0.062 2.022 -5.229 1.00 96.25 286 PRO A O 1
ATOM 2195 N N . GLU A 1 287 ? -0.657 0.315 -6.509 1.00 94.00 287 GLU A N 1
ATOM 2196 C CA . GLU A 1 287 ? -1.219 -0.507 -5.433 1.00 94.00 287 GLU A CA 1
ATOM 2197 C C . GLU A 1 287 ? -0.148 -1.303 -4.666 1.00 94.00 287 GLU A C 1
ATOM 2199 O O . GLU A 1 287 ? -0.424 -1.828 -3.593 1.00 94.00 287 GLU A O 1
ATOM 2204 N N . ASP A 1 288 ? 1.090 -1.373 -5.154 1.00 95.69 288 ASP A N 1
ATOM 2205 C CA . ASP A 1 288 ? 2.165 -2.126 -4.491 1.00 95.69 288 ASP A CA 1
ATOM 2206 C C . ASP A 1 288 ? 3.200 -1.212 -3.812 1.00 95.69 288 ASP A C 1
ATOM 2208 O O . ASP A 1 288 ? 4.010 -1.653 -2.989 1.00 95.69 288 ASP A O 1
ATOM 2212 N N . CYS A 1 289 ? 3.170 0.087 -4.121 1.00 96.44 289 CYS A N 1
ATOM 2213 C CA . CYS A 1 289 ? 4.067 1.079 -3.545 1.00 96.44 289 CYS A CA 1
ATOM 2214 C C . CYS A 1 289 ? 3.868 1.234 -2.028 1.00 96.44 289 CYS A C 1
ATOM 2216 O O . CYS A 1 289 ? 2.754 1.229 -1.511 1.00 96.44 289 CYS A O 1
ATOM 2218 N N . THR A 1 290 ? 4.975 1.425 -1.301 1.00 94.31 290 THR A N 1
ATOM 2219 C CA . THR A 1 290 ? 4.976 1.671 0.154 1.00 94.31 290 THR A CA 1
ATOM 2220 C C . THR A 1 290 ? 5.351 3.108 0.528 1.00 94.31 290 THR A C 1
ATOM 2222 O O . THR A 1 290 ? 5.595 3.391 1.704 1.00 94.31 290 THR A O 1
ATOM 2225 N N . ALA A 1 291 ? 5.451 4.003 -0.461 1.00 94.12 291 ALA A N 1
ATOM 2226 C CA . ALA A 1 291 ? 5.781 5.420 -0.294 1.00 94.12 291 ALA A CA 1
ATOM 2227 C C . ALA A 1 291 ? 7.101 5.696 0.463 1.00 94.12 291 ALA A C 1
ATOM 2229 O O . ALA A 1 291 ? 7.196 6.656 1.221 1.00 94.12 291 ALA A O 1
ATOM 2230 N N . CYS A 1 292 ? 8.139 4.863 0.291 1.00 95.00 292 CYS A N 1
ATOM 2231 C CA . CYS A 1 292 ? 9.405 5.044 1.024 1.00 95.00 292 CYS A CA 1
ATOM 2232 C C . CYS A 1 292 ? 10.226 6.275 0.596 1.00 95.00 292 CYS A C 1
ATOM 2234 O O . CYS A 1 292 ? 11.161 6.650 1.294 1.00 95.00 292 CYS A O 1
ATOM 2236 N N . GLY A 1 293 ? 9.932 6.872 -0.564 1.00 96.31 293 GLY A N 1
ATOM 2237 C CA . GLY A 1 293 ? 10.615 8.073 -1.060 1.00 96.31 293 GLY A CA 1
ATOM 2238 C C . GLY A 1 293 ? 12.043 7.870 -1.593 1.00 96.31 293 GLY A C 1
ATOM 2239 O O . GLY A 1 293 ? 12.585 8.792 -2.198 1.00 96.31 293 GLY A O 1
ATOM 2240 N N . LEU A 1 294 ? 12.643 6.678 -1.473 1.00 98.00 294 LEU A N 1
ATOM 2241 C CA . LEU A 1 294 ? 14.029 6.426 -1.914 1.00 98.00 294 LEU A CA 1
ATOM 2242 C C . LEU A 1 294 ? 14.264 6.716 -3.407 1.00 98.00 294 LEU A C 1
ATOM 2244 O O . LEU A 1 294 ? 15.326 7.200 -3.795 1.00 98.00 294 LEU A O 1
ATOM 2248 N N . CYS A 1 295 ? 13.261 6.463 -4.252 1.00 98.19 295 CYS A N 1
ATOM 2249 C CA . CYS A 1 295 ? 13.314 6.779 -5.681 1.00 98.19 295 CYS A CA 1
ATOM 2250 C C . CYS A 1 295 ? 13.428 8.290 -5.954 1.00 98.19 295 CYS A C 1
ATOM 2252 O O . CYS A 1 295 ? 14.116 8.691 -6.895 1.00 98.19 295 CYS A O 1
ATOM 2254 N N . VAL A 1 296 ? 12.803 9.117 -5.111 1.00 97.75 296 VAL A N 1
ATOM 2255 C CA . VAL A 1 296 ? 12.901 10.580 -5.148 1.00 97.75 296 VAL A CA 1
ATOM 2256 C C . VAL A 1 296 ? 14.260 11.013 -4.606 1.00 97.75 296 VAL A C 1
ATOM 2258 O O . VAL A 1 296 ? 14.956 11.797 -5.248 1.00 97.75 296 VAL A O 1
ATOM 2261 N N . GLU A 1 297 ? 14.699 10.474 -3.465 1.00 97.25 297 GLU A N 1
ATOM 2262 C CA . GLU A 1 297 ? 16.003 10.817 -2.883 1.00 97.25 297 GLU A CA 1
ATOM 2263 C C . GLU A 1 297 ? 17.161 10.566 -3.853 1.00 97.25 297 GLU A C 1
ATOM 2265 O O . GLU A 1 297 ? 17.952 11.479 -4.099 1.00 97.25 297 GLU A O 1
ATOM 2270 N N . VAL A 1 298 ? 17.218 9.383 -4.472 1.00 97.81 298 VAL A N 1
ATOM 2271 C CA . VAL A 1 298 ? 18.318 9.010 -5.375 1.00 97.81 298 VAL A CA 1
ATOM 2272 C C . VAL A 1 298 ? 18.269 9.736 -6.722 1.00 97.81 298 VAL A C 1
ATOM 2274 O O . VAL A 1 298 ? 19.256 9.725 -7.465 1.00 97.81 298 VAL A O 1
ATOM 2277 N N . CYS A 1 299 ? 17.128 10.335 -7.085 1.00 98.06 299 CYS A N 1
ATOM 2278 C CA . CYS A 1 299 ? 16.988 11.000 -8.371 1.00 98.06 299 CYS A CA 1
ATOM 2279 C C . CYS A 1 299 ? 17.999 12.164 -8.461 1.00 98.06 299 CYS A C 1
ATOM 2281 O O . CYS A 1 299 ? 17.954 13.083 -7.632 1.00 98.06 299 CYS A O 1
ATOM 2283 N N . PRO A 1 300 ? 18.931 12.133 -9.439 1.00 96.81 300 PRO A N 1
ATOM 2284 C CA . PRO A 1 300 ? 20.000 13.126 -9.540 1.00 96.81 300 PRO A CA 1
ATOM 2285 C C . PRO A 1 300 ? 19.547 14.411 -10.243 1.00 96.81 300 PRO A C 1
ATOM 2287 O O . PRO A 1 300 ? 20.259 15.411 -10.223 1.00 96.81 300 PRO A O 1
ATOM 2290 N N . VAL A 1 301 ? 18.387 14.375 -10.902 1.00 96.12 301 VAL A N 1
ATOM 2291 C CA . VAL A 1 301 ? 17.842 15.503 -11.655 1.00 96.12 301 VAL A CA 1
ATOM 2292 C C . VAL A 1 301 ? 17.130 16.444 -10.698 1.00 96.12 301 VAL A C 1
ATOM 2294 O O . VAL A 1 301 ? 16.337 15.998 -9.872 1.00 96.12 301 VAL A O 1
ATOM 2297 N N . LYS A 1 302 ? 17.373 17.744 -10.858 1.00 93.94 302 LYS A N 1
ATOM 2298 C CA . LYS A 1 302 ? 16.594 18.810 -10.226 1.00 93.94 302 LYS A CA 1
ATOM 2299 C C . LYS A 1 302 ? 15.891 19.613 -11.311 1.00 93.94 302 LYS A C 1
ATOM 2301 O O . LYS A 1 302 ? 16.493 19.902 -12.347 1.00 93.94 302 LYS A O 1
ATOM 2306 N N . ASN A 1 303 ? 14.636 19.967 -11.075 1.00 92.88 303 ASN A N 1
ATOM 2307 C CA . ASN A 1 303 ? 13.903 20.871 -11.942 1.00 92.88 303 ASN A CA 1
ATOM 2308 C C . ASN A 1 303 ? 14.536 22.275 -11.845 1.00 92.88 303 ASN A C 1
ATOM 2310 O O . ASN A 1 303 ? 14.883 22.744 -10.760 1.00 92.88 303 ASN A O 1
ATOM 2314 N N . LYS A 1 304 ? 14.749 22.927 -12.995 1.00 91.12 304 LYS A N 1
ATOM 2315 C CA . LYS A 1 304 ? 15.406 24.243 -13.060 1.00 91.12 304 LYS A CA 1
ATOM 2316 C C . LYS A 1 304 ? 14.505 25.384 -12.582 1.00 91.12 304 LYS A C 1
ATOM 2318 O O . LYS A 1 304 ? 15.028 26.366 -12.070 1.00 91.12 304 LYS A O 1
ATOM 2323 N N . ALA A 1 305 ? 13.191 25.262 -12.769 1.00 91.44 305 ALA A N 1
ATOM 2324 C CA . ALA A 1 305 ? 12.214 26.255 -12.334 1.00 91.44 305 ALA A CA 1
ATOM 2325 C C . ALA A 1 305 ? 11.910 26.120 -10.835 1.00 91.44 305 ALA A C 1
ATOM 2327 O O . ALA A 1 305 ? 11.782 27.122 -10.139 1.00 91.44 305 ALA A O 1
ATOM 2328 N N . GLU A 1 306 ? 11.858 24.887 -10.324 1.00 91.12 306 GLU A N 1
ATOM 2329 C CA . GLU A 1 306 ? 11.572 24.613 -8.918 1.00 91.12 306 GLU A CA 1
ATOM 2330 C C . GLU A 1 306 ? 12.515 23.539 -8.355 1.00 91.12 306 GLU A C 1
ATOM 2332 O O . GLU A 1 306 ? 12.276 22.342 -8.469 1.00 91.12 306 GLU A O 1
ATOM 2337 N N . VAL A 1 307 ? 13.594 23.970 -7.696 1.00 89.69 307 VAL A N 1
ATOM 2338 C CA . VAL A 1 307 ? 14.728 23.109 -7.293 1.00 89.69 307 VAL A CA 1
ATOM 2339 C C . VAL A 1 307 ? 14.343 21.968 -6.335 1.00 89.69 307 VAL A C 1
ATOM 2341 O O . VAL A 1 307 ? 15.077 20.981 -6.236 1.00 89.69 307 VAL A O 1
ATOM 2344 N N . ARG A 1 308 ? 13.202 22.075 -5.634 1.00 91.44 308 ARG A N 1
ATOM 2345 C CA . ARG A 1 308 ? 12.676 20.990 -4.784 1.00 91.44 308 ARG A CA 1
ATOM 2346 C C . ARG A 1 308 ? 12.111 19.817 -5.588 1.00 91.44 308 ARG A C 1
ATOM 2348 O O . ARG A 1 308 ? 12.093 18.705 -5.068 1.00 91.44 308 ARG A O 1
ATOM 2355 N N . LEU A 1 309 ? 11.670 20.052 -6.824 1.00 94.06 309 LEU A N 1
ATOM 2356 C CA . LEU A 1 309 ? 11.136 19.014 -7.696 1.00 94.06 309 LEU A CA 1
ATOM 2357 C C . LEU A 1 309 ? 12.265 18.300 -8.437 1.00 94.06 309 LEU A C 1
ATOM 2359 O O . LEU A 1 309 ? 13.262 18.894 -8.855 1.00 94.06 309 LEU A O 1
ATOM 2363 N N . LYS A 1 310 ? 12.086 16.997 -8.619 1.00 97.38 310 LYS A N 1
ATOM 2364 C CA . LYS A 1 310 ? 12.991 16.105 -9.347 1.00 97.38 310 LYS A CA 1
ATOM 2365 C C . LYS A 1 310 ? 12.253 15.421 -10.496 1.00 97.38 310 LYS A C 1
ATOM 2367 O O . LYS A 1 310 ? 11.074 15.672 -10.705 1.00 97.38 310 LYS A O 1
ATOM 2372 N N . ALA A 1 311 ? 12.919 14.526 -11.229 1.00 97.69 311 ALA A N 1
ATOM 2373 C CA . ALA A 1 311 ? 12.258 13.756 -12.294 1.00 97.69 311 ALA A CA 1
ATOM 2374 C C . ALA A 1 311 ? 11.255 12.707 -11.770 1.00 97.69 311 ALA A C 1
ATOM 2376 O O . ALA A 1 311 ? 10.512 12.121 -12.546 1.00 97.69 311 ALA A O 1
ATOM 2377 N N . VAL A 1 312 ? 11.268 12.425 -10.467 1.00 97.69 312 VAL A N 1
ATOM 2378 C CA . VAL A 1 312 ? 10.285 11.579 -9.783 1.00 97.69 312 VAL A CA 1
ATOM 2379 C C . VAL A 1 312 ? 9.961 12.259 -8.459 1.00 97.69 312 VAL A C 1
ATOM 2381 O O . VAL A 1 312 ? 10.897 12.607 -7.738 1.00 97.69 312 VAL A O 1
ATOM 2384 N N . ASN A 1 313 ? 8.681 12.442 -8.132 1.00 97.56 313 ASN A N 1
ATOM 2385 C CA . ASN A 1 313 ? 8.230 13.095 -6.893 1.00 97.56 313 ASN A CA 1
ATOM 2386 C C . ASN A 1 313 ? 7.045 12.339 -6.294 1.00 97.56 313 ASN A C 1
ATOM 2388 O O . ASN A 1 313 ? 6.292 11.726 -7.037 1.00 97.56 313 ASN A O 1
ATOM 2392 N N . LEU A 1 314 ? 6.861 12.387 -4.975 1.00 96.75 314 LEU A N 1
ATOM 2393 C CA . LEU A 1 314 ? 5.654 11.839 -4.353 1.00 96.75 314 LEU A CA 1
ATOM 2394 C C . LEU A 1 314 ? 4.469 12.785 -4.581 1.00 96.75 314 LEU A C 1
ATOM 2396 O O . LEU A 1 314 ? 4.620 14.000 -4.459 1.00 96.75 314 LEU A O 1
ATOM 2400 N N . ALA A 1 315 ? 3.314 12.215 -4.908 1.00 95.88 315 ALA A N 1
ATOM 2401 C CA . ALA A 1 315 ? 2.038 12.915 -4.995 1.00 95.88 315 ALA A CA 1
ATOM 2402 C C . ALA A 1 315 ? 0.929 12.070 -4.346 1.00 95.88 315 ALA A C 1
ATOM 2404 O O . ALA A 1 315 ? 1.074 10.842 -4.302 1.00 95.88 315 ALA A O 1
ATOM 2405 N N . PRO A 1 316 ? -0.176 12.684 -3.875 1.00 93.44 316 PRO A N 1
ATOM 2406 C CA . PRO A 1 316 ? -1.326 11.952 -3.349 1.00 93.44 316 PRO A CA 1
ATOM 2407 C C . PRO A 1 316 ? -1.791 10.859 -4.314 1.00 93.44 316 PRO A C 1
ATOM 2409 O O . PRO A 1 316 ? -1.979 11.117 -5.499 1.00 93.44 316 PRO A O 1
ATOM 2412 N N . GLN A 1 317 ? -1.972 9.640 -3.805 1.00 93.12 317 GLN A N 1
ATOM 2413 C CA . GLN A 1 317 ? -2.287 8.473 -4.630 1.00 93.12 317 GLN A CA 1
ATOM 2414 C C . GLN A 1 317 ? -3.742 8.483 -5.113 1.00 93.12 317 GLN A C 1
ATOM 2416 O O . GLN A 1 317 ? -3.993 8.197 -6.279 1.00 93.12 317 GLN A O 1
ATOM 2421 N N . ALA A 1 318 ? -4.700 8.813 -4.239 1.00 89.06 318 ALA A N 1
ATOM 2422 C CA . ALA A 1 318 ? -6.128 8.628 -4.517 1.00 89.06 318 ALA A CA 1
ATOM 2423 C C . ALA A 1 318 ? -6.609 9.248 -5.850 1.00 89.06 318 ALA A C 1
ATOM 2425 O O . ALA A 1 318 ? -7.298 8.549 -6.587 1.00 89.06 318 ALA A O 1
ATOM 2426 N N . PRO A 1 319 ? -6.211 10.480 -6.236 1.00 93.50 319 PRO A N 1
ATOM 2427 C CA . PRO A 1 319 ? -6.649 11.077 -7.502 1.00 93.50 319 PRO A CA 1
ATOM 2428 C C . PRO A 1 319 ? -6.066 10.418 -8.761 1.00 93.50 319 PRO A C 1
ATOM 2430 O O . PRO A 1 319 ? -6.574 10.651 -9.853 1.00 93.50 319 PRO A O 1
ATOM 2433 N N . ILE A 1 320 ? -4.983 9.647 -8.630 1.00 95.81 320 ILE A N 1
ATOM 2434 C CA . ILE A 1 320 ? -4.230 9.076 -9.759 1.00 95.81 320 ILE A CA 1
ATOM 2435 C C . ILE A 1 320 ? -4.219 7.544 -9.768 1.00 95.81 320 ILE A C 1
ATOM 2437 O O . ILE A 1 320 ? -3.798 6.956 -10.759 1.00 95.81 320 ILE A O 1
ATOM 2441 N N . ARG A 1 321 ? -4.690 6.887 -8.697 1.00 93.94 321 ARG A N 1
ATOM 2442 C CA . ARG A 1 321 ? -4.630 5.427 -8.509 1.00 93.94 321 ARG A CA 1
ATOM 2443 C C . ARG A 1 321 ? -5.182 4.671 -9.711 1.00 93.94 321 ARG A C 1
ATOM 2445 O O . ARG A 1 321 ? -4.499 3.801 -10.237 1.00 93.94 321 ARG A O 1
ATOM 2452 N N . ASP A 1 322 ? -6.396 5.009 -10.134 1.00 93.44 322 ASP A N 1
ATOM 2453 C CA . ASP A 1 322 ? -7.118 4.228 -11.140 1.00 93.44 322 ASP A CA 1
ATOM 2454 C C . ASP A 1 322 ? -6.493 4.396 -12.537 1.00 93.44 322 ASP A C 1
ATOM 2456 O O . ASP A 1 322 ? -6.326 3.418 -13.265 1.00 93.44 322 ASP A O 1
ATOM 2460 N N . ALA A 1 323 ? -6.051 5.613 -12.877 1.00 97.06 323 ALA A N 1
ATOM 2461 C CA . ALA A 1 323 ? -5.308 5.873 -14.110 1.00 97.06 323 ALA A CA 1
ATOM 2462 C C . ALA A 1 323 ? -3.945 5.160 -14.113 1.00 97.06 323 ALA A C 1
ATOM 2464 O O . ALA A 1 323 ? -3.586 4.503 -15.088 1.00 97.06 323 ALA A O 1
ATOM 2465 N N . GLU A 1 324 ? -3.200 5.229 -13.005 1.00 97.94 324 GLU A N 1
ATOM 2466 C CA . GLU A 1 324 ? -1.900 4.563 -12.892 1.00 97.94 324 GLU A CA 1
ATOM 2467 C C . GLU A 1 324 ? -2.015 3.037 -12.831 1.00 97.94 324 GLU A C 1
ATOM 2469 O O . GLU A 1 324 ? -1.081 2.342 -13.224 1.00 97.94 324 GLU A O 1
ATOM 2474 N N . LYS A 1 325 ? -3.155 2.498 -12.384 1.00 96.19 325 LYS A N 1
ATOM 2475 C CA . LYS A 1 325 ? -3.448 1.063 -12.441 1.00 96.19 325 LYS A CA 1
ATOM 2476 C C . LYS A 1 325 ? -3.585 0.609 -13.892 1.00 96.19 325 LYS A C 1
ATOM 2478 O O . LYS A 1 325 ? -2.870 -0.297 -14.304 1.00 96.19 325 LYS A O 1
ATOM 2483 N N . ALA A 1 326 ? -4.399 1.308 -14.686 1.00 97.00 326 ALA A N 1
ATOM 2484 C CA . ALA A 1 326 ? -4.524 1.032 -16.117 1.00 97.00 326 ALA A CA 1
ATOM 2485 C C . ALA A 1 326 ? -3.184 1.201 -16.861 1.00 97.00 326 ALA A C 1
ATOM 2487 O O . ALA A 1 326 ? -2.818 0.364 -17.687 1.00 97.00 326 ALA A O 1
ATOM 2488 N N . ASN A 1 327 ? -2.410 2.242 -16.528 1.00 98.56 327 ASN A N 1
ATOM 2489 C CA . ASN A 1 327 ? -1.063 2.441 -17.069 1.00 98.56 327 ASN A CA 1
ATOM 2490 C C . ASN A 1 327 ? -0.109 1.296 -16.683 1.00 98.56 327 ASN A C 1
ATOM 2492 O O . ASN A 1 327 ? 0.703 0.872 -17.504 1.00 98.56 327 ASN A O 1
ATOM 2496 N N . TRP A 1 328 ? -0.177 0.804 -15.440 1.00 97.88 328 TRP A N 1
ATOM 2497 C CA . TRP A 1 328 ? 0.633 -0.317 -14.963 1.00 97.88 328 TRP A CA 1
ATOM 2498 C C . TRP A 1 328 ? 0.288 -1.615 -15.695 1.00 97.88 328 TRP A C 1
ATOM 2500 O O . TRP A 1 328 ? 1.195 -2.318 -16.138 1.00 97.88 328 TRP A O 1
ATOM 2510 N N . ASP A 1 329 ? -0.996 -1.912 -15.876 1.00 96.31 329 ASP A N 1
ATOM 2511 C CA . ASP A 1 329 ? -1.445 -3.109 -16.591 1.00 96.31 329 ASP A CA 1
ATOM 2512 C C . ASP A 1 329 ? -1.000 -3.078 -18.060 1.00 96.31 329 ASP A C 1
ATOM 2514 O O . ASP A 1 329 ? -0.412 -4.046 -18.550 1.00 96.31 329 ASP A O 1
ATOM 2518 N N . PHE A 1 330 ? -1.149 -1.929 -18.729 1.00 98.38 330 PHE A N 1
ATOM 2519 C CA . PHE A 1 330 ? -0.617 -1.725 -20.077 1.00 98.38 330 PHE A CA 1
ATOM 2520 C C . PHE A 1 330 ? 0.913 -1.875 -20.124 1.00 98.38 330 PHE A C 1
ATOM 2522 O O . PHE A 1 330 ? 1.448 -2.582 -20.976 1.00 98.38 330 PHE A O 1
ATOM 2529 N N . PHE A 1 331 ? 1.638 -1.279 -19.172 1.00 98.50 331 PHE A N 1
ATOM 2530 C CA . PHE A 1 331 ? 3.095 -1.398 -19.078 1.00 98.50 331 PHE A CA 1
ATOM 2531 C C . PHE A 1 331 ? 3.568 -2.847 -18.923 1.00 98.50 331 PHE A C 1
ATOM 2533 O O . PHE A 1 331 ? 4.587 -3.239 -19.502 1.00 98.50 331 PHE A O 1
ATOM 2540 N N . GLN A 1 332 ? 2.850 -3.658 -18.145 1.00 96.31 332 GLN A N 1
ATOM 2541 C CA . GLN A 1 332 ? 3.172 -5.075 -17.996 1.00 96.31 332 GLN A CA 1
ATOM 2542 C C . GLN A 1 332 ? 3.026 -5.830 -19.322 1.00 96.31 332 GLN A C 1
ATOM 2544 O O . GLN A 1 332 ? 3.883 -6.659 -19.615 1.00 96.31 332 GLN A O 1
ATOM 2549 N N . ALA A 1 333 ? 2.028 -5.488 -20.143 1.00 96.44 333 ALA A N 1
ATOM 2550 C CA . ALA A 1 333 ? 1.785 -6.111 -21.446 1.00 96.44 333 ALA A CA 1
ATOM 2551 C C . ALA A 1 333 ? 2.791 -5.715 -22.546 1.00 96.44 333 ALA A C 1
ATOM 2553 O O . ALA A 1 333 ? 2.903 -6.415 -23.552 1.00 96.44 333 ALA A O 1
ATOM 2554 N N . LEU A 1 334 ? 3.535 -4.615 -22.374 1.00 98.00 334 LEU A N 1
ATOM 2555 C CA . LEU A 1 334 ? 4.574 -4.206 -23.327 1.00 98.00 334 LEU A CA 1
ATOM 2556 C C . LEU A 1 334 ? 5.687 -5.261 -23.451 1.00 98.00 334 LEU A C 1
ATOM 2558 O O . LEU A 1 334 ? 6.042 -5.885 -22.447 1.00 98.00 334 LEU A O 1
ATOM 2562 N N . PRO A 1 335 ? 6.307 -5.415 -24.633 1.00 96.56 335 PRO A N 1
ATOM 2563 C CA . PRO A 1 335 ? 7.400 -6.362 -24.809 1.00 96.56 335 PRO A CA 1
ATOM 2564 C C . PRO A 1 335 ? 8.614 -5.967 -23.962 1.00 96.56 335 PRO A C 1
ATOM 2566 O O . PRO A 1 335 ? 8.938 -4.784 -23.818 1.00 96.56 335 PRO A O 1
ATOM 2569 N N . ASP A 1 336 ? 9.298 -6.971 -23.422 1.00 95.12 336 ASP A N 1
ATOM 2570 C CA . ASP A 1 336 ? 10.593 -6.773 -22.781 1.00 95.12 336 ASP A CA 1
ATOM 2571 C C . ASP A 1 336 ? 11.692 -6.581 -23.829 1.00 95.12 336 ASP A C 1
ATOM 2573 O O . ASP A 1 336 ? 11.634 -7.114 -24.941 1.00 95.12 336 ASP A O 1
ATOM 2577 N N . LEU A 1 337 ? 12.716 -5.807 -23.465 1.00 94.75 337 LEU A N 1
ATOM 2578 C CA . LEU A 1 337 ? 13.894 -5.641 -24.306 1.00 94.75 337 LEU A CA 1
ATOM 2579 C C . LEU A 1 337 ? 14.666 -6.964 -24.371 1.00 94.75 337 LEU A C 1
ATOM 2581 O O . LEU A 1 337 ? 14.849 -7.631 -23.350 1.00 94.75 337 LEU A O 1
ATOM 2585 N N . ASP A 1 338 ? 15.183 -7.307 -25.552 1.00 92.12 338 ASP A N 1
ATOM 2586 C CA . ASP A 1 338 ? 16.083 -8.449 -25.701 1.00 92.12 338 ASP A CA 1
ATOM 2587 C C . ASP A 1 338 ? 17.267 -8.329 -24.723 1.00 92.12 338 ASP A C 1
ATOM 2589 O O . ASP A 1 338 ? 18.009 -7.339 -24.720 1.00 92.12 338 ASP A O 1
ATOM 2593 N N . ARG A 1 339 ? 17.457 -9.367 -23.897 1.00 90.94 339 ARG A N 1
ATOM 2594 C CA . ARG A 1 339 ? 18.542 -9.451 -22.910 1.00 90.94 339 ARG A CA 1
ATOM 2595 C C . ARG A 1 339 ? 19.920 -9.311 -23.562 1.00 90.94 339 ARG A C 1
ATOM 2597 O O . ARG A 1 339 ? 20.834 -8.824 -22.904 1.00 90.94 339 ARG A O 1
ATOM 2604 N N . GLY A 1 340 ? 20.076 -9.697 -24.832 1.00 91.12 340 GLY A N 1
ATOM 2605 C CA . GLY A 1 340 ? 21.321 -9.550 -25.592 1.00 91.12 340 GLY A CA 1
ATOM 2606 C C . GLY A 1 340 ? 21.731 -8.097 -25.867 1.00 91.12 340 GLY A C 1
ATOM 2607 O O . GLY A 1 340 ? 22.899 -7.837 -26.145 1.00 91.12 340 GLY A O 1
ATOM 2608 N N . LEU A 1 341 ? 20.799 -7.145 -25.750 1.00 91.25 341 LEU A N 1
ATOM 2609 C CA . LEU A 1 341 ? 21.041 -5.711 -25.951 1.00 91.25 341 LEU A CA 1
ATOM 2610 C C . LEU A 1 341 ? 21.399 -4.969 -24.652 1.00 91.25 341 LEU A C 1
ATOM 2612 O O . LEU A 1 341 ? 21.659 -3.765 -24.674 1.00 91.25 341 LEU A O 1
ATOM 2616 N N . VAL A 1 342 ? 21.402 -5.671 -23.516 1.00 92.44 342 VAL A N 1
ATOM 2617 C CA . VAL A 1 342 ? 21.658 -5.108 -22.187 1.00 92.44 342 VAL A CA 1
ATOM 2618 C C . VAL A 1 342 ? 23.109 -5.345 -21.779 1.00 92.44 342 VAL A C 1
ATOM 2620 O O . VAL A 1 342 ? 23.586 -6.477 -21.754 1.00 92.44 342 VAL A O 1
ATOM 2623 N N . ASP A 1 343 ? 23.806 -4.282 -21.372 1.00 94.69 343 ASP A N 1
ATOM 2624 C CA . ASP A 1 343 ? 25.122 -4.396 -20.742 1.00 94.69 343 ASP A CA 1
ATOM 2625 C C . ASP A 1 343 ? 24.980 -4.600 -19.218 1.00 94.69 343 ASP A C 1
ATOM 2627 O O . ASP A 1 343 ? 24.590 -3.664 -18.505 1.00 94.69 343 ASP A O 1
ATOM 2631 N N . PRO A 1 344 ? 25.332 -5.780 -18.670 1.00 92.50 344 PRO A N 1
ATOM 2632 C CA . PRO A 1 344 ? 25.167 -6.071 -17.247 1.00 92.50 344 PRO A CA 1
ATOM 2633 C C . PRO A 1 344 ? 26.077 -5.230 -16.335 1.00 92.50 344 PRO A C 1
ATOM 2635 O O . PRO A 1 344 ? 25.860 -5.194 -15.124 1.00 92.50 344 PRO A O 1
ATOM 2638 N N . GLN A 1 345 ? 27.085 -4.537 -16.881 1.00 93.69 345 GLN A N 1
ATOM 2639 C CA . GLN A 1 345 ? 27.959 -3.639 -16.118 1.00 93.69 345 GLN A CA 1
ATOM 2640 C C . GLN A 1 345 ? 27.360 -2.235 -15.949 1.00 93.69 345 GLN A C 1
ATOM 2642 O O . GLN A 1 345 ? 27.850 -1.438 -15.143 1.00 93.69 345 GLN A O 1
ATOM 2647 N N . LYS A 1 346 ? 26.292 -1.903 -16.687 1.00 94.50 346 LYS A N 1
ATOM 2648 C CA . LYS A 1 346 ? 25.660 -0.581 -16.655 1.00 94.50 346 LYS A CA 1
ATOM 2649 C C . LYS A 1 346 ? 24.373 -0.607 -15.843 1.00 94.50 346 LYS A C 1
ATOM 2651 O O . LYS A 1 346 ? 23.390 -1.231 -16.223 1.00 94.50 346 LYS A O 1
ATOM 2656 N N . VAL A 1 347 ? 24.330 0.203 -14.781 1.00 94.19 347 VAL A N 1
ATOM 2657 C CA . VAL A 1 347 ? 23.143 0.360 -13.914 1.00 94.19 347 VAL A CA 1
ATOM 2658 C C . VAL A 1 347 ? 21.864 0.597 -14.718 1.00 94.19 347 VAL A C 1
ATOM 2660 O O . VAL A 1 347 ? 20.871 -0.090 -14.492 1.00 94.19 347 VAL A O 1
ATOM 2663 N N . LYS A 1 348 ? 21.890 1.556 -15.652 1.00 94.19 348 LYS A N 1
ATOM 2664 C CA . LYS A 1 348 ? 20.708 1.945 -16.433 1.00 94.19 348 LYS A CA 1
ATOM 2665 C C . LYS A 1 348 ? 20.199 0.820 -17.345 1.00 94.19 348 LYS A C 1
ATOM 2667 O O . LYS A 1 348 ? 18.996 0.749 -17.554 1.00 94.19 348 LYS A O 1
ATOM 2672 N N . ASP A 1 349 ? 21.091 -0.039 -17.843 1.00 95.56 349 ASP A N 1
ATOM 2673 C CA . ASP A 1 349 ? 20.747 -1.121 -18.769 1.00 95.56 349 ASP A CA 1
ATOM 2674 C C . ASP A 1 349 ? 20.163 -2.301 -17.977 1.00 95.56 349 ASP A C 1
ATOM 2676 O O . ASP A 1 349 ? 19.096 -2.799 -18.316 1.00 95.56 349 ASP A O 1
ATOM 2680 N N . VAL A 1 350 ? 20.775 -2.675 -16.844 1.00 96.38 350 VAL A N 1
ATOM 2681 C CA . VAL A 1 350 ? 20.259 -3.745 -15.964 1.00 96.38 350 VAL A CA 1
ATOM 2682 C C . VAL A 1 350 ? 18.841 -3.453 -15.466 1.00 96.38 350 VAL A C 1
ATOM 2684 O O . VAL A 1 350 ? 18.065 -4.375 -15.238 1.00 96.38 350 VAL A O 1
ATOM 2687 N N . GLN A 1 351 ? 18.468 -2.177 -15.311 1.00 96.31 351 GLN A N 1
ATOM 2688 C CA . GLN A 1 351 ? 17.112 -1.811 -14.889 1.00 96.31 351 GLN A CA 1
ATOM 2689 C C . GLN A 1 351 ? 16.033 -2.017 -15.965 1.00 96.31 351 GLN A C 1
ATOM 2691 O O . GLN A 1 351 ? 14.861 -1.841 -15.642 1.00 96.31 351 GLN A O 1
ATOM 2696 N N . LEU A 1 352 ? 16.409 -2.386 -17.195 1.00 96.62 352 LEU A N 1
ATOM 2697 C CA . LEU A 1 352 ? 15.483 -2.794 -18.258 1.00 96.62 352 LEU A CA 1
ATOM 2698 C C . LEU A 1 352 ? 15.169 -4.297 -18.222 1.00 96.62 352 LEU A C 1
ATOM 2700 O O . LEU A 1 352 ? 14.239 -4.732 -18.891 1.00 96.62 352 LEU A O 1
ATOM 2704 N N . LEU A 1 353 ? 15.934 -5.089 -17.461 1.00 96.44 353 LEU A N 1
ATOM 2705 C CA . LEU A 1 353 ? 15.679 -6.518 -17.292 1.00 96.44 353 LEU A CA 1
ATOM 2706 C C . LEU A 1 353 ? 14.515 -6.749 -16.332 1.00 96.44 353 LEU A C 1
ATOM 2708 O O . LEU A 1 353 ? 14.410 -6.070 -15.302 1.00 96.44 353 LEU A O 1
ATOM 2712 N N . GLU A 1 354 ? 13.714 -7.771 -16.622 1.00 94.69 354 GLU A N 1
ATOM 2713 C CA . GLU A 1 354 ? 12.641 -8.222 -15.743 1.00 94.69 354 GLU A CA 1
ATOM 2714 C C . GLU A 1 354 ? 13.185 -8.568 -14.338 1.00 94.69 354 GLU A C 1
ATOM 2716 O O . GLU A 1 354 ? 14.120 -9.366 -14.196 1.00 94.69 354 GLU A O 1
ATOM 2721 N N . PRO A 1 355 ? 12.645 -7.955 -13.274 1.00 95.94 355 PRO A N 1
ATOM 2722 C CA . PRO A 1 355 ? 12.944 -8.339 -11.902 1.00 95.94 355 PRO A CA 1
ATOM 2723 C C . PRO A 1 355 ? 12.096 -9.543 -11.470 1.00 95.94 355 PRO A C 1
ATOM 2725 O O . PRO A 1 355 ? 10.875 -9.454 -11.456 1.00 95.94 355 PRO A O 1
ATOM 2728 N N . LEU A 1 356 ? 12.733 -10.625 -11.005 1.00 97.12 356 LEU A N 1
ATOM 2729 C CA . LEU A 1 356 ? 12.032 -11.838 -10.531 1.00 97.12 356 LEU A CA 1
ATOM 2730 C C . LEU A 1 356 ? 11.804 -11.855 -9.009 1.00 97.12 356 LEU A C 1
ATOM 2732 O O . LEU A 1 356 ? 11.428 -12.871 -8.429 1.00 97.12 356 LEU A O 1
ATOM 2736 N N . PHE A 1 357 ? 12.061 -10.728 -8.347 1.00 97.62 357 PHE A N 1
ATOM 2737 C CA . PHE A 1 357 ? 11.771 -10.514 -6.935 1.00 97.62 357 PHE A CA 1
ATOM 2738 C C . PHE A 1 357 ? 11.007 -9.201 -6.774 1.00 97.62 357 PHE A C 1
ATOM 2740 O O . PHE A 1 357 ? 11.570 -8.107 -6.894 1.00 97.62 357 PHE A O 1
ATOM 2747 N N . GLU A 1 358 ? 9.703 -9.308 -6.536 1.00 96.88 358 GLU A N 1
ATOM 2748 C CA . GLU A 1 358 ? 8.775 -8.181 -6.562 1.00 96.88 358 GLU A CA 1
ATOM 2749 C C . GLU A 1 358 ? 7.775 -8.206 -5.406 1.00 96.88 358 GLU A C 1
ATOM 2751 O O . GLU A 1 358 ? 7.377 -9.260 -4.907 1.00 96.88 358 GLU A O 1
ATOM 2756 N N . PHE A 1 359 ? 7.401 -7.002 -4.970 1.00 96.69 359 PHE A N 1
ATOM 2757 C CA . PHE A 1 359 ? 6.389 -6.751 -3.943 1.00 96.69 359 PHE A CA 1
ATOM 2758 C C . PHE A 1 359 ? 6.569 -7.559 -2.634 1.00 96.69 359 PHE A C 1
ATOM 2760 O O . PHE A 1 359 ? 5.589 -8.037 -2.064 1.00 96.69 359 PHE A O 1
ATOM 2767 N N . PRO A 1 360 ? 7.804 -7.716 -2.106 1.00 95.88 360 PRO A N 1
ATOM 2768 C CA . PRO A 1 360 ? 8.050 -8.490 -0.896 1.00 95.88 360 PRO A CA 1
ATOM 2769 C C . PRO A 1 360 ? 7.361 -7.869 0.324 1.00 95.88 360 PRO A C 1
ATOM 2771 O O . PRO A 1 360 ? 7.214 -6.649 0.441 1.00 95.88 360 PRO A O 1
ATOM 2774 N N . GLY A 1 361 ? 7.069 -8.693 1.331 1.00 93.31 361 GLY A N 1
ATOM 2775 C CA . GLY A 1 361 ? 6.516 -8.261 2.622 1.00 93.31 361 GLY A CA 1
ATOM 2776 C C . GLY A 1 361 ? 7.477 -7.445 3.510 1.00 93.31 361 GLY A C 1
ATOM 2777 O O . GLY A 1 361 ? 7.289 -7.390 4.728 1.00 93.31 361 GLY A O 1
ATOM 2778 N N . ALA A 1 362 ? 8.526 -6.847 2.937 1.00 95.06 362 ALA A N 1
ATOM 2779 C CA . ALA A 1 362 ? 9.588 -6.129 3.633 1.00 95.06 362 ALA A CA 1
ATOM 2780 C C . ALA A 1 362 ? 9.149 -4.743 4.136 1.00 95.06 362 ALA A C 1
ATOM 2782 O O . ALA A 1 362 ? 8.095 -4.217 3.764 1.00 95.06 362 ALA A O 1
ATOM 2783 N N . CYS A 1 363 ? 9.979 -4.139 4.992 1.00 93.12 363 CYS A N 1
ATOM 2784 C CA . CYS A 1 363 ? 9.743 -2.787 5.493 1.00 93.12 363 CYS A CA 1
ATOM 2785 C C . CYS A 1 363 ? 9.760 -1.749 4.361 1.00 93.12 363 CYS A C 1
ATOM 2787 O O . CYS A 1 363 ? 10.502 -1.908 3.392 1.00 93.12 363 CYS A O 1
ATOM 2789 N N . SER A 1 364 ? 9.030 -0.644 4.522 1.00 92.44 364 SER A N 1
ATOM 2790 C CA . SER A 1 364 ? 9.178 0.537 3.667 1.00 92.44 364 SER A CA 1
ATOM 2791 C C . SER A 1 364 ? 10.617 1.052 3.769 1.00 92.44 364 SER A C 1
ATOM 2793 O O . SER A 1 364 ? 11.096 1.317 4.870 1.00 92.44 364 SER A O 1
ATOM 2795 N N . GLY A 1 365 ? 11.323 1.128 2.637 1.00 93.94 365 GLY A N 1
ATOM 2796 C CA . GLY A 1 365 ? 12.738 1.515 2.612 1.00 93.94 365 GLY A CA 1
ATOM 2797 C C . GLY A 1 365 ? 13.711 0.417 3.063 1.00 93.94 365 GLY A C 1
ATOM 2798 O O . GLY A 1 365 ? 14.780 0.733 3.575 1.00 93.94 365 GLY A O 1
ATOM 2799 N N . CYS A 1 366 ? 13.349 -0.866 2.932 1.00 97.00 366 CYS A N 1
ATOM 2800 C CA . CYS A 1 366 ? 14.237 -1.972 3.301 1.00 97.00 366 CYS A CA 1
ATOM 2801 C C . CYS A 1 366 ? 15.581 -1.902 2.554 1.00 97.00 366 CYS A C 1
ATOM 2803 O O . CYS A 1 366 ? 15.614 -1.776 1.334 1.00 97.00 366 CYS A O 1
ATOM 2805 N N . GLY A 1 367 ? 16.687 -2.036 3.288 1.00 97.12 367 GLY A N 1
ATOM 2806 C CA . GLY A 1 367 ? 18.034 -2.022 2.713 1.00 97.12 367 GLY A CA 1
ATOM 2807 C C . GLY A 1 367 ? 18.487 -3.347 2.092 1.00 97.12 367 GLY A C 1
ATOM 2808 O O . GLY A 1 367 ? 19.540 -3.374 1.475 1.00 97.12 367 GLY A O 1
ATOM 2809 N N . GLU A 1 368 ? 17.735 -4.442 2.241 1.00 98.25 368 GLU A N 1
ATOM 2810 C CA . GLU A 1 368 ? 18.146 -5.768 1.744 1.00 98.25 368 GLU A CA 1
ATOM 2811 C C . GLU A 1 368 ? 17.586 -6.069 0.345 1.00 98.25 368 GLU A C 1
ATOM 2813 O O . GLU A 1 368 ? 18.291 -6.549 -0.543 1.00 98.25 368 GLU A O 1
ATOM 2818 N N . THR A 1 369 ? 16.307 -5.768 0.121 1.00 98.12 369 THR A N 1
ATOM 2819 C CA . THR A 1 369 ? 15.564 -6.221 -1.062 1.00 98.12 369 THR A CA 1
ATOM 2820 C C . THR A 1 369 ? 16.029 -5.639 -2.405 1.00 98.12 369 THR A C 1
ATOM 2822 O O . THR A 1 369 ? 15.950 -6.382 -3.388 1.00 98.12 369 THR A O 1
ATOM 2825 N N . PRO A 1 370 ? 16.587 -4.408 -2.511 1.00 98.38 370 PRO A N 1
ATOM 2826 C CA . PRO A 1 370 ? 17.180 -3.943 -3.767 1.00 98.38 370 PRO A CA 1
ATOM 2827 C C . PRO A 1 370 ? 18.320 -4.843 -4.266 1.00 98.38 370 PRO A C 1
ATOM 2829 O O . PRO A 1 370 ? 18.470 -5.029 -5.474 1.00 98.38 370 PRO A O 1
ATOM 2832 N N . TYR A 1 371 ? 19.097 -5.439 -3.353 1.00 98.31 371 TYR A N 1
ATOM 2833 C CA . TYR A 1 371 ? 20.190 -6.344 -3.713 1.00 98.31 371 TYR A CA 1
ATOM 2834 C C . TYR A 1 371 ? 19.668 -7.672 -4.260 1.00 98.31 371 TYR A C 1
ATOM 2836 O O . TYR A 1 371 ? 20.163 -8.147 -5.280 1.00 98.31 371 TYR A O 1
ATOM 2844 N N . LEU A 1 372 ? 18.638 -8.245 -3.630 1.00 97.75 372 LEU A N 1
ATOM 2845 C CA . LEU A 1 372 ? 17.998 -9.471 -4.116 1.00 97.75 372 LEU A CA 1
ATOM 2846 C C . LEU A 1 372 ? 17.342 -9.247 -5.480 1.00 97.75 372 LEU A C 1
ATOM 2848 O O . LEU A 1 372 ? 17.579 -10.023 -6.401 1.00 97.75 372 LEU A O 1
ATOM 2852 N N . LYS A 1 373 ? 16.610 -8.137 -5.645 1.00 98.12 373 LYS A N 1
ATOM 2853 C CA . LYS A 1 373 ? 16.058 -7.710 -6.938 1.00 98.12 373 LYS A CA 1
ATOM 2854 C C . LYS A 1 373 ? 17.145 -7.674 -8.012 1.00 98.12 373 LYS A C 1
ATOM 2856 O O . LYS A 1 373 ? 16.993 -8.312 -9.049 1.00 98.12 373 LYS A O 1
ATOM 2861 N N . LEU A 1 374 ? 18.260 -6.993 -7.748 1.00 97.88 374 LEU A N 1
ATOM 2862 C CA . LEU A 1 374 ? 19.375 -6.903 -8.690 1.00 97.88 374 LEU A CA 1
ATOM 2863 C C . LEU A 1 374 ? 19.970 -8.281 -9.028 1.00 97.88 374 LEU A C 1
ATOM 2865 O O . LEU A 1 374 ? 20.199 -8.570 -10.200 1.00 97.88 374 LEU A O 1
ATOM 2869 N N . ALA A 1 375 ? 20.179 -9.141 -8.026 1.00 97.62 375 ALA A N 1
ATOM 2870 C CA . ALA A 1 375 ? 20.664 -10.503 -8.243 1.00 97.62 375 ALA A CA 1
ATOM 2871 C C . ALA A 1 375 ? 19.717 -11.301 -9.154 1.00 97.62 375 ALA A C 1
ATOM 2873 O O . ALA A 1 375 ? 20.180 -11.975 -10.074 1.00 97.62 375 ALA A O 1
ATOM 2874 N N . THR A 1 376 ? 18.399 -11.164 -8.964 1.00 97.25 376 THR A N 1
ATOM 2875 C CA . THR A 1 376 ? 17.410 -11.827 -9.827 1.00 97.25 376 THR A CA 1
ATOM 2876 C C . THR A 1 376 ? 17.392 -11.289 -11.256 1.00 97.25 376 THR A C 1
ATOM 2878 O O . THR A 1 376 ? 17.243 -12.069 -12.187 1.00 97.25 376 THR A O 1
ATOM 2881 N N . GLN A 1 377 ? 17.615 -9.989 -11.462 1.00 96.44 377 GLN A N 1
ATOM 2882 C CA . GLN A 1 377 ? 17.682 -9.415 -12.812 1.00 96.44 377 GLN A CA 1
ATOM 2883 C C . GLN A 1 377 ? 18.877 -9.982 -13.599 1.00 96.44 377 GLN A C 1
ATOM 2885 O O . GLN A 1 377 ? 18.765 -10.288 -14.790 1.00 96.44 377 GLN A O 1
ATOM 2890 N N . LEU A 1 378 ? 20.015 -10.164 -12.922 1.00 95.94 378 LEU A N 1
ATOM 2891 C CA . LEU A 1 378 ? 21.253 -10.651 -13.532 1.00 95.94 378 LEU A CA 1
ATOM 2892 C C . LEU A 1 378 ? 21.286 -12.176 -13.727 1.00 95.94 378 LEU A C 1
ATOM 2894 O O . LEU A 1 378 ? 21.798 -12.635 -14.747 1.00 95.94 378 LEU A O 1
ATOM 2898 N N . PHE A 1 379 ? 20.776 -12.950 -12.763 1.00 96.19 379 PHE A N 1
ATOM 2899 C CA . PHE A 1 379 ? 20.985 -14.407 -12.701 1.00 96.19 379 PHE A CA 1
ATOM 2900 C C . PHE A 1 379 ? 19.722 -15.226 -12.407 1.00 96.19 379 PHE A C 1
ATOM 2902 O O . PHE A 1 379 ? 19.809 -16.442 -12.238 1.00 96.19 379 PHE A O 1
ATOM 2909 N N . GLY A 1 380 ? 18.563 -14.583 -12.268 1.00 95.38 380 GLY A N 1
ATOM 2910 C CA . GLY A 1 380 ? 17.351 -15.216 -11.749 1.00 95.38 380 GLY A CA 1
ATOM 2911 C C . GLY A 1 380 ? 16.787 -16.341 -12.619 1.00 95.38 380 GLY A C 1
ATOM 2912 O O . GLY A 1 380 ? 16.135 -17.228 -12.087 1.00 95.38 380 GLY A O 1
ATOM 2913 N N . ASP A 1 381 ? 17.106 -16.365 -13.912 1.00 93.94 381 ASP A N 1
ATOM 2914 C CA . ASP A 1 381 ? 16.740 -17.423 -14.863 1.00 93.94 381 ASP A CA 1
ATOM 2915 C C . ASP A 1 381 ? 17.373 -18.788 -14.538 1.00 93.94 381 ASP A C 1
ATOM 2917 O O . ASP A 1 381 ? 16.904 -19.826 -14.999 1.00 93.94 381 ASP A O 1
ATOM 2921 N N . ARG A 1 382 ? 18.445 -18.791 -13.739 1.00 95.88 382 ARG A N 1
ATOM 2922 C CA . ARG A 1 382 ? 19.258 -19.982 -13.441 1.00 95.88 382 ARG A CA 1
ATOM 2923 C C . ARG A 1 382 ? 19.791 -20.025 -12.008 1.00 95.88 382 ARG A C 1
ATOM 2925 O O . ARG A 1 382 ? 20.734 -20.761 -11.717 1.00 95.88 382 ARG A O 1
ATOM 2932 N N . MET A 1 383 ? 19.231 -19.211 -11.116 1.00 96.75 383 MET A N 1
ATOM 2933 C CA . MET A 1 383 ? 19.641 -19.130 -9.715 1.00 96.75 383 MET A CA 1
ATOM 2934 C C . MET A 1 383 ? 18.802 -20.073 -8.848 1.00 96.75 383 MET A C 1
ATOM 2936 O O . MET A 1 383 ? 17.579 -20.094 -8.940 1.00 96.75 383 MET A O 1
ATOM 2940 N N . VAL A 1 384 ? 19.462 -20.785 -7.934 1.00 97.62 384 VAL A N 1
ATOM 2941 C CA . VAL A 1 384 ? 18.820 -21.491 -6.815 1.00 97.62 384 VAL A CA 1
ATOM 2942 C C . VAL A 1 384 ? 19.217 -20.790 -5.520 1.00 97.62 384 VAL A C 1
ATOM 2944 O O . VAL A 1 384 ? 20.389 -20.469 -5.324 1.00 97.62 384 VAL A O 1
ATOM 2947 N N . VAL A 1 385 ? 18.249 -20.540 -4.635 1.00 97.25 385 VAL A N 1
ATOM 2948 C CA . VAL A 1 385 ? 18.466 -19.780 -3.397 1.00 97.25 385 VAL A CA 1
ATOM 2949 C C . VAL A 1 385 ? 18.286 -20.681 -2.179 1.00 97.25 385 VAL A C 1
ATOM 2951 O O . VAL A 1 385 ? 17.187 -21.155 -1.907 1.00 97.25 385 VAL A O 1
ATOM 2954 N N . ALA A 1 386 ? 19.355 -20.856 -1.403 1.00 97.94 386 ALA A N 1
ATOM 2955 C CA . ALA A 1 386 ? 19.290 -21.383 -0.044 1.00 97.94 386 ALA A CA 1
ATOM 2956 C C . ALA A 1 386 ? 19.299 -20.202 0.938 1.00 97.94 386 ALA A C 1
ATOM 2958 O O . ALA A 1 386 ? 20.314 -19.521 1.086 1.00 97.94 386 ALA A O 1
ATOM 2959 N N . ASN A 1 387 ? 18.159 -19.918 1.571 1.00 97.62 387 ASN A N 1
ATOM 2960 C CA . ASN A 1 387 ? 17.972 -18.712 2.377 1.00 97.62 387 ASN A CA 1
ATOM 2961 C C . ASN A 1 387 ? 17.951 -19.047 3.873 1.00 97.62 387 ASN A C 1
ATOM 2963 O O . ASN A 1 387 ? 17.095 -19.804 4.329 1.00 97.62 387 ASN A O 1
ATOM 2967 N N . ALA A 1 388 ? 18.881 -18.475 4.637 1.00 98.06 388 ALA A N 1
ATOM 2968 C CA . ALA A 1 388 ? 18.915 -18.653 6.084 1.00 98.06 388 ALA A CA 1
ATOM 2969 C C . ALA A 1 388 ? 17.706 -17.988 6.758 1.00 98.06 388 ALA A C 1
ATOM 2971 O O . ALA A 1 388 ? 17.167 -16.989 6.272 1.00 98.06 388 ALA A O 1
ATOM 2972 N N . THR A 1 389 ? 17.308 -18.516 7.916 1.00 97.62 389 THR A N 1
ATOM 2973 C CA . THR A 1 389 ? 16.239 -17.919 8.718 1.00 97.62 389 THR A CA 1
ATOM 2974 C C . THR A 1 389 ? 16.627 -16.511 9.160 1.00 97.62 389 THR A C 1
ATOM 2976 O O . THR A 1 389 ? 17.654 -16.310 9.808 1.00 97.62 389 THR A O 1
ATOM 2979 N N . GLY A 1 390 ? 15.789 -15.529 8.839 1.00 95.19 390 GLY A N 1
ATOM 2980 C CA . GLY A 1 390 ? 16.046 -14.130 9.157 1.00 95.19 390 GLY A CA 1
ATOM 2981 C C . GLY A 1 390 ? 15.084 -13.195 8.441 1.00 95.19 390 GLY A C 1
ATOM 2982 O O . GLY A 1 390 ? 14.022 -13.601 7.975 1.00 95.19 390 GLY A O 1
ATOM 2983 N N . CYS A 1 391 ? 15.444 -11.915 8.327 1.00 95.94 391 CYS A N 1
ATOM 2984 C CA . CYS A 1 391 ? 14.620 -10.955 7.594 1.00 95.94 391 CYS A CA 1
ATOM 2985 C C . CYS A 1 391 ? 14.299 -11.432 6.174 1.00 95.94 391 CYS A C 1
ATOM 2987 O O . CYS A 1 391 ? 13.131 -11.359 5.785 1.00 95.94 391 CYS A O 1
ATOM 2989 N N . SER A 1 392 ? 15.304 -11.963 5.478 1.00 96.19 392 SER A N 1
ATOM 2990 C CA . SER A 1 392 ? 15.212 -12.484 4.119 1.00 96.19 392 SER A CA 1
ATOM 2991 C C . SER A 1 392 ? 14.261 -13.659 3.966 1.00 96.19 392 SER A C 1
ATOM 2993 O O . SER A 1 392 ? 13.517 -13.693 2.988 1.00 96.19 392 SER A O 1
ATOM 2995 N N . SER A 1 393 ? 14.222 -14.598 4.913 1.00 95.31 393 SER A N 1
ATOM 2996 C CA . SER A 1 393 ? 13.255 -15.699 4.858 1.00 95.31 393 SER A CA 1
ATOM 2997 C C . SER A 1 393 ? 11.829 -15.222 5.147 1.00 95.31 393 SER A C 1
ATOM 2999 O O . SER A 1 393 ? 10.881 -15.755 4.582 1.00 95.31 393 SER A O 1
ATOM 3001 N N . ILE A 1 394 ? 11.657 -14.182 5.973 1.00 95.44 394 ILE A N 1
ATOM 3002 C CA . ILE A 1 394 ? 10.331 -13.646 6.312 1.00 95.44 394 ILE A CA 1
ATOM 3003 C C . ILE A 1 394 ? 9.720 -12.861 5.152 1.00 95.44 394 ILE A C 1
ATOM 3005 O O . ILE A 1 394 ? 8.592 -13.133 4.764 1.00 95.44 394 ILE A O 1
ATOM 3009 N N . TYR A 1 395 ? 10.423 -11.881 4.578 1.00 94.25 395 TYR A N 1
ATOM 3010 C CA . TYR A 1 395 ? 9.836 -11.126 3.464 1.00 94.25 395 TYR A CA 1
ATOM 3011 C C . TYR A 1 395 ? 9.893 -11.882 2.129 1.00 94.25 395 TYR A C 1
ATOM 3013 O O . TYR A 1 395 ? 9.210 -11.467 1.196 1.00 94.25 395 TYR A O 1
ATOM 3021 N N . GLY A 1 396 ? 10.732 -12.921 2.025 1.00 93.88 396 GLY A N 1
ATOM 3022 C CA . GLY A 1 396 ? 10.940 -13.700 0.803 1.00 93.88 396 GLY A CA 1
ATOM 3023 C C . GLY A 1 396 ? 10.217 -15.049 0.765 1.00 93.88 396 GLY A C 1
ATOM 3024 O O . GLY A 1 396 ? 10.157 -15.644 -0.302 1.00 93.88 396 GLY A O 1
ATOM 3025 N N . GLY A 1 397 ? 9.683 -15.537 1.890 1.00 93.06 397 GLY A N 1
ATOM 3026 C CA . GLY A 1 397 ? 9.078 -16.872 1.974 1.00 93.06 397 GLY A CA 1
ATOM 3027 C C . GLY A 1 397 ? 8.037 -17.043 3.081 1.00 93.06 397 GLY A C 1
ATOM 3028 O O . GLY A 1 397 ? 7.802 -18.164 3.524 1.00 93.06 397 GLY A O 1
ATOM 3029 N N . ASN A 1 398 ? 7.420 -15.961 3.565 1.00 92.06 398 ASN A N 1
ATOM 3030 C CA . ASN A 1 398 ? 6.273 -16.101 4.456 1.00 92.06 398 ASN A CA 1
ATOM 3031 C C . ASN A 1 398 ? 5.033 -16.517 3.662 1.00 92.06 398 ASN A C 1
ATOM 3033 O O . ASN A 1 398 ? 4.558 -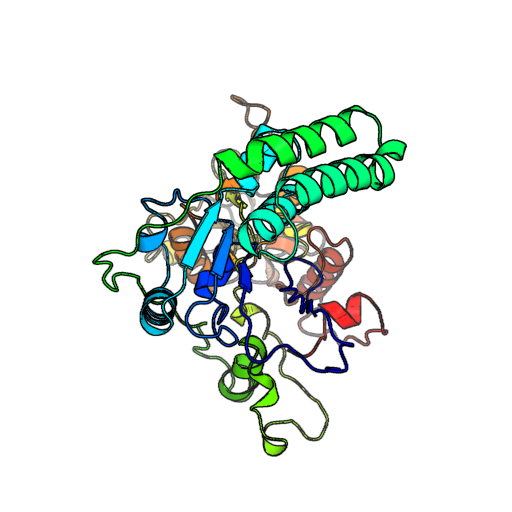15.753 2.829 1.00 92.06 398 ASN A O 1
ATOM 3037 N N . LEU A 1 399 ? 4.504 -17.692 3.989 1.00 88.94 399 LEU A N 1
ATOM 3038 C CA . LEU A 1 399 ? 3.293 -18.245 3.396 1.00 88.94 399 LEU A CA 1
ATOM 3039 C C . LEU A 1 399 ? 2.044 -17.516 3.914 1.00 88.94 399 LEU A C 1
ATOM 3041 O O . LEU A 1 399 ? 2.004 -17.097 5.079 1.00 88.94 399 LEU A O 1
ATOM 3045 N N . PRO A 1 400 ? 1.017 -17.446 3.069 1.00 68.00 400 PRO A N 1
ATOM 3046 C CA . PRO A 1 400 ? 0.858 -16.451 2.010 1.00 68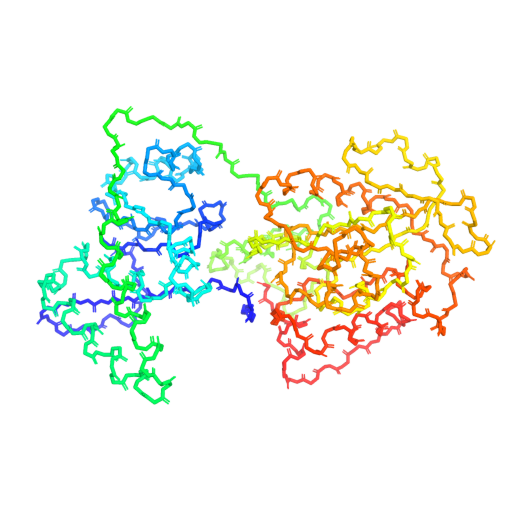.00 400 PRO A CA 1
ATOM 3047 C C . PRO A 1 400 ? 0.434 -15.083 2.560 1.00 68.00 400 PRO A C 1
ATOM 3049 O O . PRO A 1 400 ? -0.587 -14.994 3.278 1.00 68.00 400 PRO A O 1
#